Protein AF-A0A935GJP7-F1 (afdb_monomer_lite)

pLDDT: mean 91.7, std 6.88, range [48.22, 98.56]

Sequence (410 aa):
MSYNLTQQWEVETFLQMFQPTIHPRSGSPYAFINSPYQIRDDIGFDDYEDFVNGGIRFNGQFDQLGLQFFIVSRHNPDPVYRWGAGGQTALDPAFPVAPGQQKFSEQVFRASGLPGSPVPEGGGTYGSADWMGGAALGGLDGVEALNVLGRDFPFIGNFLTGIAGASAMLDPSGQGMLPNADIANGIWATNVQEAAPVFDMFFSILGDLDADIISSYPSENVFGAGGNYIFYAEPDTLLDQLVVRFEATYTPDRKWTNNMAREPLTHDEWITALAFEKYHRFSQNYPATFFSLQWMHKTASDFVGRPLDFIGGAVDKAGHGKPKGWLGDGWDAFSFAFQQPTPDLKWRYDFSVLYDIFGGYLIQPAVRYKPSAAWTVETYATWMYAKNTESVFSALEWTDEVGMRVGYQF

Radius of gyration: 26.13 Å; chains: 1; bounding box: 59×44×79 Å

Foldseek 3Di:
DKDAPDPFKIKDKDKAFQAADDADFEPDLRGLQHPPEGEPQVVACVVRRGDIKMKMKMWGDDPQKIKIKMKIKGFANYWAKAAAQQQDCPCQVVVPDDPPADGNSRAFKDQACDPSRPHRAPRFQAALLSQQASQQSNLAFSQVLLLLSLVQPVVSVVVLVVVQVVQCVVPVVLPGLQSPADSVVSHSHDWSSNVRVVRNVVCVVRPGIYGYMYTHTDIKMKIKIKMKGAACDPPQDPRHRKIKMKMKMKIAQDWHHHSNHPGTDTGIKMKIKIKIWDFHDPDPQFGTKIKMKMKMKMQAAEPSRRGQCFHFTHSRTTRRGDDADDVGHTWMKMKMKMWTAHSVSQKIKIWIKIGTPQAKIKIKIKMWGDPDPFKIKIKMWIAIDHPGSSDPCSSPRVPTDIDMDIGGDD

Structure (mmCIF, N/CA/C/O backbone):
data_AF-A0A935GJP7-F1
#
_entry.id   AF-A0A935GJP7-F1
#
loop_
_atom_site.group_PDB
_atom_site.id
_atom_site.type_symbol
_atom_site.label_atom_id
_atom_site.label_alt_id
_atom_site.label_comp_id
_atom_site.label_asym_id
_atom_site.label_entity_id
_atom_site.label_seq_id
_atom_site.pdbx_PDB_ins_code
_atom_site.Cartn_x
_atom_site.Cartn_y
_atom_site.Cartn_z
_atom_site.occupancy
_atom_site.B_iso_or_equiv
_atom_site.auth_seq_id
_atom_site.auth_comp_id
_atom_site.auth_asym_id
_atom_site.auth_atom_id
_atom_site.pdbx_PDB_model_num
ATOM 1 N N . MET A 1 1 ? 8.976 -15.135 25.642 1.00 82.81 1 MET A N 1
ATOM 2 C CA . MET A 1 1 ? 9.307 -15.208 27.083 1.00 82.81 1 MET A CA 1
ATOM 3 C C . MET A 1 1 ? 8.915 -13.885 27.717 1.00 82.81 1 MET A C 1
ATOM 5 O O . MET A 1 1 ? 9.073 -12.869 27.061 1.00 82.81 1 MET A O 1
ATOM 9 N N . SER A 1 2 ? 8.398 -13.889 28.944 1.00 88.25 2 SER A N 1
ATOM 10 C CA . SER A 1 2 ? 8.083 -12.674 29.711 1.00 88.25 2 SER A CA 1
ATOM 11 C C . SER A 1 2 ? 8.829 -12.719 31.048 1.00 88.25 2 SER A C 1
ATOM 13 O O . SER A 1 2 ? 9.008 -13.802 31.616 1.00 88.25 2 SER A O 1
ATOM 15 N N . TYR A 1 3 ? 9.311 -11.569 31.517 1.00 89.56 3 TYR A N 1
ATOM 16 C CA . TYR A 1 3 ? 9.985 -11.410 32.800 1.00 89.56 3 TYR A CA 1
ATOM 17 C C . TYR A 1 3 ? 9.669 -10.049 33.432 1.00 89.56 3 TYR A C 1
ATOM 19 O O . TYR A 1 3 ? 9.898 -9.001 32.831 1.00 89.56 3 TYR A O 1
ATOM 27 N N . ASN A 1 4 ? 9.224 -10.059 34.688 1.00 91.56 4 ASN A N 1
ATOM 28 C CA . ASN A 1 4 ? 8.988 -8.841 35.463 1.00 91.56 4 ASN A CA 1
ATOM 29 C C . ASN A 1 4 ? 10.305 -8.329 36.062 1.00 91.56 4 ASN A C 1
ATOM 31 O O . ASN A 1 4 ? 10.887 -8.978 36.933 1.00 91.56 4 ASN A O 1
ATOM 35 N N . LEU A 1 5 ? 10.771 -7.160 35.612 1.00 88.50 5 LEU A N 1
ATOM 36 C CA . LEU A 1 5 ? 11.958 -6.494 36.164 1.00 88.50 5 LEU A CA 1
ATOM 37 C C . LEU A 1 5 ? 11.664 -5.905 37.547 1.00 88.50 5 LEU A C 1
ATOM 39 O O . LEU A 1 5 ? 12.483 -6.001 38.461 1.00 88.50 5 LEU A O 1
ATOM 43 N N . THR A 1 6 ? 10.489 -5.290 37.687 1.00 88.12 6 THR A N 1
ATOM 44 C CA . THR A 1 6 ? 9.959 -4.739 38.940 1.00 88.12 6 THR A CA 1
ATOM 45 C C . THR A 1 6 ? 8.456 -5.021 39.028 1.00 88.12 6 THR A C 1
ATOM 47 O O . THR A 1 6 ? 7.903 -5.726 38.191 1.00 88.12 6 THR A O 1
ATOM 50 N N . GLN A 1 7 ? 7.766 -4.472 40.034 1.00 86.69 7 GLN A N 1
ATOM 51 C CA . GLN A 1 7 ? 6.298 -4.530 40.095 1.00 86.69 7 GLN A CA 1
ATOM 52 C C . GLN A 1 7 ? 5.617 -3.697 38.996 1.00 86.69 7 GLN A C 1
ATOM 54 O O . GLN A 1 7 ? 4.436 -3.894 38.738 1.00 86.69 7 GLN A O 1
ATOM 59 N N . GLN A 1 8 ? 6.342 -2.753 38.390 1.00 92.31 8 GLN A N 1
ATOM 60 C CA . GLN A 1 8 ? 5.823 -1.800 37.409 1.00 92.31 8 GLN A CA 1
ATOM 61 C C . GLN A 1 8 ? 6.309 -2.084 35.990 1.00 92.31 8 GLN A C 1
ATOM 63 O O . GLN A 1 8 ? 5.660 -1.632 35.055 1.00 92.31 8 GLN A O 1
ATOM 68 N N . TRP A 1 9 ? 7.440 -2.782 35.831 1.00 94.94 9 TRP A N 1
ATOM 69 C CA . TRP A 1 9 ? 8.076 -3.022 34.536 1.00 94.94 9 TRP A CA 1
ATOM 70 C C . TRP A 1 9 ? 8.144 -4.501 34.177 1.00 94.94 9 TRP A C 1
ATOM 72 O O . TRP A 1 9 ? 8.662 -5.318 34.944 1.00 94.94 9 TRP A O 1
ATOM 82 N N . GLU A 1 10 ? 7.738 -4.798 32.950 1.00 96.06 10 GLU A N 1
ATOM 83 C CA . GLU A 1 10 ? 7.818 -6.105 32.310 1.00 96.06 10 GLU A CA 1
ATOM 84 C C . GLU A 1 10 ? 8.673 -6.026 31.040 1.00 96.06 10 GLU A C 1
ATOM 86 O O . GLU A 1 10 ? 8.617 -5.052 30.284 1.00 96.06 10 GLU A O 1
ATOM 91 N N . VAL A 1 11 ? 9.473 -7.067 30.811 1.00 95.88 11 VAL A N 1
ATOM 92 C CA . VAL A 1 11 ? 10.184 -7.316 29.557 1.00 95.88 11 VAL A CA 1
ATOM 93 C C . VAL A 1 11 ? 9.608 -8.550 28.902 1.00 95.88 11 VAL A C 1
ATOM 95 O O . VAL A 1 11 ? 9.551 -9.621 29.504 1.00 95.88 11 VAL A O 1
ATOM 98 N N . GLU A 1 12 ? 9.278 -8.419 27.630 1.00 96.00 12 GLU A N 1
ATOM 99 C CA . GLU A 1 12 ? 8.837 -9.515 26.792 1.00 96.00 12 GLU A CA 1
ATOM 100 C C . GLU A 1 12 ? 9.766 -9.677 25.600 1.00 96.00 12 GLU A C 1
ATOM 102 O O . GLU A 1 12 ? 10.198 -8.708 24.981 1.00 96.00 12 GLU A O 1
ATOM 107 N N . THR A 1 13 ? 10.046 -10.924 25.254 1.00 96.56 13 THR A N 1
ATOM 108 C CA . THR A 1 13 ? 10.767 -11.289 24.041 1.00 96.56 13 THR A CA 1
ATOM 109 C C . THR A 1 13 ? 9.954 -12.289 23.247 1.00 96.56 13 THR A C 1
ATOM 111 O O . THR A 1 13 ? 9.284 -13.163 23.815 1.00 96.56 13 THR A O 1
ATOM 114 N N . PHE A 1 14 ? 10.028 -12.200 21.928 1.00 95.62 14 PHE A N 1
ATOM 115 C CA . PHE A 1 14 ? 9.384 -13.164 21.051 1.00 95.62 14 PHE A CA 1
ATOM 116 C C . PHE A 1 14 ? 10.317 -13.579 19.923 1.00 95.62 14 PHE A C 1
ATOM 118 O O . PHE A 1 14 ? 11.214 -12.839 19.523 1.00 95.62 14 PHE A O 1
ATOM 125 N N . LEU A 1 15 ? 10.061 -14.787 19.437 1.00 96.69 15 LEU A N 1
ATOM 126 C CA . LEU A 1 15 ? 10.539 -15.297 18.167 1.00 96.69 15 LEU A CA 1
ATOM 127 C C . LEU A 1 15 ? 9.311 -15.813 17.428 1.00 96.69 15 LEU A C 1
ATOM 129 O O . LEU A 1 15 ? 8.458 -16.465 18.035 1.00 96.69 15 LEU A O 1
ATOM 133 N N . GLN A 1 16 ? 9.211 -15.503 16.146 1.00 94.56 16 GLN A N 1
ATOM 134 C CA . GLN A 1 16 ? 8.085 -15.886 15.313 1.00 94.56 16 GLN A CA 1
ATOM 135 C C . GLN A 1 16 ? 8.603 -16.261 13.931 1.00 94.56 16 GLN A C 1
ATOM 137 O O . GLN A 1 16 ? 9.353 -15.498 13.332 1.00 94.56 16 GLN A O 1
ATOM 142 N N . MET A 1 17 ? 8.192 -17.420 13.422 1.00 95.62 17 MET A N 1
ATOM 143 C CA . MET A 1 17 ? 8.466 -17.791 12.034 1.00 95.62 17 MET A CA 1
ATOM 144 C C . MET A 1 17 ? 7.857 -16.751 11.092 1.00 95.62 17 MET A C 1
ATOM 146 O O . MET A 1 17 ? 6.744 -16.272 11.334 1.00 95.62 17 MET A O 1
ATOM 150 N N . PHE A 1 18 ? 8.597 -16.377 10.054 1.00 94.81 18 PHE A N 1
ATOM 151 C CA . PHE A 1 18 ? 8.126 -15.425 9.065 1.00 94.81 18 PHE A CA 1
ATOM 152 C C . PHE A 1 18 ? 6.837 -15.934 8.405 1.00 94.81 18 PHE A C 1
ATOM 154 O O . PHE A 1 18 ? 6.700 -17.112 8.081 1.00 94.81 18 PHE A O 1
ATOM 161 N N . GLN A 1 19 ? 5.865 -15.037 8.258 1.00 91.81 19 GLN A N 1
ATOM 162 C CA . GLN A 1 19 ? 4.601 -15.312 7.589 1.00 91.81 19 GLN A CA 1
ATOM 163 C C . GLN A 1 19 ? 4.300 -14.137 6.660 1.00 91.81 19 GLN A C 1
ATOM 165 O O . GLN A 1 19 ? 4.126 -13.022 7.159 1.00 91.81 19 GLN A O 1
ATOM 170 N N . PRO A 1 20 ? 4.270 -14.360 5.338 1.00 91.00 20 PRO A N 1
ATOM 171 C CA . PRO A 1 20 ? 4.011 -13.303 4.377 1.00 91.00 20 PRO A CA 1
ATOM 172 C C . PRO A 1 20 ? 2.521 -12.964 4.330 1.00 91.00 20 PRO A C 1
ATOM 174 O O . PRO A 1 20 ? 1.654 -13.822 4.534 1.00 91.00 20 PRO A O 1
ATOM 177 N N . THR A 1 21 ? 2.220 -11.716 3.987 1.00 88.00 21 THR A N 1
ATOM 178 C CA . THR A 1 21 ? 0.887 -11.321 3.542 1.00 88.00 21 THR A CA 1
ATOM 179 C C . THR A 1 21 ? 0.664 -11.888 2.140 1.00 88.00 21 THR A C 1
ATOM 181 O O . THR A 1 21 ? 1.335 -11.494 1.191 1.00 88.00 21 THR A O 1
ATOM 184 N N . ILE A 1 22 ? -0.294 -12.807 1.993 1.00 79.31 22 ILE A N 1
ATOM 185 C CA . ILE A 1 22 ? -0.688 -13.341 0.682 1.00 79.31 22 ILE A CA 1
ATOM 186 C C . ILE A 1 22 ? -1.878 -12.536 0.172 1.00 79.31 22 ILE A C 1
ATOM 188 O O . ILE A 1 22 ? -2.958 -12.556 0.770 1.00 79.31 22 ILE A O 1
ATOM 192 N N . HIS A 1 23 ? -1.692 -11.846 -0.948 1.00 81.00 23 HIS A N 1
ATOM 193 C CA . HIS A 1 23 ? -2.772 -11.090 -1.568 1.00 81.00 23 HIS A CA 1
ATOM 194 C C . HIS A 1 23 ? -3.730 -12.007 -2.341 1.00 81.00 23 HIS A C 1
ATOM 196 O O . HIS A 1 23 ? -3.328 -13.061 -2.847 1.00 81.00 23 HIS A O 1
ATOM 202 N N . PRO A 1 24 ? -5.014 -11.621 -2.466 1.00 81.38 24 PRO A N 1
ATOM 203 C CA . PRO A 1 24 ? -5.943 -12.325 -3.335 1.00 81.38 24 PRO A CA 1
ATOM 204 C C . PRO A 1 24 ? -5.391 -12.409 -4.761 1.00 81.38 24 PRO A C 1
ATOM 206 O O . PRO A 1 24 ? -4.876 -11.429 -5.299 1.00 81.38 24 PRO A O 1
ATOM 209 N N . ARG A 1 25 ? -5.504 -13.591 -5.376 1.00 77.50 25 ARG A N 1
ATOM 210 C CA . ARG A 1 25 ? -5.024 -13.814 -6.745 1.00 77.50 25 ARG A CA 1
ATOM 211 C C . ARG A 1 25 ? -5.766 -12.922 -7.740 1.00 77.50 25 ARG A C 1
ATOM 213 O O . ARG A 1 25 ? -6.931 -12.565 -7.519 1.00 77.50 25 ARG A O 1
ATOM 220 N N . SER A 1 26 ? -5.102 -12.628 -8.855 1.00 72.62 26 SER A N 1
ATOM 221 C CA . SER A 1 26 ? -5.704 -11.909 -9.974 1.00 72.62 26 SER A CA 1
ATOM 222 C C . SER A 1 26 ? -6.987 -12.608 -10.447 1.00 72.62 26 SER A C 1
ATOM 224 O O . SER A 1 26 ? -7.107 -13.835 -10.420 1.00 72.62 26 SER A O 1
ATOM 226 N N . GLY A 1 27 ? -7.992 -11.804 -10.802 1.00 70.69 27 GLY A N 1
ATOM 227 C CA . GLY A 1 27 ? -9.328 -12.286 -11.172 1.00 70.69 27 GLY A CA 1
ATOM 228 C C . GLY A 1 27 ? -10.274 -12.568 -9.997 1.00 70.69 27 GLY A C 1
ATOM 229 O O . GLY A 1 27 ? -11.417 -12.959 -10.229 1.00 70.69 27 GLY A O 1
ATOM 230 N N . SER A 1 28 ? -9.843 -12.368 -8.746 1.00 77.88 28 SER A N 1
ATOM 231 C CA . SER A 1 28 ? -10.749 -12.393 -7.589 1.00 77.88 28 SER A CA 1
ATOM 232 C C . SER A 1 28 ? -11.425 -11.032 -7.349 1.00 77.88 28 SER A C 1
ATOM 234 O O . SER A 1 28 ? -10.846 -10.002 -7.699 1.00 77.88 28 SER A O 1
ATOM 236 N N . PRO A 1 29 ? -12.606 -10.988 -6.693 1.00 71.31 29 PRO A N 1
ATOM 237 C CA . PRO A 1 29 ? -13.306 -9.737 -6.390 1.00 71.31 29 PRO A CA 1
ATOM 238 C C . PRO A 1 29 ? -12.584 -8.785 -5.415 1.00 71.31 29 PRO A C 1
ATOM 240 O O . PRO A 1 29 ? -13.122 -7.744 -5.074 1.00 71.31 29 PRO A O 1
ATOM 243 N N . TYR A 1 30 ? -11.403 -9.147 -4.918 1.00 73.81 30 TYR A N 1
ATOM 244 C CA . TYR A 1 30 ? -10.635 -8.338 -3.967 1.00 73.81 30 TYR A CA 1
ATOM 245 C C . TYR A 1 30 ? -9.151 -8.278 -4.364 1.00 73.81 30 TYR A C 1
ATOM 247 O O . TYR A 1 30 ? -8.277 -8.075 -3.523 1.00 73.81 30 TYR A O 1
ATOM 255 N N . ALA A 1 31 ? -8.844 -8.525 -5.643 1.00 74.62 31 ALA A N 1
ATOM 256 C CA . ALA A 1 31 ? -7.481 -8.481 -6.154 1.00 74.62 31 ALA A CA 1
ATOM 257 C C . ALA A 1 31 ? -6.961 -7.035 -6.176 1.00 74.62 31 ALA A C 1
ATOM 259 O O . ALA A 1 31 ? -7.485 -6.191 -6.895 1.00 74.62 31 ALA A O 1
ATOM 260 N N . PHE A 1 32 ? -5.904 -6.758 -5.407 1.00 72.50 32 PHE A N 1
ATOM 261 C CA . PHE A 1 32 ? -5.206 -5.465 -5.446 1.00 72.50 32 PHE A CA 1
ATOM 262 C C . PHE A 1 32 ? -4.353 -5.310 -6.708 1.00 72.50 32 PHE A C 1
ATOM 264 O O . PHE A 1 32 ? -4.252 -4.225 -7.271 1.00 72.50 32 PHE A O 1
ATOM 271 N N . ILE A 1 33 ? -3.747 -6.413 -7.153 1.00 78.81 33 ILE A N 1
ATOM 272 C CA . ILE A 1 33 ? -3.037 -6.504 -8.426 1.00 78.81 33 ILE A CA 1
ATOM 273 C C . ILE A 1 33 ? -3.986 -7.183 -9.407 1.00 78.81 33 ILE A C 1
ATOM 275 O O . ILE A 1 33 ? -4.268 -8.381 -9.306 1.00 78.81 33 ILE A O 1
ATOM 279 N N . ASN A 1 34 ? -4.520 -6.389 -10.329 1.00 73.00 34 ASN A N 1
ATOM 280 C CA . ASN A 1 34 ? -5.470 -6.868 -11.319 1.00 73.00 34 ASN A CA 1
ATOM 281 C C . ASN A 1 34 ? -4.788 -7.653 -12.447 1.00 73.00 34 ASN A C 1
ATOM 283 O O . ASN A 1 34 ? -3.593 -7.515 -12.716 1.00 73.00 34 ASN A O 1
ATOM 287 N N . SER A 1 35 ? -5.597 -8.477 -13.120 1.00 77.56 35 SER A N 1
ATOM 288 C CA . SER A 1 35 ? -5.248 -9.063 -14.419 1.00 77.56 35 SER A CA 1
ATOM 289 C C . SER A 1 35 ? -4.755 -7.956 -15.364 1.00 77.56 35 SER A C 1
ATOM 291 O O . SER A 1 35 ? -5.315 -6.858 -15.317 1.00 77.56 35 SER A O 1
ATOM 293 N N . PRO A 1 36 ? -3.738 -8.206 -16.204 1.00 87.94 36 PRO A N 1
ATOM 294 C CA . PRO A 1 36 ? -3.164 -9.511 -16.569 1.00 87.94 36 PRO A CA 1
ATOM 295 C C . PRO A 1 36 ? -1.931 -9.944 -15.769 1.00 87.94 36 PRO A C 1
ATOM 297 O O . PRO A 1 36 ? -1.303 -10.949 -16.100 1.00 87.94 36 PRO A O 1
ATOM 300 N N . TYR A 1 37 ? -1.554 -9.201 -14.732 1.00 89.75 37 TYR A N 1
ATOM 301 C CA . TYR A 1 37 ? -0.318 -9.474 -14.012 1.00 89.75 37 TYR A CA 1
ATOM 302 C C . TYR A 1 37 ? -0.482 -10.632 -13.028 1.00 89.75 37 TYR A C 1
ATOM 304 O O . TYR A 1 37 ? -1.490 -10.746 -12.323 1.00 89.75 37 TYR A O 1
ATOM 312 N N . GLN A 1 38 ? 0.518 -11.511 -12.983 1.00 88.00 38 GLN A N 1
ATOM 313 C CA . GLN A 1 38 ? 0.516 -12.672 -12.099 1.00 88.00 38 GLN A CA 1
ATOM 314 C C . GLN A 1 38 ? 1.569 -12.526 -11.012 1.00 88.00 38 GLN A C 1
ATOM 316 O O . GLN A 1 38 ? 2.754 -12.377 -11.296 1.00 88.00 38 GLN A O 1
ATOM 321 N N . ILE A 1 39 ? 1.132 -12.608 -9.757 1.00 89.31 39 ILE A N 1
ATOM 322 C CA . ILE A 1 39 ? 2.042 -12.641 -8.615 1.00 89.31 39 ILE A CA 1
ATOM 323 C C . ILE A 1 39 ? 2.629 -14.053 -8.507 1.00 89.31 39 ILE A C 1
ATOM 325 O O . ILE A 1 39 ? 1.899 -15.035 -8.348 1.00 89.31 39 ILE A O 1
ATOM 329 N N . ARG A 1 40 ? 3.954 -14.149 -8.599 1.00 88.38 40 ARG A N 1
ATOM 330 C CA . ARG A 1 40 ? 4.748 -15.378 -8.494 1.00 88.38 40 ARG A CA 1
ATOM 331 C C . ARG A 1 40 ? 5.312 -15.538 -7.090 1.00 88.38 40 ARG A C 1
ATOM 333 O O . ARG A 1 40 ? 6.524 -15.504 -6.880 1.00 88.38 40 ARG A O 1
ATOM 340 N N . ASP A 1 41 ? 4.410 -15.708 -6.126 1.00 83.50 41 ASP A N 1
ATOM 341 C CA . ASP A 1 41 ? 4.785 -15.961 -4.730 1.00 83.50 41 ASP A CA 1
ATOM 342 C C . ASP A 1 41 ? 5.533 -17.288 -4.562 1.00 83.50 41 ASP A C 1
ATOM 344 O O . ASP A 1 41 ? 6.330 -17.419 -3.644 1.00 83.50 41 ASP A O 1
ATOM 348 N N . ASP A 1 42 ? 5.340 -18.246 -5.473 1.00 85.00 42 ASP A N 1
ATOM 349 C CA . ASP A 1 42 ? 6.103 -19.498 -5.516 1.00 85.00 42 ASP A CA 1
ATOM 350 C C . ASP A 1 42 ? 7.607 -19.268 -5.700 1.00 85.00 42 ASP A C 1
ATOM 352 O O . ASP A 1 42 ? 8.407 -20.027 -5.171 1.00 85.00 42 ASP A O 1
ATOM 356 N N . ILE A 1 43 ? 7.985 -18.217 -6.431 1.00 86.38 43 ILE A N 1
ATOM 357 C CA . ILE A 1 43 ? 9.384 -17.816 -6.607 1.00 86.38 43 ILE A CA 1
ATOM 358 C C . ILE A 1 43 ? 9.796 -16.850 -5.493 1.00 86.38 43 ILE A C 1
ATOM 360 O O . ILE A 1 43 ? 10.897 -16.947 -4.965 1.00 86.38 43 ILE A O 1
ATOM 364 N N . GLY A 1 44 ? 8.929 -15.892 -5.158 1.00 84.69 44 GLY A N 1
ATOM 365 C CA . GLY A 1 44 ? 9.257 -14.806 -4.236 1.00 84.69 44 GLY A CA 1
ATOM 366 C C . GLY A 1 44 ? 9.345 -15.208 -2.763 1.00 84.69 44 GLY A C 1
ATOM 367 O O . GLY A 1 44 ? 10.073 -14.569 -2.010 1.00 84.69 44 GLY A O 1
ATOM 368 N N . PHE A 1 45 ? 8.610 -16.239 -2.333 1.00 86.94 45 PHE A N 1
ATOM 369 C CA . PHE A 1 45 ? 8.563 -16.678 -0.934 1.00 86.94 45 PHE A CA 1
ATOM 370 C C . PHE A 1 45 ? 9.601 -17.750 -0.580 1.00 86.94 45 PHE A C 1
ATOM 372 O O . PHE A 1 45 ? 10.015 -17.801 0.575 1.00 86.94 45 PHE A O 1
ATOM 379 N N . ASP A 1 46 ? 10.035 -18.566 -1.545 1.00 85.88 46 ASP A N 1
ATOM 380 C CA . ASP A 1 46 ? 10.963 -19.694 -1.332 1.00 85.88 46 ASP A CA 1
ATOM 381 C C . ASP A 1 46 ? 12.262 -19.244 -0.640 1.00 85.88 46 ASP A C 1
ATOM 383 O O . ASP A 1 46 ? 12.751 -19.878 0.290 1.00 85.88 46 ASP A O 1
ATOM 387 N N . ASP A 1 47 ? 12.751 -18.052 -0.992 1.00 85.00 47 ASP A N 1
ATOM 388 C CA . ASP A 1 47 ? 13.942 -17.451 -0.385 1.00 85.00 47 ASP A CA 1
ATOM 389 C C . ASP A 1 47 ? 13.758 -17.054 1.095 1.00 85.00 47 ASP A C 1
ATOM 391 O O . ASP A 1 47 ? 14.743 -16.718 1.757 1.00 85.00 47 ASP A O 1
ATOM 395 N N . TYR A 1 48 ? 12.523 -17.052 1.619 1.00 88.56 48 TYR A N 1
ATOM 396 C CA . TYR A 1 48 ? 12.186 -16.492 2.931 1.00 88.56 48 TYR A CA 1
ATOM 397 C C . TYR A 1 48 ? 11.483 -17.437 3.910 1.00 88.56 48 TYR A C 1
ATOM 399 O O . TYR A 1 48 ? 11.280 -17.056 5.069 1.00 88.56 48 TYR A O 1
ATOM 407 N N . GLU A 1 49 ? 11.107 -18.644 3.488 1.00 86.06 49 GLU A N 1
ATOM 408 C CA . GLU A 1 49 ? 10.241 -19.532 4.275 1.00 86.06 49 GLU A CA 1
ATOM 409 C C . GLU A 1 49 ? 10.825 -19.935 5.639 1.00 86.06 49 GLU A C 1
ATOM 411 O O . GLU A 1 49 ? 10.080 -20.118 6.601 1.00 86.06 49 GLU A O 1
ATOM 416 N N . ASP A 1 50 ? 12.152 -19.975 5.754 1.00 92.19 50 ASP A N 1
ATOM 417 C CA . ASP A 1 50 ? 12.866 -20.406 6.959 1.00 92.19 50 ASP A CA 1
ATOM 418 C C . ASP A 1 50 ? 13.266 -19.257 7.907 1.00 92.19 50 ASP A C 1
ATOM 420 O O . ASP A 1 50 ? 13.899 -19.491 8.945 1.00 92.19 50 ASP A O 1
ATOM 424 N N . PHE A 1 51 ? 12.922 -18.001 7.597 1.00 94.12 51 PHE A N 1
ATOM 425 C CA . PHE A 1 51 ? 13.305 -16.882 8.461 1.00 94.12 51 PHE A CA 1
ATOM 426 C C . PHE A 1 51 ? 12.494 -16.822 9.756 1.00 94.12 51 PHE A C 1
ATOM 428 O O . PHE A 1 51 ? 11.310 -17.153 9.833 1.00 94.12 51 PHE A O 1
ATOM 435 N N . VAL A 1 52 ? 13.150 -16.317 10.801 1.00 95.12 52 VAL A N 1
ATOM 436 C CA . VAL A 1 52 ? 12.549 -16.080 12.112 1.00 95.12 52 VAL A CA 1
ATOM 437 C C . VAL A 1 52 ? 12.685 -14.605 12.456 1.00 95.12 52 VAL A C 1
ATOM 439 O O . VAL A 1 52 ? 13.785 -14.069 12.556 1.00 95.12 52 VAL A O 1
ATOM 442 N N . ASN A 1 53 ? 11.546 -13.966 12.683 1.00 96.62 53 ASN A N 1
ATOM 443 C CA . ASN A 1 53 ? 11.443 -12.618 13.209 1.00 96.62 53 ASN A CA 1
ATOM 444 C C . ASN A 1 53 ? 11.615 -12.640 14.728 1.00 96.62 53 ASN A C 1
ATOM 446 O O . ASN A 1 53 ? 11.212 -13.595 15.399 1.00 96.62 53 ASN A O 1
ATOM 450 N N . GLY A 1 54 ? 12.157 -11.567 15.292 1.00 97.50 54 GLY A N 1
ATOM 451 C CA . GLY A 1 54 ? 12.359 -11.473 16.729 1.00 97.50 54 GLY A CA 1
ATOM 452 C C . GLY A 1 54 ? 12.301 -10.051 17.244 1.00 97.50 54 GLY A C 1
ATOM 453 O O . GLY A 1 54 ? 12.541 -9.085 16.523 1.00 97.50 54 GLY A O 1
ATOM 454 N N . GLY A 1 55 ? 11.992 -9.911 18.524 1.00 97.56 55 GLY A N 1
ATOM 455 C CA . GLY A 1 55 ? 11.925 -8.595 19.132 1.00 97.56 55 GLY A CA 1
ATOM 456 C C . GLY A 1 55 ? 11.857 -8.627 20.641 1.00 97.56 55 GLY A C 1
ATOM 457 O O . GLY A 1 55 ? 11.672 -9.676 21.269 1.00 97.56 55 GLY A O 1
ATOM 458 N N . ILE A 1 56 ? 12.020 -7.438 21.207 1.00 97.69 56 ILE A N 1
ATOM 459 C CA . ILE A 1 56 ? 11.955 -7.169 22.636 1.00 97.69 56 ILE A CA 1
ATOM 460 C C . ILE A 1 56 ? 10.989 -6.007 22.849 1.00 97.69 56 ILE A C 1
ATOM 462 O O . ILE A 1 56 ? 11.064 -4.996 22.150 1.00 97.69 56 ILE A O 1
ATOM 466 N N . ARG A 1 57 ? 10.103 -6.145 23.831 1.00 96.56 57 ARG A N 1
ATOM 467 C CA . ARG A 1 57 ? 9.168 -5.118 24.281 1.00 96.56 57 ARG A CA 1
ATOM 468 C C . ARG A 1 57 ? 9.350 -4.874 25.775 1.00 96.56 57 ARG A C 1
ATOM 470 O O . ARG A 1 57 ? 9.500 -5.816 26.546 1.00 96.56 57 ARG A O 1
ATOM 477 N N . PHE A 1 58 ? 9.303 -3.612 26.171 1.00 96.69 58 PHE A N 1
ATOM 478 C CA . PHE A 1 58 ? 9.306 -3.139 27.547 1.00 96.69 58 PHE A CA 1
ATOM 479 C C . PHE A 1 58 ? 7.961 -2.483 27.828 1.00 96.69 58 PHE A C 1
ATOM 481 O O . PHE A 1 58 ? 7.582 -1.561 27.108 1.00 96.69 58 PHE A O 1
ATOM 488 N N . ASN A 1 59 ? 7.274 -2.922 28.877 1.00 95.81 59 ASN A N 1
ATOM 489 C CA . ASN A 1 59 ? 5.983 -2.382 29.292 1.00 95.81 59 ASN A CA 1
ATOM 490 C C . ASN A 1 59 ? 6.082 -1.857 30.720 1.00 95.81 59 ASN A C 1
ATOM 492 O O . ASN A 1 59 ? 6.601 -2.548 31.595 1.00 95.81 59 ASN A O 1
ATOM 496 N N . GLY A 1 60 ? 5.594 -0.643 30.948 1.00 96.25 60 GLY A N 1
ATOM 497 C CA . GLY A 1 60 ? 5.578 0.020 32.246 1.00 96.25 60 GLY A CA 1
ATOM 498 C C . GLY A 1 60 ? 4.174 0.483 32.607 1.00 96.25 60 GLY A C 1
ATOM 499 O O . GLY A 1 60 ? 3.519 1.107 31.777 1.00 96.25 60 GLY A O 1
ATOM 500 N N . GLN A 1 61 ? 3.722 0.234 33.836 1.00 95.88 61 GLN A N 1
ATOM 501 C CA . GLN A 1 61 ? 2.442 0.744 34.341 1.00 95.88 61 GLN A CA 1
ATOM 502 C C . GLN A 1 61 ? 2.646 1.589 35.605 1.00 95.88 61 GLN A C 1
ATOM 504 O O . GLN A 1 61 ? 3.178 1.113 36.609 1.00 95.88 61 GLN A O 1
ATOM 509 N N . PHE A 1 62 ? 2.173 2.834 35.561 1.00 94.75 62 PHE A N 1
ATOM 510 C CA . PHE A 1 62 ? 2.239 3.817 36.642 1.00 94.75 62 PHE A CA 1
ATOM 511 C C . PHE A 1 62 ? 0.852 4.410 36.877 1.00 94.75 62 PHE A C 1
ATOM 513 O O . PHE A 1 62 ? 0.454 5.360 36.206 1.00 94.75 62 PHE A O 1
ATOM 520 N N . ASP A 1 63 ? 0.106 3.834 37.817 1.00 93.25 63 ASP A N 1
ATOM 521 C CA . ASP A 1 63 ? -1.286 4.200 38.092 1.00 93.25 63 ASP A CA 1
ATOM 522 C C . ASP A 1 63 ? -2.138 4.193 36.808 1.00 93.25 63 ASP A C 1
ATOM 524 O O . ASP A 1 63 ? -2.459 3.124 36.290 1.00 93.25 63 ASP A O 1
ATOM 528 N N . GLN A 1 64 ? -2.483 5.367 36.275 1.00 94.88 64 GLN A N 1
ATOM 529 C CA . GLN A 1 64 ? -3.274 5.538 35.053 1.00 94.88 64 GLN A CA 1
ATOM 530 C C . GLN A 1 64 ? -2.447 5.660 33.769 1.00 94.88 64 GLN A C 1
ATOM 532 O O . GLN A 1 64 ? -3.035 5.690 32.690 1.00 94.88 64 GLN A O 1
ATOM 537 N N . LEU A 1 65 ? -1.121 5.769 33.872 1.00 96.94 65 LEU A N 1
ATOM 538 C CA . LEU A 1 65 ? -0.204 5.903 32.744 1.00 96.94 65 LEU A CA 1
ATOM 539 C C . LEU A 1 65 ? 0.442 4.552 32.425 1.00 96.94 65 LEU A C 1
ATOM 541 O O . LEU A 1 65 ? 1.247 4.043 33.205 1.00 96.94 65 LEU A O 1
ATOM 545 N N . GLY A 1 66 ? 0.136 4.005 31.256 1.00 97.25 66 GLY A N 1
ATOM 546 C CA . GLY A 1 66 ? 0.884 2.900 30.667 1.00 97.25 66 GLY A CA 1
ATOM 547 C C . GLY A 1 66 ? 1.889 3.416 29.641 1.00 97.25 66 GLY A C 1
ATOM 548 O O . GLY A 1 66 ? 1.570 4.308 28.858 1.00 97.25 66 GLY A O 1
ATOM 549 N N . LEU A 1 67 ? 3.092 2.852 29.626 1.00 97.88 67 LEU A N 1
ATOM 550 C CA . LEU A 1 67 ? 4.151 3.135 28.657 1.00 97.88 67 LEU A CA 1
ATOM 551 C C . LEU A 1 67 ? 4.623 1.832 28.015 1.00 97.88 67 LEU A C 1
ATOM 553 O O . LEU A 1 67 ? 4.742 0.814 28.694 1.00 97.88 67 LEU A O 1
ATOM 557 N N . GLN A 1 68 ? 4.941 1.878 26.725 1.00 97.19 68 GLN A N 1
ATOM 558 C CA . GLN A 1 68 ? 5.528 0.757 26.000 1.00 97.19 68 GLN A CA 1
ATOM 559 C C . GLN A 1 68 ? 6.671 1.222 25.101 1.00 97.19 68 GLN A C 1
ATOM 561 O O . GLN A 1 68 ? 6.602 2.292 24.497 1.00 97.19 68 GLN A O 1
ATOM 566 N N . PHE A 1 69 ? 7.700 0.391 24.981 1.00 98.00 69 PHE A N 1
ATOM 567 C CA . PHE A 1 69 ? 8.807 0.566 24.043 1.00 98.00 69 PHE A CA 1
ATOM 568 C C . PHE A 1 69 ? 9.135 -0.778 23.418 1.00 98.00 69 PHE A C 1
ATOM 570 O O . PHE A 1 69 ? 9.123 -1.790 24.115 1.00 98.00 69 PHE A O 1
ATOM 577 N N . PHE A 1 70 ? 9.460 -0.822 22.134 1.00 97.88 70 PHE A N 1
ATOM 578 C CA . PHE A 1 70 ? 9.863 -2.071 21.505 1.00 97.88 70 PHE A CA 1
ATOM 579 C C . PHE A 1 70 ? 10.906 -1.873 20.420 1.00 97.88 70 PHE A C 1
ATOM 581 O O . PHE A 1 70 ? 11.034 -0.804 19.826 1.00 97.88 70 PHE A O 1
ATOM 588 N N . ILE A 1 71 ? 11.638 -2.951 20.166 1.00 98.12 71 ILE A N 1
ATOM 589 C CA . ILE A 1 71 ? 12.557 -3.082 19.046 1.00 98.12 71 ILE A CA 1
ATOM 590 C C . ILE A 1 71 ? 12.296 -4.447 18.424 1.00 98.12 71 ILE A C 1
ATOM 592 O O . ILE A 1 71 ? 12.316 -5.465 19.120 1.00 98.12 71 ILE A O 1
ATOM 596 N N . VAL A 1 72 ? 12.036 -4.465 17.125 1.00 98.00 72 VAL A N 1
ATOM 597 C CA . VAL A 1 72 ? 11.749 -5.677 16.359 1.00 98.00 72 VAL A CA 1
ATOM 598 C C . VAL A 1 72 ? 12.685 -5.722 15.166 1.00 98.00 72 VAL A C 1
ATOM 600 O O . VAL A 1 72 ? 12.800 -4.742 14.446 1.00 98.00 72 VAL A O 1
ATOM 603 N N . SER A 1 73 ? 13.324 -6.864 14.946 1.00 97.69 73 SER A N 1
ATOM 604 C CA . SER A 1 73 ? 13.990 -7.184 13.689 1.00 97.69 73 SER A CA 1
ATOM 605 C C . SER A 1 73 ? 13.147 -8.235 12.981 1.00 97.69 73 SER A C 1
ATOM 607 O O . SER A 1 73 ? 12.873 -9.304 13.539 1.00 97.69 73 SER A O 1
ATOM 609 N N . ARG A 1 74 ? 12.650 -7.904 11.791 1.00 96.25 74 ARG A N 1
ATOM 610 C CA . ARG A 1 74 ? 11.738 -8.773 11.045 1.00 96.25 74 ARG A CA 1
ATOM 611 C C . ARG A 1 74 ? 11.946 -8.653 9.547 1.00 96.25 74 ARG A C 1
ATOM 613 O O . ARG A 1 74 ? 12.425 -7.633 9.076 1.00 96.25 74 ARG A O 1
ATOM 620 N N . HIS A 1 75 ? 11.498 -9.644 8.796 1.00 96.19 75 HIS A N 1
ATOM 621 C CA . HIS A 1 75 ? 11.133 -9.442 7.399 1.00 96.19 75 HIS A CA 1
ATOM 622 C C . HIS A 1 75 ? 9.768 -8.754 7.331 1.00 96.19 75 HIS A C 1
ATOM 624 O O . HIS A 1 75 ? 8.848 -9.136 8.065 1.00 96.19 75 HIS A O 1
ATOM 630 N N . ASN A 1 76 ? 9.654 -7.716 6.497 1.00 94.06 76 ASN A N 1
ATOM 631 C CA . ASN A 1 76 ? 8.385 -7.039 6.253 1.00 94.06 76 ASN A CA 1
ATOM 632 C C . ASN A 1 76 ? 7.391 -8.068 5.683 1.00 94.06 76 ASN A C 1
ATOM 634 O O . ASN A 1 76 ? 7.696 -8.657 4.648 1.00 94.06 76 ASN A O 1
ATOM 638 N N . PRO A 1 77 ? 6.247 -8.333 6.342 1.00 92.19 77 PRO A N 1
ATOM 639 C CA . PRO A 1 77 ? 5.257 -9.273 5.819 1.00 92.19 77 PRO A CA 1
ATOM 640 C C . PRO A 1 77 ? 4.568 -8.750 4.556 1.00 92.19 77 PRO A C 1
ATOM 642 O O . PRO A 1 77 ? 4.083 -9.557 3.767 1.00 92.19 77 PRO A O 1
ATOM 645 N N . ASP A 1 78 ? 4.549 -7.432 4.346 1.00 91.00 78 ASP A N 1
ATOM 646 C CA . ASP A 1 78 ? 3.996 -6.832 3.138 1.00 91.00 78 ASP A CA 1
ATOM 647 C C . ASP A 1 78 ? 5.045 -6.886 2.014 1.00 91.00 78 ASP A C 1
ATOM 649 O O . ASP A 1 78 ? 6.150 -6.351 2.185 1.00 91.00 78 ASP A O 1
ATOM 653 N N . PRO A 1 79 ? 4.736 -7.535 0.879 1.00 90.88 79 PRO A N 1
ATOM 654 C CA . PRO A 1 79 ? 5.709 -7.765 -0.178 1.00 90.88 79 PRO A CA 1
ATOM 655 C C . PRO A 1 79 ? 6.112 -6.477 -0.898 1.00 90.88 79 PRO A C 1
ATOM 657 O O . PRO A 1 79 ? 5.299 -5.598 -1.184 1.00 90.88 79 PRO A O 1
ATOM 660 N N . VAL A 1 80 ? 7.384 -6.428 -1.282 1.00 93.62 80 VAL A N 1
ATOM 661 C CA . VAL A 1 80 ? 7.918 -5.496 -2.272 1.00 93.62 80 VAL A CA 1
ATOM 662 C C . VAL A 1 80 ? 7.984 -6.198 -3.618 1.00 93.62 80 VAL A C 1
ATOM 664 O O . VAL A 1 80 ? 8.558 -7.283 -3.734 1.00 93.62 80 VAL A O 1
ATOM 667 N N . TYR A 1 81 ? 7.408 -5.572 -4.636 1.00 93.19 81 TYR A N 1
ATOM 668 C CA . TYR A 1 81 ? 7.240 -6.178 -5.945 1.00 93.19 81 TYR A CA 1
ATOM 669 C C . TYR A 1 81 ? 8.259 -5.675 -6.959 1.00 93.19 81 TYR A C 1
ATOM 671 O O . TYR A 1 81 ? 8.631 -4.501 -6.979 1.00 93.19 81 TYR A O 1
ATOM 679 N N . ARG A 1 82 ? 8.651 -6.579 -7.855 1.00 94.12 82 ARG A N 1
ATOM 680 C CA . ARG A 1 82 ? 9.463 -6.284 -9.037 1.00 94.12 82 ARG A CA 1
ATOM 681 C C . ARG A 1 82 ? 8.998 -7.097 -10.234 1.00 94.12 82 ARG A C 1
ATOM 683 O O . ARG A 1 82 ? 8.368 -8.143 -10.071 1.00 94.12 82 ARG A O 1
ATOM 690 N N . TRP A 1 83 ? 9.364 -6.666 -11.433 1.00 94.31 83 TRP A N 1
ATOM 691 C CA . TRP A 1 83 ? 9.150 -7.463 -12.636 1.00 94.31 83 TRP A CA 1
ATOM 692 C C . TRP A 1 83 ? 9.929 -8.788 -12.594 1.00 94.31 83 TRP A C 1
ATOM 694 O O . TRP A 1 83 ? 11.108 -8.843 -12.218 1.00 94.31 83 TRP A O 1
ATOM 704 N N . GLY A 1 84 ? 9.256 -9.865 -12.997 1.00 91.69 84 GLY A N 1
ATOM 705 C CA . GLY A 1 84 ? 9.850 -11.165 -13.292 1.00 91.69 84 GLY A CA 1
ATOM 706 C C . GLY A 1 84 ? 10.080 -11.355 -14.788 1.00 91.69 84 GLY A C 1
ATOM 707 O O . GLY A 1 84 ? 9.489 -10.657 -15.604 1.00 91.69 84 GLY A O 1
ATOM 708 N N . ALA A 1 85 ? 10.941 -12.304 -15.159 1.00 90.12 85 ALA A N 1
ATOM 709 C CA . ALA A 1 85 ? 11.056 -12.722 -16.554 1.00 90.12 85 ALA A CA 1
ATOM 710 C C . ALA A 1 85 ? 9.807 -13.521 -16.962 1.00 90.12 85 ALA A C 1
ATOM 712 O O . ALA A 1 85 ? 9.376 -14.417 -16.238 1.00 90.12 85 ALA A O 1
ATOM 713 N N . GLY A 1 86 ? 9.252 -13.211 -18.130 1.00 88.31 86 GLY A N 1
ATOM 714 C CA . GLY A 1 86 ? 8.022 -13.782 -18.653 1.00 88.31 86 GLY A CA 1
ATOM 715 C C . GLY A 1 86 ? 8.157 -15.250 -19.054 1.00 88.31 86 GLY A C 1
ATOM 716 O O . GLY A 1 86 ? 7.205 -16.007 -18.902 1.00 88.31 86 GLY A O 1
ATOM 717 N N . GLY A 1 87 ? 9.323 -15.687 -19.544 1.00 91.25 87 GLY A N 1
ATOM 718 C CA . GLY A 1 87 ? 9.593 -17.094 -19.870 1.00 91.25 87 GLY A CA 1
ATOM 719 C C . GLY A 1 87 ? 8.976 -17.600 -21.182 1.00 91.25 87 GLY A C 1
ATOM 720 O O . GLY A 1 87 ? 9.077 -18.790 -21.488 1.00 91.25 87 GLY A O 1
ATOM 721 N N . GLN A 1 88 ? 8.350 -16.735 -21.988 1.00 91.75 88 GLN A N 1
ATOM 722 C CA . GLN A 1 88 ? 7.689 -17.139 -23.233 1.00 91.75 88 GLN A CA 1
ATOM 723 C C . GLN A 1 88 ? 8.698 -17.363 -24.366 1.00 91.75 88 GLN A C 1
ATOM 725 O O . GLN A 1 88 ? 9.163 -16.434 -25.017 1.00 91.75 88 GLN A O 1
ATOM 730 N N . THR A 1 89 ? 9.004 -18.627 -24.648 1.00 92.56 89 THR A N 1
ATOM 731 C CA . THR A 1 89 ? 9.987 -19.020 -25.677 1.00 92.56 89 THR A CA 1
ATOM 732 C C . THR A 1 89 ? 9.444 -19.000 -27.105 1.00 92.56 89 THR A C 1
ATOM 734 O O . THR A 1 89 ? 10.224 -19.005 -28.056 1.00 92.56 89 THR A O 1
ATOM 737 N N . ALA A 1 90 ? 8.119 -18.948 -27.288 1.00 90.75 90 ALA A N 1
ATOM 738 C CA . ALA A 1 90 ? 7.483 -18.985 -28.608 1.00 90.75 90 ALA A CA 1
ATOM 739 C C . ALA A 1 90 ? 7.890 -17.809 -29.515 1.00 90.75 90 ALA A C 1
ATOM 741 O O . ALA A 1 90 ? 7.890 -17.951 -30.737 1.00 90.75 90 ALA A O 1
ATOM 742 N N . LEU A 1 91 ? 8.265 -16.672 -28.921 1.00 89.50 91 LEU A N 1
ATOM 743 C CA . LEU A 1 91 ? 8.671 -15.463 -29.634 1.00 89.50 91 LEU A CA 1
ATOM 744 C C . LEU A 1 91 ? 10.194 -15.321 -29.801 1.00 89.50 91 LEU A C 1
ATOM 746 O O . LEU A 1 91 ? 10.633 -14.481 -30.585 1.00 89.50 91 LEU A O 1
ATOM 750 N N . ASP A 1 92 ? 11.007 -16.178 -29.174 1.00 90.75 92 ASP A N 1
ATOM 751 C CA . ASP A 1 92 ? 12.471 -16.147 -29.332 1.00 90.75 92 ASP A CA 1
ATOM 752 C C . ASP A 1 92 ? 12.924 -16.248 -30.806 1.00 90.75 92 ASP A C 1
ATOM 754 O O . ASP A 1 92 ? 13.854 -15.534 -31.186 1.00 90.75 92 ASP A O 1
ATOM 758 N N . PRO A 1 93 ? 12.300 -17.075 -31.679 1.00 89.69 93 PRO A N 1
ATOM 759 C CA . PRO A 1 93 ? 12.675 -17.124 -33.094 1.00 89.69 93 PRO A CA 1
ATOM 760 C C . PRO A 1 93 ? 12.270 -15.875 -33.888 1.00 89.69 93 PRO A C 1
ATOM 762 O O . PRO A 1 93 ? 12.902 -15.580 -34.900 1.00 89.69 93 PRO A O 1
ATOM 765 N N . ALA A 1 94 ? 11.209 -15.176 -33.465 1.00 86.19 94 ALA A N 1
ATOM 766 C CA . ALA A 1 94 ? 10.714 -13.960 -34.114 1.00 86.19 94 ALA A CA 1
ATOM 767 C C . ALA A 1 94 ? 11.546 -12.726 -33.730 1.00 86.19 94 ALA A C 1
ATOM 769 O O . ALA A 1 94 ? 11.696 -11.810 -34.536 1.00 86.19 94 ALA A O 1
ATOM 770 N N . PHE A 1 95 ? 12.151 -12.753 -32.540 1.00 84.69 95 PHE A N 1
ATOM 771 C CA . PHE A 1 95 ? 13.084 -11.742 -32.046 1.00 84.69 95 PHE A CA 1
ATOM 772 C C . PHE A 1 95 ? 14.483 -12.338 -31.834 1.00 84.69 95 PHE A C 1
ATOM 774 O O . PHE A 1 95 ? 14.971 -12.400 -30.702 1.00 84.69 95 PHE A O 1
ATOM 781 N N . PRO A 1 96 ? 15.153 -12.802 -32.908 1.00 80.81 96 PRO A N 1
ATOM 782 C CA . PRO A 1 96 ? 16.464 -13.409 -32.788 1.00 80.81 96 PRO A CA 1
ATOM 783 C C . PRO A 1 96 ? 17.483 -12.353 -32.360 1.00 80.81 96 PRO A C 1
ATOM 785 O O . PRO A 1 96 ? 17.629 -11.304 -32.988 1.00 80.81 96 PRO A O 1
ATOM 788 N N . VAL A 1 97 ? 18.227 -12.660 -31.305 1.00 82.94 97 VAL A N 1
ATOM 789 C CA . VAL A 1 97 ? 19.300 -11.808 -30.790 1.00 82.94 97 VAL A CA 1
ATOM 790 C C . VAL A 1 97 ? 20.666 -12.445 -31.041 1.00 82.94 97 VAL A C 1
ATOM 792 O O . VAL A 1 97 ? 20.790 -13.663 -31.195 1.00 82.94 97 VAL A O 1
ATOM 795 N N . ALA A 1 98 ? 21.712 -11.620 -31.107 1.00 80.81 98 ALA A N 1
ATOM 796 C CA . ALA A 1 98 ? 23.080 -12.107 -31.269 1.00 80.81 98 ALA A CA 1
ATOM 797 C C . ALA A 1 98 ? 23.510 -12.991 -30.075 1.00 80.81 98 ALA A C 1
ATOM 799 O O . ALA A 1 98 ? 23.008 -12.810 -28.963 1.00 80.81 98 ALA A O 1
ATOM 800 N N . PRO A 1 99 ? 24.464 -13.926 -30.255 1.00 78.44 99 PRO A N 1
ATOM 801 C CA . PRO A 1 99 ? 24.989 -14.722 -29.148 1.00 78.44 99 PRO A CA 1
ATOM 802 C C . PRO A 1 99 ? 25.467 -13.845 -27.980 1.00 78.44 99 PRO A C 1
ATOM 804 O O . PRO A 1 99 ? 26.229 -12.901 -28.182 1.00 78.44 99 PRO A O 1
ATOM 807 N N . GLY A 1 100 ? 25.024 -14.165 -26.761 1.00 76.12 100 GLY A N 1
ATOM 808 C CA . GLY A 1 100 ? 25.344 -13.402 -25.546 1.00 76.12 100 GLY A CA 1
ATOM 809 C C . GLY A 1 100 ? 24.413 -12.217 -25.258 1.00 76.12 100 GLY A C 1
ATOM 810 O O . GLY A 1 100 ? 24.616 -11.529 -24.263 1.00 76.12 100 GLY A O 1
ATOM 811 N N . GLN A 1 101 ? 23.403 -11.975 -26.096 1.00 81.06 101 GLN A N 1
ATOM 812 C CA . GLN A 1 101 ? 22.299 -11.059 -25.801 1.00 81.06 101 GLN A CA 1
ATOM 813 C C . GLN A 1 101 ? 21.124 -11.826 -25.186 1.00 81.06 101 GLN A C 1
ATOM 815 O O . GLN A 1 101 ? 20.933 -13.009 -25.480 1.00 81.06 101 GLN A O 1
ATOM 820 N N . GLN A 1 102 ? 20.341 -11.145 -24.348 1.00 83.44 102 GLN A N 1
ATOM 821 C CA . GLN A 1 102 ? 19.173 -11.751 -23.716 1.00 83.44 102 GLN A CA 1
ATOM 822 C C . GLN A 1 102 ? 18.042 -11.972 -24.721 1.00 83.44 102 GLN A C 1
ATOM 824 O O . GLN A 1 102 ? 17.775 -11.113 -25.564 1.00 83.44 102 GLN A O 1
ATOM 829 N N . LYS A 1 103 ? 17.377 -13.121 -24.617 1.00 87.75 103 LYS A N 1
ATOM 830 C CA . LYS A 1 103 ? 16.250 -13.504 -25.480 1.00 87.75 103 LYS A CA 1
ATOM 831 C C . LYS A 1 103 ? 14.947 -12.849 -25.032 1.00 87.75 103 LYS A C 1
ATOM 833 O O . LYS A 1 103 ? 14.870 -12.323 -23.921 1.00 87.75 103 LYS A O 1
ATOM 838 N N . PHE A 1 104 ? 13.911 -12.941 -25.870 1.00 87.94 104 PHE A N 1
ATOM 839 C CA . PHE A 1 104 ? 12.563 -12.483 -25.527 1.00 87.94 104 PHE A CA 1
ATOM 840 C C . PHE A 1 104 ? 12.033 -13.189 -24.270 1.00 87.94 104 PHE A C 1
ATOM 842 O O . PHE A 1 104 ? 11.532 -12.535 -23.364 1.00 87.94 104 PHE A O 1
ATOM 849 N N . SER A 1 105 ? 12.239 -14.503 -24.158 1.00 90.19 105 SER A N 1
ATOM 850 C CA . SER A 1 105 ? 11.858 -15.299 -22.984 1.00 90.19 105 SER A CA 1
ATOM 851 C C . SER A 1 105 ? 12.506 -14.852 -21.665 1.00 90.19 105 SER A C 1
ATOM 853 O O . SER A 1 105 ? 11.992 -15.171 -20.596 1.00 90.19 105 SER A O 1
ATOM 855 N N . GLU A 1 106 ? 13.600 -14.093 -21.715 1.00 90.00 106 GLU A N 1
ATOM 856 C CA . GLU A 1 106 ? 14.292 -13.542 -20.542 1.00 90.00 106 GLU A CA 1
ATOM 857 C C . GLU A 1 106 ? 13.835 -12.106 -20.207 1.00 90.00 106 GLU A C 1
ATOM 859 O O . GLU A 1 106 ? 14.308 -11.518 -19.234 1.00 90.00 106 GLU A O 1
ATOM 864 N N . GLN A 1 107 ? 12.917 -11.536 -20.998 1.00 89.19 107 GLN A N 1
ATOM 865 C CA . GLN A 1 107 ? 12.313 -10.218 -20.770 1.00 89.19 107 GLN A CA 1
ATOM 866 C C . GLN A 1 107 ? 11.032 -10.326 -19.946 1.00 89.19 107 GLN A C 1
ATOM 868 O O . GLN A 1 107 ? 10.538 -11.420 -19.711 1.00 89.19 107 GLN A O 1
ATOM 873 N N . VAL A 1 108 ? 10.486 -9.192 -19.506 1.00 91.62 108 VAL A N 1
ATOM 874 C CA . VAL A 1 108 ? 9.309 -9.145 -18.621 1.00 91.62 108 VAL A CA 1
ATOM 875 C C . VAL A 1 108 ? 8.003 -9.620 -19.262 1.00 91.62 108 VAL A C 1
ATOM 877 O O . VAL A 1 108 ? 7.218 -10.317 -18.621 1.00 91.62 108 VAL A O 1
ATOM 880 N N . PHE A 1 109 ? 7.758 -9.242 -20.516 1.00 91.31 109 PHE A N 1
ATOM 881 C CA . PHE A 1 109 ? 6.446 -9.378 -21.132 1.00 91.31 109 PHE A CA 1
ATOM 882 C C . PHE A 1 109 ? 6.272 -10.709 -21.846 1.00 91.31 109 PHE A C 1
ATOM 884 O O . PHE A 1 109 ? 7.204 -11.268 -22.425 1.00 91.31 109 PHE A O 1
ATOM 891 N N . ARG A 1 110 ? 5.025 -11.162 -21.862 1.00 92.50 110 ARG A N 1
ATOM 892 C CA . ARG A 1 110 ? 4.526 -12.223 -22.723 1.00 92.50 110 ARG A CA 1
ATOM 893 C C . ARG A 1 110 ? 3.402 -11.663 -23.577 1.00 92.50 110 ARG A C 1
ATOM 895 O O . ARG A 1 110 ? 2.598 -10.878 -23.091 1.00 92.50 110 ARG A O 1
ATOM 902 N N . ALA A 1 111 ? 3.345 -12.085 -24.831 1.00 92.31 111 ALA A N 1
ATOM 903 C CA . ALA A 1 111 ? 2.186 -11.859 -25.676 1.00 92.31 111 ALA A CA 1
ATOM 904 C C . ALA A 1 111 ? 1.073 -12.826 -25.263 1.00 92.31 111 ALA A C 1
ATOM 906 O O . ALA A 1 111 ? 1.260 -14.053 -25.307 1.00 92.31 111 ALA A O 1
ATOM 907 N N . SER A 1 112 ? -0.063 -12.274 -24.850 1.00 91.62 112 SER A N 1
ATOM 908 C CA . SER A 1 112 ? -1.234 -13.037 -24.433 1.00 91.62 112 SER A CA 1
ATOM 909 C C . SER A 1 112 ? -1.815 -13.839 -25.603 1.00 91.62 112 SER A C 1
ATOM 911 O O . SER A 1 112 ? -1.618 -13.527 -26.776 1.00 91.62 112 SER A O 1
ATOM 913 N N . GLY A 1 113 ? -2.449 -14.974 -25.306 1.00 89.31 113 GLY A N 1
ATOM 914 C CA . GLY A 1 113 ? -2.993 -15.887 -26.321 1.00 89.31 113 GLY A CA 1
ATOM 915 C C . GLY A 1 113 ? -1.965 -16.726 -27.096 1.00 89.31 113 GLY A C 1
ATOM 916 O O . GLY A 1 113 ? -2.343 -17.721 -27.720 1.00 89.31 113 GLY A O 1
ATOM 917 N N . LEU A 1 114 ? -0.667 -16.404 -27.031 1.00 90.50 114 LEU A N 1
ATOM 918 C CA . LEU A 1 114 ? 0.394 -17.211 -27.640 1.00 90.50 114 LEU A CA 1
ATOM 919 C C . LEU A 1 114 ? 0.923 -18.301 -26.687 1.00 90.50 114 LEU A C 1
ATOM 921 O O . LEU A 1 114 ? 0.913 -18.123 -25.465 1.00 90.50 114 LEU A O 1
ATOM 925 N N . PRO A 1 115 ? 1.450 -19.432 -27.213 1.00 92.38 115 PRO A N 1
ATOM 926 C CA . PRO A 1 115 ? 2.003 -20.500 -26.383 1.00 92.38 115 PRO A CA 1
ATOM 927 C C . PRO A 1 115 ? 3.028 -19.979 -25.368 1.00 92.38 115 PRO A C 1
ATOM 929 O O . PRO A 1 115 ? 3.982 -19.295 -25.734 1.00 92.38 115 PRO A O 1
ATOM 932 N N . GLY A 1 116 ? 2.834 -20.319 -24.093 1.00 87.81 116 GLY A N 1
ATOM 933 C CA . GLY A 1 116 ? 3.674 -19.851 -22.987 1.00 87.81 116 GLY A CA 1
ATOM 934 C C . GLY A 1 116 ? 3.124 -18.642 -22.223 1.00 87.81 116 GLY A C 1
ATOM 935 O O . GLY A 1 116 ? 3.701 -18.308 -21.194 1.00 87.81 116 GLY A O 1
ATOM 936 N N . SER A 1 117 ? 2.019 -18.026 -22.663 1.00 90.88 117 SER A N 1
ATOM 937 C CA . SER A 1 117 ? 1.236 -17.107 -21.828 1.00 90.88 117 SER A CA 1
ATOM 938 C C . SER A 1 117 ? 0.118 -17.858 -21.082 1.00 90.88 117 SER A C 1
ATOM 940 O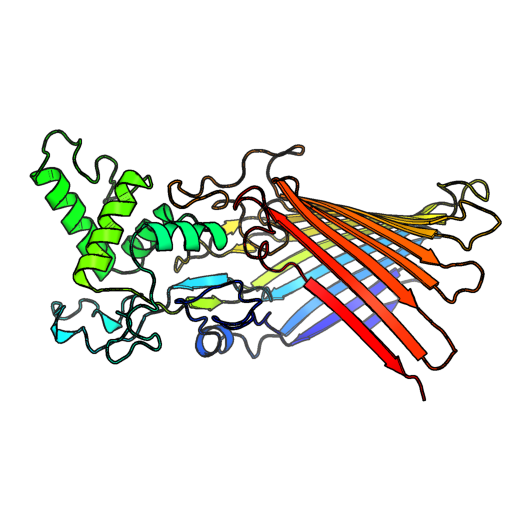 O . SER A 1 117 ? -0.551 -18.709 -21.679 1.00 90.88 117 SER A O 1
ATOM 942 N N . PRO A 1 118 ? -0.100 -17.578 -19.783 1.00 88.31 118 PRO A N 1
ATOM 943 C CA . PRO A 1 118 ? -1.245 -18.081 -19.027 1.00 88.31 118 PRO A CA 1
ATOM 944 C C . PRO A 1 118 ? -2.531 -17.265 -19.261 1.00 88.31 118 PRO A C 1
ATOM 946 O O . PRO A 1 118 ? -3.582 -17.627 -18.731 1.00 88.31 118 PRO A O 1
ATOM 949 N N . VAL A 1 119 ? -2.454 -16.166 -20.016 1.00 89.88 119 VAL A N 1
ATOM 950 C CA . VAL A 1 119 ? -3.559 -15.240 -20.284 1.00 89.88 119 VAL A CA 1
ATOM 951 C C . VAL A 1 119 ? -4.109 -15.501 -21.696 1.00 89.88 119 VAL A C 1
ATOM 953 O O . VAL A 1 119 ? -3.325 -15.648 -22.638 1.00 89.88 119 VAL A O 1
ATOM 956 N N . PRO A 1 120 ? -5.441 -15.617 -21.877 1.00 89.25 120 PRO A N 1
ATOM 957 C CA . PRO A 1 120 ? -6.034 -15.810 -23.200 1.00 89.25 120 PRO A CA 1
ATOM 958 C C . PRO A 1 120 ? -5.851 -14.574 -24.093 1.00 89.25 120 PRO A C 1
ATOM 960 O O . PRO A 1 120 ? -5.600 -13.479 -23.601 1.00 89.25 120 PRO A O 1
ATOM 963 N N . GLU A 1 121 ? -6.019 -14.749 -25.406 1.00 88.00 121 GLU A N 1
ATOM 964 C CA . GLU A 1 121 ? -6.023 -13.638 -26.369 1.00 88.00 121 GLU A CA 1
ATOM 965 C C . GLU A 1 121 ? -7.084 -12.590 -25.985 1.00 88.00 121 GLU A C 1
ATOM 967 O O . GLU A 1 121 ? -8.238 -12.941 -25.719 1.00 88.00 121 GLU A O 1
ATOM 972 N N . GLY A 1 122 ? -6.692 -11.314 -25.945 1.00 85.38 122 GLY A N 1
ATOM 973 C CA . GLY A 1 122 ? -7.544 -10.199 -25.522 1.00 85.38 122 GLY A CA 1
ATOM 974 C C . GLY A 1 122 ? -7.706 -10.058 -24.004 1.00 85.38 122 GLY A C 1
ATOM 975 O O . GLY A 1 122 ? -8.563 -9.296 -23.559 1.00 85.38 122 GLY A O 1
ATOM 976 N N . GLY A 1 123 ? -6.943 -10.815 -23.209 1.00 87.00 123 GLY A N 1
ATOM 977 C CA . GLY A 1 123 ? -6.940 -10.748 -21.746 1.00 87.00 123 GLY A CA 1
ATOM 978 C C . GLY A 1 123 ? -5.779 -9.949 -21.146 1.00 87.00 123 GLY A C 1
ATOM 979 O O . GLY A 1 123 ? -5.762 -9.762 -19.928 1.00 87.00 123 GLY A O 1
ATOM 980 N N . GLY A 1 124 ? -4.812 -9.536 -21.971 1.00 89.69 124 GLY A N 1
ATOM 981 C CA . GLY A 1 124 ? -3.640 -8.745 -21.600 1.00 89.69 124 GLY A CA 1
ATOM 982 C C . GLY A 1 124 ? -3.918 -7.243 -21.490 1.00 89.69 124 GLY A C 1
ATOM 983 O O . GLY A 1 124 ? -5.017 -6.762 -21.760 1.00 89.69 124 GLY A O 1
ATOM 984 N N . THR A 1 125 ? -2.891 -6.481 -21.120 1.00 91.94 125 THR A N 1
ATOM 985 C CA . THR A 1 125 ? -2.914 -5.017 -21.139 1.00 91.94 125 THR A CA 1
ATOM 986 C C . THR A 1 125 ? -2.962 -4.575 -22.595 1.00 91.94 125 THR A C 1
ATOM 988 O O . THR A 1 125 ? -2.115 -5.004 -23.386 1.00 91.94 125 THR A O 1
ATOM 991 N N . TYR A 1 126 ? -3.929 -3.725 -22.946 1.00 88.88 126 TYR A N 1
ATOM 992 C CA . TYR A 1 126 ? -4.133 -3.276 -24.316 1.00 88.88 126 TYR A CA 1
ATOM 993 C C . TYR A 1 126 ? -3.914 -1.765 -24.448 1.00 88.88 126 TYR A C 1
ATOM 995 O O . TYR A 1 126 ? -4.747 -0.939 -24.077 1.00 88.88 126 TYR A O 1
ATOM 1003 N N . GLY A 1 127 ? -2.781 -1.387 -25.034 1.00 92.81 127 GLY A N 1
ATOM 1004 C CA . GLY A 1 127 ? -2.490 0.018 -25.309 1.00 92.81 127 GLY A CA 1
ATOM 1005 C C . GLY A 1 127 ? -2.021 0.801 -24.083 1.00 92.81 127 GLY A C 1
ATOM 1006 O O . GLY A 1 127 ? -1.966 0.317 -22.948 1.00 92.81 127 GLY A O 1
ATOM 1007 N N . SER A 1 128 ? -1.670 2.059 -24.318 1.00 94.38 128 SER A N 1
ATOM 1008 C CA . SER A 1 128 ? -1.167 2.943 -23.272 1.00 94.38 128 SER A CA 1
ATOM 1009 C C . SER A 1 128 ? -2.212 3.281 -22.214 1.00 94.38 128 SER A C 1
ATOM 1011 O O . SER A 1 128 ? -1.859 3.490 -21.059 1.00 94.38 128 SER A O 1
ATOM 1013 N N . ALA A 1 129 ? -3.490 3.369 -22.590 1.00 93.88 129 ALA A N 1
ATOM 1014 C CA . ALA A 1 129 ? -4.549 3.773 -21.671 1.00 93.88 129 ALA A CA 1
ATOM 1015 C C . ALA A 1 129 ? -4.738 2.752 -20.539 1.00 93.88 129 ALA A C 1
ATOM 1017 O O . ALA A 1 129 ? -4.786 3.141 -19.370 1.00 93.88 129 ALA A O 1
ATOM 1018 N N . ASP A 1 130 ? -4.760 1.461 -20.880 1.00 92.81 130 ASP A N 1
ATOM 1019 C CA . ASP A 1 130 ? -4.848 0.368 -19.911 1.00 92.81 130 ASP A CA 1
ATOM 1020 C C . ASP A 1 130 ? -3.597 0.308 -19.032 1.00 92.81 130 ASP A C 1
ATOM 1022 O O . ASP A 1 130 ? -3.699 0.152 -17.814 1.00 92.81 130 ASP A O 1
ATOM 1026 N N . TRP A 1 131 ? -2.414 0.506 -19.626 1.00 93.81 131 TRP A N 1
ATOM 1027 C CA . TRP A 1 131 ? -1.154 0.578 -18.886 1.00 93.81 131 TRP A CA 1
ATOM 1028 C C . TRP A 1 131 ? -1.162 1.705 -17.845 1.00 93.81 131 TRP A C 1
ATOM 1030 O O . TRP A 1 131 ? -0.917 1.463 -16.663 1.00 93.81 131 TRP A O 1
ATOM 1040 N N . MET A 1 132 ? -1.471 2.933 -18.273 1.00 95.38 132 MET A N 1
ATOM 1041 C CA . MET A 1 132 ? -1.465 4.112 -17.404 1.00 95.38 132 MET A CA 1
ATOM 1042 C C . MET A 1 132 ? -2.548 4.016 -16.326 1.00 95.38 132 MET A C 1
ATOM 1044 O O . MET A 1 132 ? -2.280 4.302 -15.161 1.00 95.38 132 MET A O 1
ATOM 1048 N N . GLY A 1 133 ? -3.754 3.563 -16.686 1.00 92.62 133 GLY A N 1
ATOM 1049 C CA . GLY A 1 133 ? -4.843 3.349 -15.733 1.00 92.62 133 GLY A CA 1
ATOM 1050 C C . GLY A 1 133 ? -4.512 2.277 -14.690 1.00 92.62 133 GLY A C 1
ATOM 1051 O O . GLY A 1 133 ? -4.707 2.501 -13.494 1.00 92.62 133 GLY A O 1
ATOM 1052 N N . GLY A 1 134 ? -3.960 1.140 -15.123 1.00 91.19 134 GLY A N 1
ATOM 1053 C CA . GLY A 1 134 ? -3.542 0.054 -14.236 1.00 91.19 134 GLY A CA 1
ATOM 1054 C C . GLY A 1 134 ? -2.413 0.466 -13.289 1.00 91.19 134 GLY A C 1
ATOM 1055 O O . GLY A 1 134 ? -2.505 0.222 -12.085 1.00 91.19 134 GLY A O 1
ATOM 1056 N N . ALA A 1 135 ? -1.387 1.149 -13.807 1.00 92.81 135 ALA A N 1
ATOM 1057 C CA . ALA A 1 135 ? -0.301 1.698 -12.997 1.00 92.81 135 ALA A CA 1
ATOM 1058 C C . ALA A 1 135 ? -0.834 2.684 -11.945 1.00 92.81 135 ALA A C 1
ATOM 1060 O O . ALA A 1 135 ? -0.519 2.554 -10.761 1.00 92.81 135 ALA A O 1
ATOM 1061 N N . ALA A 1 136 ? -1.715 3.602 -12.350 1.00 92.31 136 ALA A N 1
ATOM 1062 C CA . ALA A 1 136 ? -2.293 4.598 -11.459 1.00 92.31 136 ALA A CA 1
ATOM 1063 C C . ALA A 1 136 ? -3.102 3.975 -10.305 1.00 92.31 136 ALA A C 1
ATOM 1065 O O . ALA A 1 136 ? -2.954 4.399 -9.159 1.00 92.31 136 ALA A O 1
ATOM 1066 N N . LEU A 1 137 ? -3.916 2.945 -10.570 1.00 89.75 137 LEU A N 1
ATOM 1067 C CA . LEU A 1 137 ? -4.649 2.217 -9.522 1.00 89.75 137 LEU A CA 1
ATOM 1068 C C . LEU A 1 137 ? -3.707 1.478 -8.558 1.00 89.75 137 LEU A C 1
ATOM 1070 O O . LEU A 1 137 ? -3.946 1.462 -7.349 1.00 89.75 137 LEU A O 1
ATOM 1074 N N . GLY A 1 138 ? -2.604 0.930 -9.077 1.00 88.19 138 GLY A N 1
ATOM 1075 C CA . GLY A 1 138 ? -1.546 0.299 -8.285 1.00 88.19 138 GLY A CA 1
ATOM 1076 C C . GLY A 1 138 ? -0.694 1.273 -7.459 1.00 88.19 138 GLY A C 1
ATOM 1077 O O . GLY A 1 138 ? 0.152 0.825 -6.689 1.00 88.19 138 GLY A O 1
ATOM 1078 N N . GLY A 1 139 ? -0.906 2.589 -7.591 1.00 90.19 139 GLY A N 1
ATOM 1079 C CA . GLY A 1 139 ? -0.063 3.611 -6.964 1.00 90.19 139 GLY A CA 1
ATOM 1080 C C . GLY A 1 139 ? 1.341 3.675 -7.563 1.00 90.19 139 GLY A C 1
ATOM 1081 O O . GLY A 1 139 ? 2.299 3.919 -6.836 1.00 90.19 139 GLY A O 1
ATOM 1082 N N . LEU A 1 140 ? 1.457 3.409 -8.864 1.00 93.25 140 LEU A N 1
ATOM 1083 C CA . LEU A 1 140 ? 2.688 3.483 -9.642 1.00 93.25 140 LEU A CA 1
ATOM 1084 C C . LEU A 1 140 ? 2.613 4.643 -10.641 1.00 93.25 140 LEU A C 1
ATOM 1086 O O . LEU A 1 140 ? 1.534 5.034 -11.094 1.00 93.25 140 LEU A O 1
ATOM 1090 N N . ASP A 1 141 ? 3.776 5.131 -11.056 1.00 95.44 141 ASP A N 1
ATOM 1091 C CA . ASP A 1 141 ? 3.903 6.049 -12.178 1.00 95.44 141 ASP A CA 1
ATOM 1092 C C . ASP A 1 141 ? 4.101 5.243 -13.466 1.00 95.44 141 ASP A C 1
ATOM 1094 O O . ASP A 1 141 ? 5.161 4.664 -13.708 1.00 95.44 141 ASP A O 1
ATOM 1098 N N . GLY A 1 142 ? 3.066 5.204 -14.308 1.00 95.06 142 GLY A N 1
ATOM 1099 C CA . GLY A 1 142 ? 3.089 4.465 -15.570 1.00 95.06 142 GLY A CA 1
ATOM 1100 C C . GLY A 1 142 ? 4.141 4.961 -16.569 1.00 95.06 142 GLY A C 1
ATOM 1101 O O . GLY A 1 142 ? 4.597 4.169 -17.396 1.00 95.06 142 GLY A O 1
ATOM 1102 N N . VAL A 1 143 ? 4.563 6.230 -16.487 1.00 96.94 143 VAL A N 1
ATOM 1103 C CA . VAL A 1 143 ? 5.650 6.767 -17.320 1.00 96.94 143 VAL A CA 1
ATOM 1104 C C . VAL A 1 143 ? 6.992 6.275 -16.800 1.00 96.94 143 VAL A C 1
ATOM 1106 O O . VAL A 1 143 ? 7.778 5.718 -17.563 1.00 96.94 143 VAL A O 1
ATOM 1109 N N . GLU A 1 144 ? 7.247 6.408 -15.501 1.00 96.44 144 GLU A N 1
ATOM 1110 C CA . GLU A 1 144 ? 8.508 5.936 -14.933 1.00 96.44 144 GLU A CA 1
ATOM 1111 C C . GLU A 1 144 ? 8.641 4.411 -14.998 1.00 96.44 144 GLU A C 1
ATOM 1113 O O . GLU A 1 144 ? 9.734 3.901 -15.238 1.00 96.44 144 GLU A O 1
ATOM 1118 N N . ALA A 1 145 ? 7.536 3.669 -14.908 1.00 95.25 145 ALA A N 1
ATOM 1119 C CA . ALA A 1 145 ? 7.528 2.228 -15.137 1.00 95.25 145 ALA A CA 1
ATOM 1120 C C . ALA A 1 145 ? 8.038 1.852 -16.548 1.00 95.25 145 ALA A C 1
ATOM 1122 O O . ALA A 1 145 ? 8.708 0.830 -16.693 1.00 95.25 145 ALA A O 1
ATOM 1123 N N . LEU A 1 146 ? 7.812 2.679 -17.581 1.00 95.56 146 LEU A N 1
ATOM 1124 C CA . LEU A 1 146 ? 8.420 2.485 -18.909 1.00 95.56 146 LEU A CA 1
ATOM 1125 C C . LEU A 1 146 ? 9.945 2.638 -18.860 1.00 95.56 146 LEU A C 1
ATOM 1127 O O . LEU A 1 146 ? 10.675 1.829 -19.437 1.00 95.56 146 LEU A O 1
ATOM 1131 N N . ASN A 1 147 ? 10.434 3.666 -18.165 1.00 96.81 147 ASN A N 1
ATOM 1132 C CA . ASN A 1 147 ? 11.869 3.904 -18.032 1.00 96.81 147 ASN A CA 1
ATOM 1133 C C . ASN A 1 147 ? 12.542 2.782 -17.228 1.00 96.81 147 ASN A C 1
ATOM 1135 O O . ASN A 1 147 ? 13.597 2.292 -17.626 1.00 96.81 147 ASN A O 1
ATOM 1139 N N . VAL A 1 148 ? 11.901 2.311 -16.152 1.00 96.31 148 VAL A N 1
ATOM 1140 C CA . VAL A 1 148 ? 12.317 1.123 -15.390 1.00 96.31 148 VAL A CA 1
ATOM 1141 C C . VAL A 1 148 ? 12.487 -0.078 -16.311 1.00 96.31 148 VAL A C 1
ATOM 1143 O O . VAL A 1 148 ? 13.539 -0.716 -16.293 1.00 96.31 148 VAL A O 1
ATOM 1146 N N . LEU A 1 149 ? 11.492 -0.364 -17.155 1.00 94.81 149 LEU A N 1
ATOM 1147 C CA . LEU A 1 149 ? 11.574 -1.469 -18.106 1.00 94.81 149 LEU A CA 1
ATOM 1148 C C . LEU A 1 149 ? 12.776 -1.320 -19.045 1.00 94.81 149 LEU A C 1
ATOM 1150 O O . LEU A 1 149 ? 13.497 -2.288 -19.275 1.00 94.81 149 LEU A O 1
ATOM 1154 N N . GLY A 1 150 ? 13.029 -0.110 -19.545 1.00 94.00 150 GLY A N 1
ATOM 1155 C CA . GLY A 1 150 ? 14.190 0.178 -20.384 1.00 94.00 150 GLY A CA 1
ATOM 1156 C C . GLY A 1 150 ? 15.535 -0.053 -19.686 1.00 94.00 150 GLY A C 1
ATOM 1157 O O . GLY A 1 150 ? 16.469 -0.552 -20.315 1.00 94.00 150 GLY A O 1
ATOM 1158 N N . ARG A 1 151 ? 15.639 0.275 -18.393 1.00 94.75 151 ARG A N 1
ATOM 1159 C CA . ARG A 1 151 ? 16.870 0.091 -17.601 1.00 94.75 151 ARG A CA 1
ATOM 1160 C C . ARG A 1 151 ? 17.105 -1.366 -17.214 1.00 94.75 151 ARG A C 1
ATOM 1162 O O . ARG A 1 151 ? 18.228 -1.855 -17.321 1.00 94.75 151 ARG A O 1
ATOM 1169 N N . ASP A 1 152 ? 16.053 -2.061 -16.796 1.00 93.44 152 ASP A N 1
ATOM 1170 C CA . ASP A 1 152 ? 16.169 -3.392 -16.194 1.00 93.44 152 ASP A CA 1
ATOM 1171 C C . ASP A 1 152 ? 16.165 -4.527 -17.226 1.00 93.44 152 ASP A C 1
ATOM 1173 O O . ASP A 1 152 ? 16.652 -5.628 -16.941 1.00 93.44 152 ASP A O 1
ATOM 1177 N N . PHE A 1 153 ? 15.630 -4.272 -18.423 1.00 91.56 153 PHE A N 1
ATOM 1178 C CA . PHE A 1 153 ? 15.441 -5.269 -19.475 1.00 91.56 153 PHE A CA 1
ATOM 1179 C C . PHE A 1 153 ? 16.118 -4.812 -20.778 1.00 91.56 153 PHE A C 1
ATOM 1181 O O . PHE A 1 153 ? 15.526 -4.064 -21.560 1.00 91.56 153 PHE A O 1
ATOM 1188 N N . PRO A 1 154 ? 17.361 -5.267 -21.049 1.00 88.88 154 PRO A N 1
ATOM 1189 C CA . PRO A 1 154 ? 18.174 -4.826 -22.184 1.00 88.88 154 PRO A CA 1
ATOM 1190 C C . PRO A 1 154 ? 17.481 -4.874 -23.547 1.00 88.88 154 PRO A C 1
ATOM 1192 O O . PRO A 1 154 ? 17.718 -4.003 -24.381 1.00 88.88 154 PRO A O 1
ATOM 1195 N N . PHE A 1 155 ? 16.621 -5.866 -23.797 1.00 86.56 155 PHE A N 1
ATOM 1196 C CA . PHE A 1 155 ? 15.861 -5.928 -25.048 1.00 86.56 155 PHE A CA 1
ATOM 1197 C C . PHE A 1 155 ? 14.917 -4.728 -25.188 1.00 86.56 155 PHE A C 1
ATOM 1199 O O . PHE A 1 155 ? 14.892 -4.081 -26.235 1.00 86.56 155 PHE A O 1
ATOM 1206 N N . ILE A 1 156 ? 14.182 -4.406 -24.118 1.00 89.25 156 ILE A N 1
ATOM 1207 C CA . ILE A 1 156 ? 13.267 -3.264 -24.077 1.00 89.25 156 ILE A CA 1
ATOM 1208 C C . ILE A 1 156 ? 14.069 -1.967 -24.181 1.00 89.25 156 ILE A C 1
ATOM 1210 O O . ILE A 1 156 ? 13.764 -1.140 -25.035 1.00 89.25 156 ILE A O 1
ATOM 1214 N N . GLY A 1 157 ? 15.148 -1.814 -23.409 1.00 91.50 157 GLY A N 1
ATOM 1215 C CA . GLY A 1 157 ? 16.020 -0.636 -23.478 1.00 91.50 157 GLY A CA 1
ATOM 1216 C C . GLY A 1 157 ? 16.594 -0.380 -24.876 1.00 91.50 157 GLY A C 1
ATOM 1217 O O . GLY A 1 157 ? 16.591 0.756 -25.358 1.00 91.50 157 GLY A O 1
ATOM 1218 N N . ASN A 1 158 ? 17.023 -1.434 -25.578 1.00 89.75 158 ASN A N 1
ATOM 1219 C CA . ASN A 1 158 ? 17.501 -1.339 -26.960 1.00 89.75 158 ASN A CA 1
ATOM 1220 C C . ASN A 1 158 ? 16.388 -0.924 -27.929 1.00 89.75 158 ASN A C 1
ATOM 1222 O O . ASN A 1 158 ? 16.614 -0.073 -28.792 1.00 89.75 158 ASN A O 1
ATOM 1226 N N . PHE A 1 159 ? 15.188 -1.488 -27.780 1.00 87.62 159 PHE A N 1
ATOM 1227 C CA . PHE A 1 159 ? 14.029 -1.101 -28.581 1.00 87.62 159 PHE A CA 1
ATOM 1228 C C . PHE A 1 159 ? 13.669 0.375 -28.370 1.00 87.62 159 PHE A C 1
ATOM 1230 O O . PHE A 1 159 ? 13.589 1.131 -29.338 1.00 87.62 159 PHE A O 1
ATOM 1237 N N . LEU A 1 160 ? 13.555 0.813 -27.113 1.00 92.19 160 LEU A N 1
ATOM 1238 C CA . LEU A 1 160 ? 13.265 2.202 -26.752 1.00 92.19 160 LEU A CA 1
ATOM 1239 C C . LEU A 1 160 ? 14.327 3.177 -27.279 1.00 92.19 160 LEU A C 1
ATOM 1241 O O . LEU A 1 160 ? 14.005 4.243 -27.802 1.00 92.19 160 LEU A O 1
ATOM 1245 N N . THR A 1 161 ? 15.600 2.788 -27.215 1.00 93.38 161 THR A N 1
ATOM 1246 C CA . THR A 1 161 ? 16.710 3.573 -27.775 1.00 93.38 161 THR A CA 1
ATOM 1247 C C . THR A 1 161 ? 16.610 3.687 -29.297 1.00 93.38 161 THR A C 1
ATOM 1249 O O . THR A 1 161 ? 16.844 4.761 -29.855 1.00 93.38 161 THR A O 1
ATOM 1252 N N . GLY A 1 162 ? 16.211 2.609 -29.979 1.00 91.12 162 GLY A N 1
ATOM 1253 C CA . GLY A 1 162 ? 15.938 2.621 -31.415 1.00 91.12 162 GLY A CA 1
ATOM 1254 C C . GLY A 1 162 ? 14.819 3.594 -31.793 1.00 91.12 162 GLY A C 1
ATOM 1255 O O . GLY A 1 162 ? 14.966 4.352 -32.752 1.00 91.12 162 GLY A O 1
ATOM 1256 N N . ILE A 1 163 ? 13.741 3.633 -31.005 1.00 90.31 163 ILE A N 1
ATOM 1257 C CA . ILE A 1 163 ? 12.642 4.591 -31.189 1.00 90.31 163 ILE A CA 1
ATOM 1258 C C . ILE A 1 163 ? 13.125 6.024 -31.015 1.00 90.31 163 ILE A C 1
ATOM 1260 O O . ILE A 1 163 ? 12.839 6.866 -31.863 1.00 90.31 163 ILE A O 1
ATOM 1264 N N . ALA A 1 164 ? 13.853 6.310 -29.934 1.00 90.94 164 ALA A N 1
ATOM 1265 C CA . ALA A 1 164 ? 14.375 7.648 -29.677 1.00 90.94 164 ALA A CA 1
ATOM 1266 C C . ALA A 1 164 ? 15.281 8.119 -30.828 1.00 90.94 164 ALA A C 1
ATOM 1268 O O . ALA A 1 164 ? 15.143 9.245 -31.309 1.00 90.94 164 ALA A O 1
ATOM 1269 N N . GLY A 1 165 ? 16.133 7.226 -31.347 1.00 90.62 165 GLY A N 1
ATOM 1270 C CA . GLY A 1 165 ? 16.949 7.485 -32.532 1.00 90.62 165 GLY A CA 1
ATOM 1271 C C . GLY A 1 165 ? 16.114 7.775 -33.783 1.00 90.62 165 GLY A C 1
ATOM 1272 O O . GLY A 1 165 ? 16.348 8.776 -34.460 1.00 90.62 165 GLY A O 1
ATOM 1273 N N . ALA A 1 166 ? 15.106 6.948 -34.074 1.00 89.50 166 ALA A N 1
ATOM 1274 C CA . ALA A 1 166 ? 14.213 7.156 -35.215 1.00 89.50 166 ALA A CA 1
ATOM 1275 C C . ALA A 1 166 ? 13.410 8.463 -35.095 1.00 89.50 166 ALA A C 1
ATOM 1277 O O . ALA A 1 166 ? 13.306 9.209 -36.067 1.00 89.50 166 ALA A O 1
ATOM 1278 N N . SER A 1 167 ? 12.904 8.777 -33.901 1.00 88.50 167 SER A N 1
ATOM 1279 C CA . SER A 1 167 ? 12.211 10.030 -33.586 1.00 88.50 167 SER A CA 1
ATOM 1280 C C . SER A 1 167 ? 13.093 11.244 -33.888 1.00 88.50 167 SER A C 1
ATOM 1282 O O . SER A 1 167 ? 12.660 12.157 -34.588 1.00 88.50 167 SER A O 1
ATOM 1284 N N . ALA A 1 168 ? 14.350 11.232 -33.433 1.00 87.88 168 ALA A N 1
ATOM 1285 C CA . ALA A 1 168 ? 15.303 12.312 -33.691 1.00 87.88 168 ALA A CA 1
ATOM 1286 C C . ALA A 1 168 ? 15.688 12.439 -35.178 1.00 87.88 168 ALA A C 1
ATOM 1288 O O . ALA A 1 168 ? 15.949 13.538 -35.662 1.00 87.88 168 ALA A O 1
ATOM 1289 N N . MET A 1 169 ? 15.719 11.327 -35.922 1.00 89.00 169 MET A N 1
ATOM 1290 C CA . MET A 1 169 ? 15.982 11.345 -37.366 1.00 89.00 169 MET A CA 1
ATOM 1291 C C . MET A 1 169 ? 14.804 11.894 -38.177 1.00 89.00 169 MET A C 1
ATOM 1293 O O . MET A 1 169 ? 15.021 12.598 -39.164 1.00 89.00 169 MET A O 1
ATOM 1297 N N . LEU A 1 170 ? 13.574 11.541 -37.796 1.00 88.88 170 LEU A N 1
ATOM 1298 C CA . LEU A 1 170 ? 12.355 11.973 -38.484 1.00 88.88 170 LEU A CA 1
ATOM 1299 C C . LEU A 1 170 ? 12.011 13.434 -38.187 1.00 88.88 170 LEU A C 1
ATOM 1301 O O . LEU A 1 170 ? 11.490 14.115 -39.069 1.00 88.88 170 LEU A O 1
ATOM 1305 N N . ASP A 1 171 ? 12.347 13.921 -36.991 1.00 86.94 171 ASP A N 1
ATOM 1306 C CA . ASP A 1 171 ? 12.249 15.335 -36.640 1.00 86.94 171 ASP A CA 1
ATOM 1307 C C . ASP A 1 171 ? 13.568 15.881 -36.057 1.00 86.94 171 ASP A C 1
ATOM 1309 O O . ASP A 1 171 ? 13.751 15.956 -34.835 1.00 86.94 171 ASP A O 1
ATOM 1313 N N . PRO A 1 172 ? 14.482 16.345 -36.931 1.00 82.88 172 PRO A N 1
ATOM 1314 C CA . PRO A 1 172 ? 15.747 16.944 -36.517 1.00 82.88 172 PRO A CA 1
ATOM 1315 C C . PRO A 1 172 ? 15.607 18.253 -35.724 1.00 82.88 172 PRO A C 1
ATOM 1317 O O . PRO A 1 172 ? 16.613 18.761 -35.232 1.00 82.88 172 PRO A O 1
ATOM 1320 N N . SER A 1 173 ? 14.403 18.835 -35.613 1.00 85.19 173 SER A N 1
ATOM 1321 C CA . SER A 1 173 ? 14.172 20.039 -34.801 1.00 85.19 173 SER A CA 1
ATOM 1322 C C . SER A 1 173 ? 14.190 19.759 -33.294 1.00 85.19 173 SER A C 1
ATOM 1324 O O . SER A 1 173 ? 14.199 20.697 -32.495 1.00 85.19 173 SER A O 1
ATOM 1326 N N . GLY A 1 174 ? 14.203 18.479 -32.903 1.00 79.75 174 GLY A N 1
ATOM 1327 C CA . GLY A 1 174 ? 14.131 18.054 -31.507 1.00 79.75 174 GLY A CA 1
ATOM 1328 C C . GLY A 1 174 ? 12.718 18.118 -30.925 1.00 79.75 174 GLY A C 1
ATOM 1329 O O . GLY A 1 174 ? 12.568 17.993 -29.718 1.00 79.75 174 GLY A O 1
ATOM 1330 N N . GLN A 1 175 ? 11.693 18.316 -31.760 1.00 83.69 175 GLN A N 1
ATOM 1331 C CA . GLN A 1 175 ? 10.271 18.301 -31.381 1.00 83.69 175 GLN A CA 1
ATOM 1332 C C . GLN A 1 175 ? 9.567 16.998 -31.800 1.00 83.69 175 GLN A C 1
ATOM 1334 O O . GLN A 1 175 ? 8.340 16.950 -31.886 1.00 83.69 175 GLN A O 1
ATOM 1339 N N . GLY A 1 176 ? 10.351 15.945 -32.062 1.00 82.62 176 GLY A N 1
ATOM 1340 C CA . GLY A 1 176 ? 9.845 14.624 -32.423 1.00 82.62 176 GLY A CA 1
ATOM 1341 C C . GLY A 1 176 ? 9.045 13.963 -31.298 1.00 82.62 176 GLY A C 1
ATOM 1342 O O . GLY A 1 176 ? 8.746 14.565 -30.277 1.00 82.62 176 GLY A O 1
ATOM 1343 N N . MET A 1 177 ? 8.718 12.684 -31.470 1.00 87.00 177 MET A N 1
ATOM 1344 C CA . MET A 1 177 ? 7.875 11.921 -30.541 1.00 87.00 177 MET A CA 1
ATOM 1345 C C . MET A 1 177 ? 8.426 11.838 -29.108 1.00 87.00 177 MET A C 1
ATOM 1347 O O . MET A 1 177 ? 7.644 11.799 -28.166 1.00 87.00 177 MET A O 1
ATOM 1351 N N . LEU A 1 178 ? 9.753 11.809 -28.949 1.00 91.38 178 LEU A N 1
ATOM 1352 C CA . LEU A 1 178 ? 10.442 11.726 -27.654 1.00 91.38 178 LEU A CA 1
ATOM 1353 C C . LEU A 1 178 ? 11.423 12.903 -27.485 1.00 91.38 178 LEU A C 1
ATOM 1355 O O . LEU A 1 178 ? 12.638 12.702 -27.538 1.00 91.38 178 LEU A O 1
ATOM 1359 N N . PRO A 1 179 ? 10.928 14.146 -27.347 1.00 91.12 179 PRO A N 1
ATOM 1360 C CA . PRO A 1 179 ? 11.767 15.341 -27.372 1.00 91.12 179 PRO A CA 1
ATOM 1361 C C . PRO A 1 179 ? 12.581 15.528 -26.082 1.00 91.12 179 PRO A C 1
ATOM 1363 O O . PRO A 1 179 ? 13.628 16.169 -26.111 1.00 91.12 179 PRO A O 1
ATOM 1366 N N . ASN A 1 180 ? 12.130 14.947 -24.964 1.00 92.94 180 ASN A N 1
ATOM 1367 C CA . ASN A 1 180 ? 12.778 15.060 -23.655 1.00 92.94 180 ASN A CA 1
ATOM 1368 C C . ASN A 1 180 ? 13.553 13.795 -23.239 1.00 92.94 180 ASN A C 1
ATOM 1370 O O . ASN A 1 180 ? 13.924 13.662 -22.073 1.00 92.94 180 ASN A O 1
ATOM 1374 N N . ALA A 1 181 ? 13.787 12.854 -24.160 1.00 92.94 181 ALA A N 1
ATOM 1375 C CA . ALA A 1 181 ? 14.529 11.637 -23.850 1.00 92.94 181 ALA A CA 1
ATOM 1376 C C . ALA A 1 181 ? 15.991 11.943 -23.475 1.00 92.94 181 ALA A C 1
ATOM 1378 O O . ALA A 1 181 ? 16.694 12.674 -24.174 1.00 92.94 181 ALA A O 1
ATOM 1379 N N . ASP A 1 182 ? 16.467 11.304 -22.410 1.00 93.88 182 ASP A N 1
ATOM 1380 C CA . ASP A 1 182 ? 17.850 11.335 -21.946 1.00 93.88 182 ASP A CA 1
ATOM 1381 C C . ASP A 1 182 ? 18.353 9.900 -21.752 1.00 93.88 182 ASP A C 1
ATOM 1383 O O . ASP A 1 182 ? 18.417 9.340 -20.654 1.00 93.88 182 ASP A O 1
ATOM 1387 N N . ILE A 1 183 ? 18.695 9.284 -22.883 1.00 93.12 183 ILE A N 1
ATOM 1388 C CA . ILE A 1 183 ? 19.099 7.876 -22.970 1.00 93.12 183 ILE A CA 1
ATOM 1389 C C . ILE A 1 183 ? 20.345 7.596 -22.126 1.00 93.12 183 ILE A C 1
ATOM 1391 O O . ILE A 1 183 ? 20.481 6.509 -21.568 1.00 93.12 183 ILE A O 1
ATOM 1395 N N . ALA A 1 184 ? 21.247 8.575 -22.003 1.00 92.38 184 ALA A N 1
ATOM 1396 C CA . ALA A 1 184 ? 22.468 8.430 -21.216 1.00 92.38 184 ALA A CA 1
ATOM 1397 C C . ALA A 1 184 ? 22.171 8.216 -19.725 1.00 92.38 184 ALA A C 1
ATOM 1399 O O . ALA A 1 184 ? 22.936 7.534 -19.046 1.00 92.38 184 ALA A O 1
ATOM 1400 N N . ASN A 1 185 ? 21.047 8.754 -19.246 1.00 94.00 185 ASN A N 1
ATOM 1401 C CA . ASN A 1 185 ? 20.570 8.608 -17.876 1.00 94.00 185 ASN A CA 1
ATOM 1402 C C . ASN A 1 185 ? 19.413 7.598 -17.745 1.00 94.00 185 ASN A C 1
ATOM 1404 O O . ASN A 1 185 ? 18.793 7.508 -16.688 1.00 94.00 185 ASN A O 1
ATOM 1408 N N . GLY A 1 186 ? 19.130 6.810 -18.790 1.00 94.50 186 GLY A N 1
ATOM 1409 C CA . GLY A 1 186 ? 18.079 5.789 -18.762 1.00 94.50 186 GLY A CA 1
ATOM 1410 C C . GLY A 1 186 ? 16.663 6.367 -18.687 1.00 94.50 186 GLY A C 1
ATOM 1411 O O . GLY A 1 186 ? 15.812 5.811 -17.988 1.00 94.50 186 GLY A O 1
ATOM 1412 N N . ILE A 1 187 ? 16.432 7.491 -19.373 1.00 96.19 187 ILE A N 1
ATOM 1413 C CA . ILE A 1 187 ? 15.134 8.163 -19.489 1.00 96.19 187 ILE A CA 1
ATOM 1414 C C . ILE A 1 187 ? 14.729 8.175 -20.966 1.00 96.19 187 ILE A C 1
ATOM 1416 O O . ILE A 1 187 ? 15.408 8.773 -21.800 1.00 96.19 187 ILE A O 1
ATOM 1420 N N . TRP A 1 188 ? 13.610 7.537 -21.301 1.00 95.50 188 TRP A N 1
ATOM 1421 C CA . TRP A 1 188 ? 13.061 7.510 -22.664 1.00 95.50 188 TRP A CA 1
ATOM 1422 C C . TRP A 1 188 ? 11.789 8.340 -22.800 1.00 95.50 188 TRP A C 1
ATOM 1424 O O . TRP A 1 188 ? 11.542 8.876 -23.877 1.00 95.50 188 TRP A O 1
ATOM 1434 N N . ALA A 1 189 ? 11.012 8.466 -21.724 1.00 95.31 189 ALA A N 1
ATOM 1435 C CA . ALA A 1 189 ? 9.829 9.312 -21.665 1.00 95.31 189 ALA A CA 1
ATOM 1436 C C . ALA A 1 189 ? 9.759 10.050 -20.323 1.00 95.31 189 ALA A C 1
ATOM 1438 O O . ALA A 1 189 ? 10.122 9.512 -19.278 1.00 95.31 189 ALA A O 1
ATOM 1439 N N . THR A 1 190 ? 9.262 11.282 -20.360 1.00 94.56 190 THR A N 1
ATOM 1440 C CA . THR A 1 190 ? 9.123 12.165 -19.188 1.00 94.56 190 THR A CA 1
ATOM 1441 C C . THR A 1 190 ? 7.669 12.502 -18.863 1.00 94.56 190 THR A C 1
ATOM 1443 O O . T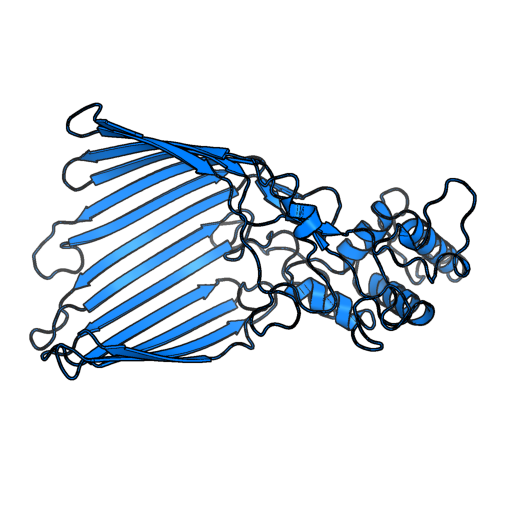HR A 1 190 ? 7.373 13.088 -17.825 1.00 94.56 190 THR A O 1
ATOM 1446 N N . ASN A 1 191 ? 6.747 12.159 -19.762 1.00 94.38 191 ASN A N 1
ATOM 1447 C CA . ASN A 1 191 ? 5.323 12.439 -19.644 1.00 94.38 191 ASN A CA 1
ATOM 1448 C C . ASN A 1 191 ? 4.499 11.417 -20.445 1.00 94.38 191 ASN A C 1
ATOM 1450 O O . ASN A 1 191 ? 5.032 10.612 -21.212 1.00 94.38 191 ASN A O 1
ATOM 1454 N N . VAL A 1 192 ? 3.176 11.455 -20.268 1.00 95.25 192 VAL A N 1
ATOM 1455 C CA . VAL A 1 192 ? 2.258 10.507 -20.917 1.00 95.25 192 VAL A CA 1
ATOM 1456 C C . VAL A 1 192 ? 2.229 10.692 -22.433 1.00 95.25 192 VAL A C 1
ATOM 1458 O O . VAL A 1 192 ? 2.100 9.708 -23.152 1.00 95.25 192 VAL A O 1
ATOM 1461 N N . GLN A 1 193 ? 2.398 11.916 -22.938 1.00 93.81 193 GLN A N 1
ATOM 1462 C CA . GLN A 1 193 ? 2.392 12.195 -24.377 1.00 93.81 193 GLN A CA 1
ATOM 1463 C C . GLN A 1 193 ? 3.580 11.536 -25.096 1.00 93.81 193 GLN A C 1
ATOM 1465 O O . GLN A 1 193 ? 3.449 11.154 -26.255 1.00 93.81 193 GLN A O 1
ATOM 1470 N N . GLU A 1 194 ? 4.703 11.358 -24.399 1.00 94.12 194 GLU A N 1
ATOM 1471 C CA . GLU A 1 194 ? 5.878 10.620 -24.875 1.00 94.1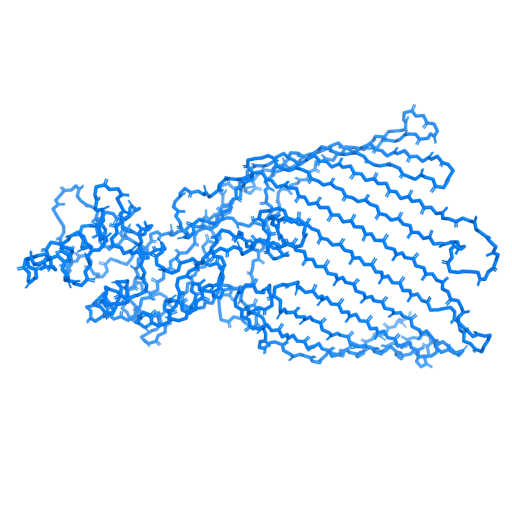2 194 GLU A CA 1
ATOM 1472 C C . GLU A 1 194 ? 5.730 9.105 -24.689 1.00 94.12 194 GLU A C 1
ATOM 1474 O O . GLU A 1 194 ? 6.022 8.331 -25.600 1.00 94.12 194 GLU A O 1
ATOM 1479 N N . ALA A 1 195 ? 5.257 8.665 -23.521 1.00 94.94 195 ALA A N 1
ATOM 1480 C CA . ALA A 1 195 ? 5.170 7.243 -23.190 1.00 94.94 195 ALA A CA 1
ATOM 1481 C C . ALA A 1 195 ? 4.050 6.514 -23.952 1.00 94.94 195 ALA A C 1
ATOM 1483 O O . ALA A 1 195 ? 4.230 5.373 -24.376 1.00 94.94 195 ALA A O 1
ATOM 1484 N N . ALA A 1 196 ? 2.896 7.157 -24.145 1.00 94.38 196 ALA A N 1
ATOM 1485 C CA . ALA A 1 196 ? 1.730 6.546 -24.777 1.00 94.38 196 ALA A CA 1
ATOM 1486 C C . ALA A 1 196 ? 1.995 5.988 -26.187 1.00 94.38 196 ALA A C 1
ATOM 1488 O O . ALA A 1 196 ? 1.769 4.795 -26.391 1.00 94.38 196 ALA A O 1
ATOM 1489 N N . PRO A 1 197 ? 2.543 6.759 -27.148 1.00 91.94 197 PRO A N 1
ATOM 1490 C CA . PRO A 1 197 ? 2.796 6.229 -28.486 1.00 91.94 197 PRO A CA 1
ATOM 1491 C C . PRO A 1 197 ? 3.848 5.108 -28.503 1.00 91.94 197 PRO A C 1
ATOM 1493 O O . PRO A 1 197 ? 3.804 4.237 -29.372 1.00 91.94 197 PRO A O 1
ATOM 1496 N N . VAL A 1 198 ? 4.780 5.090 -27.543 1.00 91.12 198 VAL A N 1
ATOM 1497 C CA . VAL A 1 198 ? 5.755 3.999 -27.387 1.00 91.12 198 VAL A CA 1
ATOM 1498 C C . VAL A 1 198 ? 5.060 2.708 -26.965 1.00 91.12 198 VAL A C 1
ATOM 1500 O O . VAL A 1 198 ? 5.305 1.657 -27.560 1.00 91.12 198 VAL A O 1
ATOM 1503 N N . PHE A 1 199 ? 4.176 2.792 -25.970 1.00 91.75 199 PHE A N 1
ATOM 1504 C CA . PHE A 1 199 ? 3.353 1.667 -25.542 1.00 91.75 199 PHE A CA 1
ATOM 1505 C C . PHE A 1 199 ? 2.459 1.171 -26.673 1.00 91.75 199 PHE A C 1
ATOM 1507 O O . PHE A 1 199 ? 2.510 -0.008 -27.011 1.00 91.75 199 PHE A O 1
ATOM 1514 N N . ASP A 1 200 ? 1.704 2.060 -27.314 1.00 92.06 200 ASP A N 1
ATOM 1515 C CA . ASP A 1 200 ? 0.809 1.690 -28.414 1.00 92.06 200 ASP A CA 1
ATOM 1516 C C . ASP A 1 200 ? 1.566 1.006 -29.558 1.00 92.06 200 ASP A C 1
ATOM 1518 O O . ASP A 1 200 ? 1.070 0.042 -30.145 1.00 92.06 200 ASP A O 1
ATOM 1522 N N . MET A 1 201 ? 2.804 1.427 -29.838 1.00 88.38 201 MET A N 1
ATOM 1523 C CA . MET A 1 201 ? 3.645 0.734 -30.807 1.00 88.38 201 MET A CA 1
ATOM 1524 C C . MET A 1 201 ? 4.053 -0.668 -30.330 1.00 88.38 201 MET A C 1
ATOM 1526 O O . MET A 1 201 ? 3.955 -1.609 -31.119 1.00 88.38 201 MET A O 1
ATOM 1530 N N . PHE A 1 202 ? 4.464 -0.839 -29.068 1.00 86.56 202 PHE A N 1
ATOM 1531 C CA . PHE A 1 202 ? 4.730 -2.165 -28.490 1.00 86.56 202 PHE A CA 1
ATOM 1532 C C . PHE A 1 202 ? 3.526 -3.100 -28.652 1.00 86.56 202 PHE A C 1
ATOM 1534 O O . PHE A 1 202 ? 3.672 -4.202 -29.185 1.00 86.56 202 PHE A O 1
ATOM 1541 N N . PHE A 1 203 ? 2.338 -2.633 -28.265 1.00 89.44 203 PHE A N 1
ATOM 1542 C CA . PHE A 1 203 ? 1.101 -3.407 -28.352 1.00 89.44 203 PHE A CA 1
ATOM 1543 C C . PHE A 1 203 ? 0.685 -3.684 -29.806 1.00 89.44 203 PHE A C 1
ATOM 1545 O O . PHE A 1 203 ? 0.167 -4.755 -30.107 1.00 89.44 203 PHE A O 1
ATOM 1552 N N . SER A 1 204 ? 0.978 -2.779 -30.748 1.00 89.12 204 SER A N 1
ATOM 1553 C CA . SER A 1 204 ? 0.721 -3.018 -32.178 1.00 89.12 204 SER A CA 1
ATOM 1554 C C . SER A 1 204 ? 1.587 -4.129 -32.787 1.00 89.12 204 SER A C 1
ATOM 1556 O O . SER A 1 204 ? 1.181 -4.755 -33.765 1.00 89.12 204 SER A O 1
ATOM 1558 N N . ILE A 1 205 ? 2.780 -4.366 -32.226 1.00 86.12 205 ILE A N 1
ATOM 1559 C CA . ILE A 1 205 ? 3.737 -5.369 -32.712 1.00 86.12 205 ILE A CA 1
ATOM 1560 C C . ILE A 1 205 ? 3.507 -6.719 -32.029 1.00 86.12 205 ILE A C 1
ATOM 1562 O O . ILE A 1 205 ? 3.552 -7.754 -32.693 1.00 86.12 205 ILE A O 1
ATOM 1566 N N . LEU A 1 206 ? 3.313 -6.711 -30.709 1.00 86.19 206 LEU A N 1
ATOM 1567 C CA . LEU A 1 206 ? 3.280 -7.924 -29.889 1.00 86.19 206 LEU A CA 1
ATOM 1568 C C . LEU A 1 206 ? 1.864 -8.418 -29.571 1.00 86.19 206 LEU A C 1
ATOM 1570 O O . LEU A 1 206 ? 1.722 -9.560 -29.143 1.00 86.19 206 LEU A O 1
ATOM 1574 N N . GLY A 1 207 ? 0.841 -7.592 -29.796 1.00 88.88 207 GLY A N 1
ATOM 1575 C CA . GLY A 1 207 ? -0.499 -7.823 -29.264 1.00 88.88 207 GLY A CA 1
ATOM 1576 C C . GLY A 1 207 ? -0.618 -7.357 -27.813 1.00 88.88 207 GLY A C 1
ATOM 1577 O O . GLY A 1 207 ? 0.206 -6.581 -27.326 1.00 88.88 207 GLY A O 1
ATOM 1578 N N . ASP A 1 208 ? -1.663 -7.812 -27.130 1.00 91.75 208 ASP A N 1
ATOM 1579 C CA . ASP A 1 208 ? -1.863 -7.572 -25.705 1.00 91.75 208 ASP A CA 1
ATOM 1580 C C . ASP A 1 208 ? -0.813 -8.314 -24.864 1.00 91.75 208 ASP A C 1
ATOM 1582 O O . ASP A 1 208 ? -0.377 -9.417 -25.206 1.00 91.75 208 ASP A O 1
ATOM 1586 N N . LEU A 1 209 ? -0.363 -7.676 -23.779 1.00 91.88 209 LEU A N 1
ATOM 1587 C CA . LEU A 1 209 ? 0.764 -8.170 -22.984 1.00 91.88 209 LEU A CA 1
ATOM 1588 C C . LEU A 1 209 ? 0.355 -8.539 -21.563 1.00 91.88 209 LEU A C 1
ATOM 1590 O O . LEU A 1 209 ? -0.397 -7.820 -20.908 1.00 91.88 209 LEU A O 1
ATOM 1594 N N . ASP A 1 210 ? 0.950 -9.610 -21.055 1.00 93.38 210 ASP A N 1
ATOM 1595 C CA . ASP A 1 210 ? 0.905 -9.999 -19.652 1.00 93.38 210 ASP A CA 1
ATOM 1596 C C . ASP A 1 210 ? 2.320 -10.168 -19.081 1.00 93.38 210 ASP A C 1
ATOM 1598 O O . ASP A 1 210 ? 3.303 -10.234 -19.823 1.00 93.38 210 ASP A O 1
ATOM 1602 N N . ALA A 1 211 ? 2.448 -10.187 -17.753 1.00 92.69 211 ALA A N 1
ATOM 1603 C CA . ALA A 1 211 ? 3.748 -10.296 -17.095 1.00 92.69 211 ALA A CA 1
ATOM 1604 C C . ALA A 1 211 ? 3.659 -10.936 -15.708 1.00 92.69 211 ALA A C 1
ATOM 1606 O O . ALA A 1 211 ? 2.615 -10.915 -15.048 1.00 92.69 211 ALA A O 1
ATOM 1607 N N . ASP A 1 212 ? 4.796 -11.469 -15.266 1.00 92.44 212 ASP A N 1
ATOM 1608 C CA . ASP A 1 212 ? 4.981 -11.946 -13.900 1.00 92.44 212 ASP A CA 1
ATOM 1609 C C . ASP A 1 212 ? 5.537 -10.838 -13.011 1.00 92.44 212 ASP A C 1
ATOM 1611 O O . ASP A 1 212 ? 6.425 -10.068 -13.389 1.00 92.44 212 ASP A O 1
ATOM 1615 N N . ILE A 1 213 ? 5.039 -10.818 -11.786 1.00 92.19 213 ILE A N 1
ATOM 1616 C CA . ILE A 1 213 ? 5.494 -9.969 -10.702 1.00 92.19 213 ILE A CA 1
ATOM 1617 C C . ILE A 1 213 ? 6.037 -10.880 -9.611 1.00 92.19 213 ILE A C 1
ATOM 1619 O O . ILE A 1 213 ? 5.368 -11.821 -9.194 1.00 92.19 213 ILE A O 1
ATOM 1623 N N . ILE A 1 214 ? 7.243 -10.598 -9.135 1.00 92.50 214 ILE A N 1
ATOM 1624 C CA . ILE A 1 214 ? 7.900 -11.389 -8.097 1.00 92.50 214 ILE A CA 1
ATOM 1625 C C . ILE A 1 214 ? 7.871 -10.595 -6.794 1.00 92.50 214 ILE A C 1
ATOM 1627 O O . ILE A 1 214 ? 8.285 -9.433 -6.766 1.00 92.50 214 ILE A O 1
ATOM 1631 N N . SER A 1 215 ? 7.368 -11.225 -5.734 1.00 92.31 215 SER A N 1
ATOM 1632 C CA . SER A 1 215 ? 7.401 -10.691 -4.376 1.00 92.31 215 SER A CA 1
ATOM 1633 C C . SER A 1 215 ? 8.791 -10.853 -3.757 1.00 92.31 215 SER A C 1
ATOM 1635 O O . SER A 1 215 ? 9.556 -11.756 -4.084 1.00 92.31 215 SER A O 1
ATOM 1637 N N . SER A 1 216 ? 9.141 -9.932 -2.872 1.00 93.00 216 SER A N 1
ATOM 1638 C CA . SER A 1 216 ? 10.325 -9.994 -2.022 1.00 93.00 216 SER A CA 1
ATOM 1639 C C . SER A 1 216 ? 9.963 -9.433 -0.655 1.00 93.00 216 SER A C 1
ATOM 1641 O O . SER A 1 216 ? 9.103 -8.555 -0.557 1.00 93.00 216 SER A O 1
ATOM 1643 N N . TYR A 1 217 ? 10.617 -9.918 0.396 1.00 94.69 217 TYR A N 1
ATOM 1644 C CA . TYR A 1 217 ? 10.290 -9.552 1.775 1.00 94.69 217 TYR A CA 1
ATOM 1645 C C . TYR A 1 217 ? 11.532 -8.995 2.472 1.00 94.69 217 TYR A C 1
ATOM 1647 O O . TYR A 1 217 ? 12.248 -9.730 3.150 1.00 94.69 217 TYR A O 1
ATOM 1655 N N . PRO A 1 218 ? 11.875 -7.710 2.277 1.00 94.94 218 PRO A N 1
ATOM 1656 C CA . PRO A 1 218 ? 13.093 -7.140 2.839 1.00 94.94 218 PRO A CA 1
ATOM 1657 C C . PRO A 1 218 ? 13.098 -7.165 4.371 1.00 94.94 218 PRO A C 1
ATOM 1659 O O . PRO A 1 218 ? 12.064 -6.997 5.018 1.00 94.94 218 PRO A O 1
ATOM 1662 N N . SER A 1 219 ? 14.278 -7.363 4.955 1.00 95.25 219 SER A N 1
ATOM 1663 C CA . SER A 1 219 ? 14.479 -7.244 6.399 1.00 95.25 219 SER A CA 1
ATOM 1664 C C . SER A 1 219 ? 14.425 -5.781 6.838 1.00 95.25 219 SER A C 1
ATOM 1666 O O . SER A 1 219 ? 15.025 -4.923 6.192 1.00 95.25 219 SER A O 1
ATOM 1668 N N . GLU A 1 220 ? 13.801 -5.514 7.976 1.00 97.25 220 GLU A N 1
ATOM 1669 C CA . GLU A 1 220 ? 13.659 -4.193 8.576 1.00 97.25 220 GLU A CA 1
ATOM 1670 C C . GLU A 1 220 ? 13.820 -4.253 10.102 1.00 97.25 220 GLU A C 1
ATOM 1672 O O . GLU A 1 220 ? 13.538 -5.264 10.753 1.00 97.25 220 GLU A O 1
ATOM 1677 N N . ASN A 1 221 ? 14.277 -3.141 10.680 1.00 98.12 221 ASN A N 1
ATOM 1678 C CA . ASN A 1 221 ? 14.324 -2.954 12.125 1.00 98.12 221 ASN A CA 1
ATOM 1679 C C . ASN A 1 221 ? 13.299 -1.893 12.514 1.00 98.12 221 ASN A C 1
ATOM 1681 O O . ASN A 1 221 ? 13.406 -0.751 12.088 1.00 98.12 221 ASN A O 1
ATOM 1685 N N . VAL A 1 222 ? 12.321 -2.255 13.334 1.00 98.19 222 VAL A N 1
ATOM 1686 C CA . VAL A 1 222 ? 11.244 -1.361 13.758 1.00 98.19 222 VAL A CA 1
ATOM 1687 C C . VAL A 1 222 ? 11.463 -0.974 15.210 1.00 98.19 222 VAL A C 1
ATOM 1689 O O . VAL A 1 222 ? 11.544 -1.833 16.092 1.00 98.19 222 VAL A O 1
ATOM 1692 N N . PHE A 1 223 ? 11.522 0.326 15.462 1.00 98.56 223 PHE A N 1
ATOM 1693 C CA . PHE A 1 223 ? 11.623 0.909 16.794 1.00 98.56 223 PHE A CA 1
ATOM 1694 C C . PHE A 1 223 ? 10.288 1.544 17.137 1.00 98.56 223 PHE A C 1
ATOM 1696 O O . PHE A 1 223 ? 9.776 2.345 16.362 1.00 98.56 223 PHE A O 1
ATOM 1703 N N . GLY A 1 224 ? 9.716 1.207 18.284 1.00 98.31 224 GLY A N 1
ATOM 1704 C CA . GLY A 1 224 ? 8.408 1.704 18.678 1.00 98.31 224 GLY A CA 1
ATOM 1705 C C . GLY A 1 224 ? 8.379 2.248 20.089 1.00 98.31 224 GLY A C 1
ATOM 1706 O O . GLY A 1 224 ? 9.083 1.767 20.979 1.00 98.31 224 GLY A O 1
ATOM 1707 N N . ALA A 1 225 ? 7.525 3.240 20.292 1.00 98.31 225 ALA A N 1
ATOM 1708 C CA . ALA A 1 225 ? 7.179 3.772 21.594 1.00 98.31 225 ALA A CA 1
ATOM 1709 C C . ALA A 1 225 ? 5.690 4.115 21.626 1.00 98.31 225 ALA A C 1
ATOM 1711 O O . ALA A 1 225 ? 5.107 4.533 20.629 1.00 98.31 225 ALA A O 1
ATOM 1712 N N . GLY A 1 226 ? 5.067 3.967 22.785 1.00 97.75 226 GLY A N 1
ATOM 1713 C CA . GLY A 1 226 ? 3.682 4.357 22.969 1.00 97.75 226 GLY A CA 1
ATOM 1714 C C . GLY A 1 226 ? 3.350 4.619 24.422 1.00 97.75 226 GLY A C 1
ATOM 1715 O O . GLY A 1 226 ? 4.062 4.202 25.336 1.00 97.75 226 GLY A O 1
ATOM 1716 N N . GLY A 1 227 ? 2.250 5.322 24.628 1.00 97.75 227 GLY A N 1
ATOM 1717 C CA . GLY A 1 227 ? 1.714 5.607 25.942 1.00 97.75 227 GLY A CA 1
ATOM 1718 C C . GLY A 1 227 ? 0.198 5.621 25.911 1.00 97.75 227 GLY A C 1
ATOM 1719 O O . GLY A 1 227 ? -0.410 6.047 24.932 1.00 97.75 227 GLY A O 1
ATOM 1720 N N . ASN A 1 228 ? -0.414 5.164 26.994 1.00 97.12 228 ASN A N 1
ATOM 1721 C CA . ASN A 1 228 ? -1.842 5.306 27.222 1.00 97.12 228 ASN A CA 1
ATOM 1722 C C . ASN A 1 228 ? -2.089 5.968 28.574 1.00 97.12 228 ASN A C 1
ATOM 1724 O O . ASN A 1 228 ? -1.372 5.702 29.535 1.00 97.12 228 ASN A O 1
ATOM 1728 N N . TYR A 1 229 ? -3.093 6.835 28.640 1.00 97.44 229 TYR A N 1
ATOM 1729 C CA . TYR A 1 229 ? -3.494 7.500 29.870 1.00 97.44 229 TYR A CA 1
ATOM 1730 C C . TYR A 1 229 ? -5.006 7.447 30.044 1.00 97.44 229 TYR A C 1
ATOM 1732 O O . TYR A 1 229 ? -5.757 7.731 29.107 1.00 97.44 229 TYR A O 1
ATOM 1740 N N . ILE A 1 230 ? -5.441 7.103 31.256 1.00 96.81 230 ILE A N 1
ATOM 1741 C CA . ILE A 1 230 ? -6.851 7.095 31.647 1.00 96.81 230 ILE A CA 1
ATOM 1742 C C . ILE A 1 230 ? -7.129 8.328 32.503 1.00 96.81 230 ILE A C 1
ATOM 1744 O O . ILE A 1 230 ? -6.615 8.463 33.613 1.00 96.81 230 ILE A O 1
ATOM 1748 N N . PHE A 1 231 ? -7.973 9.222 32.001 1.00 96.25 231 PHE A N 1
ATOM 1749 C CA . PHE A 1 231 ? -8.413 10.393 32.748 1.00 96.25 231 PHE A CA 1
ATOM 1750 C C . PHE A 1 231 ? -9.448 9.994 33.806 1.00 96.25 231 PHE A C 1
ATOM 1752 O O . PHE A 1 231 ? -10.359 9.222 33.527 1.00 96.25 231 PHE A O 1
ATOM 1759 N N . TYR A 1 232 ? -9.338 10.552 35.011 1.00 94.44 232 TYR A N 1
ATOM 1760 C CA . TYR A 1 232 ? -10.376 10.486 36.043 1.00 94.44 232 TYR A CA 1
ATOM 1761 C C . TYR A 1 232 ? -10.767 11.916 36.391 1.00 94.44 232 TYR A C 1
ATOM 1763 O O . TYR A 1 232 ? -9.947 12.679 36.905 1.00 94.44 232 TYR A O 1
ATOM 1771 N N . ALA A 1 233 ? -11.994 12.292 36.046 1.00 93.44 233 ALA A N 1
ATOM 1772 C CA . ALA A 1 233 ? -12.499 13.655 36.186 1.00 93.44 233 ALA A CA 1
ATOM 1773 C C . ALA A 1 233 ? -13.830 13.643 36.947 1.00 93.44 233 ALA A C 1
ATOM 1775 O O . ALA A 1 233 ? -14.173 12.661 37.605 1.00 93.44 233 ALA A O 1
ATOM 1776 N N . GLU A 1 234 ? -14.580 14.742 36.898 1.00 93.56 234 GLU A N 1
ATOM 1777 C CA . GLU A 1 234 ? -15.921 14.762 37.478 1.00 93.56 234 GLU A CA 1
ATOM 1778 C C . GLU A 1 234 ? -16.803 13.683 36.820 1.00 93.56 234 GLU A C 1
ATOM 1780 O O . GLU A 1 234 ? -16.796 13.573 35.585 1.00 93.56 234 GLU A O 1
ATOM 1785 N N . PRO A 1 235 ? -17.562 12.898 37.610 1.00 90.19 235 PRO A N 1
ATOM 1786 C CA . PRO A 1 235 ? -18.443 11.865 37.081 1.00 90.19 235 PRO A CA 1
ATOM 1787 C C . PRO A 1 235 ? -19.391 12.400 36.007 1.00 90.19 235 PRO A C 1
ATOM 1789 O O . PRO A 1 235 ? -19.819 13.552 36.053 1.00 90.19 235 PRO A O 1
ATOM 1792 N N . ASP A 1 236 ? -19.730 11.541 35.047 1.00 85.00 236 ASP A N 1
ATOM 1793 C CA . ASP A 1 236 ? -20.625 11.846 33.923 1.00 85.00 236 ASP A CA 1
ATOM 1794 C C . ASP A 1 236 ? -20.126 12.947 32.963 1.00 85.00 236 ASP A C 1
ATOM 1796 O O . ASP A 1 236 ? -20.862 13.382 32.075 1.00 85.00 236 ASP A O 1
ATOM 1800 N N . THR A 1 237 ? -18.859 13.362 33.055 1.00 92.38 237 THR A N 1
ATOM 1801 C CA . THR A 1 237 ? -18.230 14.227 32.044 1.00 92.38 237 THR A CA 1
ATOM 1802 C C . THR A 1 237 ? -17.640 13.421 30.879 1.00 92.38 237 THR A C 1
ATOM 1804 O O . THR A 1 237 ? -17.479 12.199 30.940 1.00 92.38 237 THR A O 1
ATOM 1807 N N . LEU A 1 238 ? -17.312 14.101 29.773 1.00 91.12 238 LEU A N 1
ATOM 1808 C CA . LEU A 1 238 ? -16.619 13.472 28.638 1.00 91.12 238 LEU A CA 1
ATOM 1809 C C . LEU A 1 238 ? -15.165 13.098 28.961 1.00 91.12 238 LEU A C 1
ATOM 1811 O O . LEU A 1 238 ? -14.629 12.196 28.325 1.00 91.12 238 LEU A O 1
ATOM 1815 N N . LEU A 1 239 ? -14.543 13.782 29.927 1.00 94.19 239 LEU A N 1
ATOM 1816 C CA . LEU A 1 239 ? -13.155 13.542 30.323 1.00 94.19 239 LEU A CA 1
ATOM 1817 C C . LEU A 1 239 ? -13.021 12.390 31.315 1.00 94.19 239 LEU A C 1
ATOM 1819 O O . LEU A 1 239 ? -12.006 11.705 31.298 1.00 94.19 239 LEU A O 1
ATOM 1823 N N . ASP A 1 240 ? -14.014 12.159 32.173 1.00 94.69 240 ASP A N 1
ATOM 1824 C CA . ASP A 1 240 ? -13.947 11.049 33.119 1.00 94.69 240 ASP A CA 1
ATOM 1825 C C . ASP A 1 240 ? -13.875 9.710 32.380 1.00 94.69 240 ASP A C 1
ATOM 1827 O O . ASP A 1 240 ? -14.654 9.467 31.466 1.00 94.69 240 ASP A O 1
ATOM 1831 N N . GLN A 1 241 ? -12.938 8.839 32.738 1.00 94.75 241 GLN A N 1
ATOM 1832 C CA . GLN A 1 241 ? -12.658 7.556 32.082 1.00 94.75 241 GLN A CA 1
ATOM 1833 C C . GLN A 1 241 ? -12.386 7.649 30.570 1.00 94.75 241 GLN A C 1
ATOM 1835 O O . GLN A 1 241 ? -12.589 6.673 29.844 1.00 94.75 241 GLN A O 1
ATOM 1840 N N . LEU A 1 242 ? -11.968 8.812 30.065 1.00 97.62 242 LEU A N 1
ATOM 1841 C CA . LEU A 1 242 ? -11.447 8.919 28.707 1.00 97.62 242 LEU A CA 1
ATOM 1842 C C . LEU A 1 242 ? -10.095 8.208 28.649 1.00 97.62 242 LEU A C 1
ATOM 1844 O O . LEU A 1 242 ? -9.206 8.500 29.450 1.00 97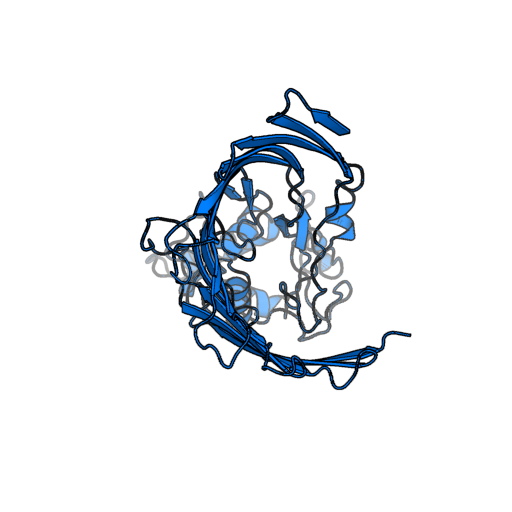.62 242 LEU A O 1
ATOM 1848 N N . VAL A 1 243 ? -9.932 7.299 27.693 1.00 97.81 243 VAL A N 1
ATOM 1849 C CA . VAL A 1 243 ? -8.641 6.674 27.403 1.00 97.81 243 VAL A CA 1
ATOM 1850 C C . VAL A 1 243 ? -8.032 7.390 26.210 1.00 97.81 243 VAL A C 1
ATOM 1852 O O . VAL A 1 243 ? -8.651 7.467 25.149 1.00 97.81 243 VAL A O 1
ATOM 1855 N N . VAL A 1 244 ? -6.820 7.910 26.380 1.00 98.31 244 VAL A N 1
ATOM 1856 C CA . VAL A 1 244 ? -6.029 8.492 25.293 1.00 98.31 244 VAL A CA 1
ATOM 1857 C C . VAL A 1 244 ? -4.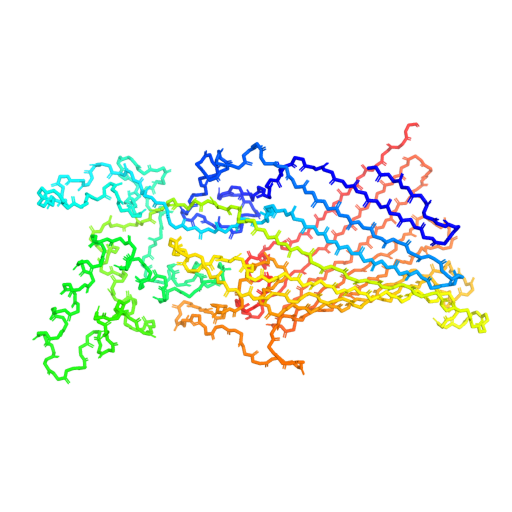812 7.623 25.063 1.00 98.31 244 VAL A C 1
ATOM 1859 O O . VAL A 1 244 ? -4.120 7.274 26.019 1.00 98.31 244 VAL A O 1
ATOM 1862 N N . ARG A 1 245 ? -4.545 7.275 23.806 1.00 98.38 245 ARG A N 1
ATOM 1863 C CA . ARG A 1 245 ? -3.384 6.476 23.411 1.00 98.38 245 ARG A CA 1
ATOM 1864 C C . ARG A 1 245 ? -2.606 7.190 22.331 1.00 98.38 245 ARG A C 1
ATOM 1866 O O . ARG A 1 245 ? -3.192 7.648 21.358 1.00 98.38 245 ARG A O 1
ATOM 1873 N N . PHE A 1 246 ? -1.298 7.241 22.497 1.00 98.44 246 PHE A N 1
ATOM 1874 C CA . PHE A 1 246 ? -0.370 7.699 21.482 1.00 98.44 246 PHE A CA 1
ATOM 1875 C C . PHE A 1 246 ? 0.616 6.579 21.176 1.00 98.44 246 PHE A C 1
ATOM 1877 O O . PHE A 1 246 ? 1.168 5.976 22.097 1.00 98.44 246 PHE A O 1
ATOM 1884 N N . GLU A 1 247 ? 0.857 6.321 19.899 1.00 98.00 247 GLU A N 1
ATOM 1885 C CA . GLU A 1 247 ? 1.832 5.339 19.435 1.00 98.00 247 GLU A CA 1
ATOM 1886 C C . GLU A 1 247 ? 2.664 5.938 18.305 1.00 98.00 247 GLU A C 1
ATOM 1888 O O . GLU A 1 247 ? 2.153 6.681 17.468 1.00 98.00 247 GLU A O 1
ATOM 1893 N N . ALA A 1 248 ? 3.954 5.619 18.289 1.00 98.25 248 ALA A N 1
ATOM 1894 C CA . ALA A 1 248 ? 4.878 6.019 17.247 1.00 98.25 248 ALA A CA 1
ATOM 1895 C C . ALA A 1 248 ? 5.848 4.881 16.934 1.00 98.25 248 ALA A C 1
ATOM 1897 O O . ALA A 1 248 ? 6.398 4.256 17.844 1.00 98.25 248 ALA A O 1
ATOM 1898 N N . THR A 1 249 ? 6.101 4.646 15.651 1.00 98.19 249 THR A N 1
ATOM 1899 C CA . THR A 1 249 ? 7.127 3.715 15.186 1.00 98.19 249 THR A CA 1
ATOM 1900 C C . THR A 1 249 ? 8.025 4.366 14.155 1.00 98.19 249 THR A C 1
ATOM 1902 O O . THR A 1 249 ? 7.555 5.151 13.334 1.00 98.19 249 THR A O 1
ATOM 1905 N N . TYR A 1 250 ? 9.293 3.984 14.173 1.00 98.38 250 TYR A N 1
ATOM 1906 C CA . TYR A 1 250 ? 10.310 4.380 13.219 1.00 98.38 250 TYR A CA 1
ATOM 1907 C C . TYR A 1 250 ? 10.947 3.145 12.595 1.00 98.38 250 TYR A C 1
ATOM 1909 O O . TYR A 1 250 ? 11.384 2.243 13.315 1.00 98.38 250 TYR A O 1
ATOM 1917 N N . THR A 1 251 ? 11.029 3.132 11.271 1.00 98.44 251 THR A N 1
ATOM 1918 C CA . THR A 1 251 ? 11.704 2.086 10.503 1.00 98.44 251 THR A CA 1
ATOM 1919 C C . THR A 1 251 ? 12.705 2.755 9.563 1.00 98.44 251 THR A C 1
ATOM 1921 O O . THR A 1 251 ? 12.270 3.391 8.602 1.00 98.44 251 THR A O 1
ATOM 1924 N N . PRO A 1 252 ? 14.020 2.675 9.834 1.00 98.12 252 PRO A N 1
ATOM 1925 C CA . PRO A 1 252 ? 15.026 3.206 8.931 1.00 98.12 252 PRO A CA 1
ATOM 1926 C C . PRO A 1 252 ? 15.166 2.324 7.689 1.00 98.12 252 PRO A C 1
ATOM 1928 O O . PRO A 1 252 ? 14.989 1.105 7.778 1.00 98.12 252 PRO A O 1
ATOM 1931 N N . ASP A 1 253 ? 15.529 2.937 6.563 1.00 97.12 253 ASP A N 1
ATOM 1932 C CA . ASP A 1 253 ? 15.840 2.261 5.296 1.00 97.12 253 ASP A CA 1
ATOM 1933 C C . ASP A 1 253 ? 14.792 1.215 4.863 1.00 97.12 253 ASP A C 1
ATOM 1935 O O . ASP A 1 253 ? 15.125 0.188 4.252 1.00 97.12 253 ASP A O 1
ATOM 1939 N N . ARG A 1 254 ? 13.514 1.458 5.178 1.00 96.69 254 ARG A N 1
ATOM 1940 C CA . ARG A 1 254 ? 12.422 0.578 4.763 1.00 96.69 254 ARG A CA 1
ATOM 1941 C C . ARG A 1 254 ? 12.375 0.537 3.234 1.00 96.69 254 ARG A C 1
ATOM 1943 O O . ARG A 1 254 ? 12.790 1.473 2.549 1.00 96.69 254 ARG A O 1
ATOM 1950 N N . LYS A 1 255 ? 11.954 -0.604 2.694 1.00 96.75 255 LYS A N 1
ATOM 1951 C CA . LYS A 1 255 ? 11.958 -0.881 1.256 1.00 96.75 255 LYS A CA 1
ATOM 1952 C C . LYS A 1 255 ? 10.536 -0.917 0.712 1.00 96.75 255 LYS A C 1
ATOM 1954 O O . LYS A 1 255 ? 9.675 -1.545 1.325 1.00 96.75 255 LYS A O 1
ATOM 1959 N N . TRP A 1 256 ? 10.323 -0.309 -0.453 1.00 95.31 256 TRP A N 1
ATOM 1960 C CA . TRP A 1 256 ? 9.042 -0.308 -1.168 1.00 95.31 256 TRP A CA 1
ATOM 1961 C C . TRP A 1 256 ? 9.206 -0.664 -2.642 1.00 95.31 256 TRP A C 1
ATOM 1963 O O . TRP A 1 256 ? 10.293 -0.570 -3.218 1.00 95.31 256 TRP A O 1
ATOM 1973 N N . THR A 1 257 ? 8.090 -1.045 -3.258 1.00 94.38 257 THR A N 1
ATOM 1974 C CA . THR A 1 257 ? 7.970 -1.236 -4.707 1.00 94.38 257 THR A CA 1
ATOM 1975 C C . THR A 1 257 ? 8.325 0.059 -5.437 1.00 94.38 257 THR A C 1
ATOM 1977 O O . THR A 1 257 ? 7.748 1.103 -5.157 1.00 94.38 257 THR A O 1
ATOM 1980 N N . ASN A 1 258 ? 9.257 -0.005 -6.389 1.00 95.31 258 ASN A N 1
ATOM 1981 C CA . ASN A 1 258 ? 9.765 1.162 -7.117 1.00 95.31 258 ASN A CA 1
ATOM 1982 C C . ASN A 1 258 ? 9.359 1.122 -8.589 1.00 95.31 258 ASN A C 1
ATOM 1984 O O . ASN A 1 258 ? 10.170 0.741 -9.429 1.00 95.31 258 ASN A O 1
ATOM 1988 N N . ASN A 1 259 ? 8.087 1.398 -8.901 1.00 94.69 259 ASN A N 1
ATOM 1989 C CA . ASN A 1 259 ? 7.559 1.225 -10.265 1.00 94.69 259 ASN A CA 1
ATOM 1990 C C . ASN A 1 259 ? 7.953 -0.135 -10.877 1.00 94.69 259 ASN A C 1
ATOM 1992 O O . ASN A 1 259 ? 8.245 -0.244 -12.066 1.00 94.69 259 ASN A O 1
ATOM 1996 N N . MET A 1 260 ? 7.973 -1.171 -10.023 1.00 93.81 260 MET A N 1
ATOM 1997 C CA . MET A 1 260 ? 8.331 -2.560 -10.339 1.00 93.81 260 MET A CA 1
ATOM 1998 C C . MET A 1 260 ? 9.796 -2.801 -10.747 1.00 93.81 260 MET A C 1
ATOM 2000 O O . MET A 1 260 ? 10.114 -3.858 -11.300 1.00 93.81 260 MET A O 1
ATOM 2004 N N . ALA A 1 261 ? 10.694 -1.860 -10.459 1.00 95.19 261 ALA A N 1
ATOM 2005 C CA . ALA A 1 261 ? 12.123 -2.013 -10.700 1.00 95.19 261 ALA A CA 1
ATOM 2006 C C . ALA A 1 261 ? 12.726 -3.175 -9.909 1.00 95.19 261 ALA A C 1
ATOM 2008 O O . ALA A 1 261 ? 12.228 -3.575 -8.854 1.00 95.19 261 ALA A O 1
ATOM 2009 N N . ARG A 1 262 ? 13.846 -3.701 -10.405 1.00 92.38 262 ARG A N 1
ATOM 2010 C CA . ARG A 1 262 ? 14.645 -4.714 -9.703 1.00 92.38 262 ARG A CA 1
ATOM 2011 C C . ARG A 1 262 ? 15.174 -4.197 -8.371 1.00 92.38 262 ARG A C 1
ATOM 2013 O O . ARG A 1 262 ? 15.251 -4.967 -7.416 1.00 92.38 262 ARG A O 1
ATOM 2020 N N . GLU A 1 263 ? 15.538 -2.918 -8.321 1.00 94.38 263 GLU A N 1
ATOM 2021 C CA . GLU A 1 263 ? 15.998 -2.257 -7.105 1.00 94.38 263 GLU A CA 1
ATOM 2022 C C . GLU A 1 263 ? 14.838 -1.536 -6.398 1.00 94.38 263 GLU A C 1
ATOM 2024 O O . GLU A 1 263 ? 14.184 -0.675 -6.999 1.00 94.38 263 GLU A O 1
ATOM 2029 N N . PRO A 1 264 ? 14.575 -1.858 -5.118 1.00 95.75 264 PRO A N 1
ATOM 2030 C CA . PRO A 1 264 ? 13.481 -1.259 -4.369 1.00 95.75 264 PRO A CA 1
ATOM 2031 C C . PRO A 1 264 ? 13.778 0.185 -3.955 1.00 95.75 264 PRO A C 1
ATOM 2033 O O . PRO A 1 264 ? 14.925 0.579 -3.728 1.00 95.75 264 PRO A O 1
ATOM 2036 N N . LEU A 1 265 ? 12.709 0.955 -3.765 1.00 95.06 265 LEU A N 1
ATOM 2037 C CA . LEU A 1 265 ? 12.767 2.308 -3.226 1.00 95.06 265 LEU A CA 1
ATOM 2038 C C . LEU A 1 265 ? 13.126 2.230 -1.743 1.00 95.06 265 LEU A C 1
ATOM 2040 O O . LEU A 1 265 ? 12.713 1.292 -1.063 1.00 95.06 265 LEU A O 1
ATOM 2044 N N . THR A 1 266 ? 13.902 3.191 -1.241 1.00 96.25 266 THR A N 1
ATOM 2045 C CA . THR A 1 266 ? 14.371 3.200 0.150 1.00 96.25 266 THR A CA 1
ATOM 2046 C C . THR A 1 266 ? 14.158 4.557 0.798 1.00 96.25 266 THR A C 1
ATOM 2048 O O . THR A 1 266 ? 14.666 5.560 0.309 1.00 96.25 266 THR A O 1
ATOM 2051 N N . HIS A 1 267 ? 13.468 4.554 1.931 1.00 94.56 267 HIS A N 1
ATOM 2052 C CA . HIS A 1 267 ? 13.166 5.715 2.766 1.00 94.56 267 HIS A CA 1
ATOM 2053 C C . HIS A 1 267 ? 13.044 5.302 4.231 1.00 94.56 267 HIS A C 1
ATOM 2055 O O . HIS A 1 267 ? 12.732 4.159 4.567 1.00 94.56 267 HIS A O 1
ATOM 2061 N N . ASP A 1 268 ? 13.223 6.272 5.110 1.00 96.50 268 ASP A N 1
ATOM 2062 C CA . ASP A 1 268 ? 12.845 6.114 6.502 1.00 96.50 268 ASP A CA 1
ATOM 2063 C C . ASP A 1 268 ? 11.334 6.335 6.657 1.00 96.50 268 ASP A C 1
ATOM 2065 O O . ASP A 1 268 ? 10.760 7.253 6.061 1.00 96.50 268 ASP A O 1
ATOM 2069 N N . GLU A 1 269 ? 10.681 5.528 7.492 1.00 95.88 269 GLU A N 1
ATOM 2070 C CA . GLU A 1 269 ? 9.258 5.688 7.781 1.00 95.88 269 GLU A CA 1
ATOM 2071 C C . GLU A 1 269 ? 8.988 5.943 9.259 1.00 95.88 269 GLU A C 1
ATOM 2073 O O . GLU A 1 269 ? 9.318 5.129 10.124 1.00 95.88 269 GLU A O 1
ATOM 2078 N N . TRP A 1 270 ? 8.296 7.049 9.524 1.00 96.06 270 TRP A N 1
ATOM 2079 C CA . TRP A 1 270 ? 7.587 7.284 10.770 1.00 96.06 270 TRP A CA 1
ATOM 2080 C C . TRP A 1 270 ? 6.110 6.970 10.590 1.00 96.06 270 TRP A C 1
ATOM 2082 O O . TRP A 1 270 ? 5.482 7.437 9.641 1.00 96.06 270 TRP A O 1
ATOM 2092 N N . ILE A 1 271 ? 5.548 6.237 11.546 1.00 96.25 271 ILE A N 1
ATOM 2093 C CA . ILE A 1 271 ? 4.106 6.040 11.691 1.00 96.25 271 ILE A CA 1
ATOM 2094 C C . ILE A 1 271 ? 3.730 6.564 13.067 1.00 96.25 271 ILE A C 1
ATOM 2096 O O . ILE A 1 271 ? 4.337 6.162 14.056 1.00 96.25 271 ILE A O 1
ATOM 2100 N N . THR A 1 272 ? 2.750 7.456 13.146 1.00 97.00 272 THR A N 1
ATOM 2101 C CA . THR A 1 272 ? 2.226 7.963 14.418 1.00 97.00 272 THR A CA 1
ATOM 2102 C C . THR A 1 272 ? 0.715 7.826 14.458 1.00 97.00 272 THR A C 1
ATOM 2104 O O . THR A 1 272 ? 0.042 7.976 13.441 1.00 97.00 272 THR A O 1
ATOM 2107 N N . ALA A 1 273 ? 0.175 7.511 15.628 1.00 97.06 273 ALA A N 1
ATOM 2108 C CA . ALA A 1 273 ? -1.254 7.380 15.843 1.00 97.06 273 ALA A CA 1
ATOM 2109 C C . ALA A 1 273 ? -1.657 7.995 17.183 1.00 97.06 273 ALA A C 1
ATOM 2111 O O . ALA A 1 273 ? -0.956 7.856 18.186 1.00 97.06 273 ALA A O 1
ATOM 2112 N N . LEU A 1 274 ? -2.812 8.655 17.195 1.00 98.06 274 LEU A N 1
ATOM 2113 C CA . LEU A 1 274 ? -3.448 9.193 18.392 1.00 98.06 274 LEU A CA 1
ATOM 2114 C C . LEU A 1 274 ? -4.891 8.706 18.429 1.00 98.06 274 LEU A C 1
ATOM 2116 O O . LEU A 1 274 ? -5.651 8.992 17.508 1.00 98.06 274 LEU A O 1
ATOM 2120 N N . ALA A 1 275 ? -5.268 7.998 19.487 1.00 98.25 275 ALA A N 1
ATOM 2121 C CA . ALA A 1 275 ? -6.601 7.446 19.663 1.00 98.25 275 ALA A CA 1
ATOM 2122 C C . ALA A 1 275 ? -7.247 7.940 20.960 1.00 98.25 275 ALA A C 1
ATOM 2124 O O . ALA A 1 275 ? -6.596 8.075 21.997 1.00 98.25 275 ALA A O 1
ATOM 2125 N N . PHE A 1 276 ? -8.553 8.159 20.889 1.00 98.50 276 PHE A N 1
ATOM 2126 C CA . PHE A 1 276 ? -9.434 8.506 21.993 1.00 98.50 276 PHE A CA 1
ATOM 2127 C C . PHE A 1 276 ? -10.518 7.439 22.071 1.00 98.50 276 PHE A C 1
ATOM 2129 O O . PHE A 1 276 ? -11.176 7.173 21.069 1.00 98.50 276 PHE A O 1
ATOM 2136 N N . GLU A 1 277 ? -10.728 6.841 23.238 1.00 98.06 277 GLU A N 1
ATOM 2137 C CA . GLU A 1 277 ? -11.757 5.820 23.456 1.00 98.06 277 GLU A CA 1
ATOM 2138 C C . GLU A 1 277 ? -12.579 6.162 24.697 1.00 98.06 277 GLU A C 1
ATOM 2140 O O . GLU A 1 277 ? -12.030 6.515 25.746 1.00 98.06 277 GLU A O 1
ATOM 2145 N N . LYS A 1 278 ? -13.907 6.047 24.598 1.00 97.50 278 LYS A N 1
ATOM 2146 C CA . LYS A 1 278 ? -14.800 6.402 25.702 1.00 97.50 278 LYS A CA 1
ATOM 2147 C C . LYS A 1 278 ? -16.104 5.614 25.669 1.00 97.50 278 LYS A C 1
ATOM 2149 O O . LYS A 1 278 ? -16.736 5.466 24.629 1.00 97.50 278 LYS A O 1
ATOM 2154 N N . TYR A 1 279 ? -16.548 5.192 26.852 1.00 96.44 279 TYR A N 1
ATOM 2155 C CA . TYR A 1 279 ? -17.951 4.875 27.120 1.00 96.44 279 TYR A CA 1
ATOM 2156 C C . TYR A 1 279 ? -18.614 6.083 27.777 1.00 96.44 279 TYR A C 1
ATOM 2158 O O . TYR A 1 279 ? -18.215 6.478 28.873 1.00 96.44 279 TYR A O 1
ATOM 2166 N N . HIS A 1 280 ? -19.619 6.677 27.139 1.00 96.00 280 HIS A N 1
ATOM 2167 C CA . HIS A 1 280 ? -20.340 7.823 27.691 1.00 96.00 280 HIS A CA 1
ATOM 2168 C C . HIS A 1 280 ? -21.849 7.628 27.596 1.00 96.00 280 HIS A C 1
ATOM 2170 O O . HIS A 1 280 ? -22.377 7.150 26.594 1.00 96.00 280 HIS A O 1
ATOM 2176 N N . ARG A 1 281 ? -22.565 8.014 28.650 1.00 93.38 281 ARG A N 1
ATOM 2177 C CA . ARG A 1 281 ? -24.019 7.896 28.710 1.00 93.38 281 ARG A CA 1
ATOM 2178 C C . ARG A 1 281 ? -24.669 9.245 28.421 1.00 93.38 281 ARG A C 1
ATOM 2180 O O . ARG A 1 281 ? -24.850 10.051 29.322 1.00 93.38 281 ARG A O 1
ATOM 2187 N N . PHE A 1 282 ? -25.091 9.454 27.175 1.00 91.94 282 PHE A N 1
ATOM 2188 C CA . PHE A 1 282 ? -25.777 10.690 26.763 1.00 91.94 282 PHE A CA 1
ATOM 2189 C C . PHE A 1 282 ? -27.215 10.810 27.295 1.00 91.94 282 PHE A C 1
ATOM 2191 O O . PHE A 1 282 ? -27.781 11.899 27.334 1.00 91.94 282 PHE A O 1
ATOM 2198 N N . SER A 1 283 ? -27.842 9.692 27.677 1.00 91.88 283 SER A N 1
ATOM 2199 C CA . SER A 1 283 ? -29.217 9.659 28.179 1.00 91.88 283 SER A CA 1
ATOM 2200 C C . SER A 1 283 ? -29.393 8.597 29.254 1.00 91.88 283 SER A C 1
ATOM 2202 O O . SER A 1 283 ? -28.904 7.478 29.124 1.00 91.88 283 SER A O 1
ATOM 2204 N N . GLN A 1 284 ? -30.188 8.904 30.278 1.00 91.19 284 GLN A N 1
ATOM 2205 C CA . GLN A 1 284 ? -30.564 7.933 31.309 1.00 91.19 284 GLN A CA 1
ATOM 2206 C C . GLN A 1 284 ? -31.433 6.794 30.758 1.00 91.19 284 GLN A C 1
ATOM 2208 O O . GLN A 1 284 ? -31.467 5.709 31.330 1.00 91.19 284 GLN A O 1
ATOM 2213 N N . ASN A 1 285 ? -32.097 6.995 29.622 1.00 94.25 285 ASN A N 1
ATOM 2214 C CA . ASN A 1 285 ? -32.946 5.960 29.042 1.00 94.25 285 ASN A CA 1
ATOM 2215 C C . ASN A 1 285 ? -32.147 4.894 28.292 1.00 94.25 285 ASN A C 1
ATOM 2217 O O . ASN A 1 285 ? -32.670 3.806 28.087 1.00 94.25 285 ASN A O 1
ATOM 2221 N N . TYR A 1 286 ? -30.904 5.187 27.903 1.00 95.12 286 TYR A N 1
ATOM 2222 C CA . TYR A 1 286 ? -30.074 4.297 27.098 1.00 95.12 286 TYR A CA 1
ATOM 2223 C C . TYR A 1 286 ? -28.806 3.867 27.855 1.00 95.12 286 TYR A C 1
ATOM 2225 O O . TYR A 1 286 ? -28.311 4.606 28.715 1.00 95.12 286 TYR A O 1
ATOM 2233 N N . PRO A 1 287 ? -28.261 2.675 27.548 1.00 95.94 287 PRO A N 1
ATOM 2234 C CA . PRO A 1 287 ? -26.908 2.297 27.941 1.00 95.94 287 PRO A CA 1
ATOM 2235 C C . PRO A 1 287 ? -25.868 3.267 27.373 1.00 95.94 287 PRO A C 1
ATOM 2237 O O . PRO A 1 287 ? -26.135 3.984 26.405 1.00 95.94 287 PRO A O 1
ATOM 2240 N N . ALA A 1 288 ? -24.672 3.260 27.964 1.00 95.81 288 ALA A N 1
ATOM 2241 C CA . ALA A 1 288 ? -23.560 4.067 27.481 1.00 95.81 288 ALA A CA 1
ATOM 2242 C C . ALA A 1 288 ? -23.206 3.720 26.027 1.00 95.81 288 ALA A C 1
ATOM 2244 O O . ALA A 1 288 ? -23.143 2.548 25.651 1.00 95.81 288 ALA A O 1
ATOM 2245 N N . THR A 1 289 ? -22.956 4.754 25.232 1.00 97.19 289 THR A N 1
ATOM 2246 C CA . THR A 1 289 ? -22.391 4.643 23.892 1.00 97.19 289 THR A CA 1
ATOM 2247 C C . THR A 1 289 ? -20.891 4.449 24.023 1.00 97.19 289 THR A C 1
ATOM 2249 O O . THR A 1 289 ? -20.231 5.235 24.706 1.00 97.19 289 THR A O 1
ATOM 2252 N N . PHE A 1 290 ? -20.345 3.441 23.355 1.00 97.31 290 PHE A N 1
ATOM 2253 C CA . PHE A 1 290 ? -18.911 3.401 23.092 1.00 97.31 290 PHE A CA 1
ATOM 2254 C C . PHE A 1 290 ? -18.617 4.254 21.866 1.00 97.31 290 PHE A C 1
ATOM 2256 O O . PHE A 1 290 ? -19.328 4.127 20.871 1.00 97.31 290 PHE A O 1
ATOM 2263 N N . PHE A 1 291 ? -17.572 5.069 21.899 1.00 97.69 291 PHE A N 1
ATOM 2264 C CA . PHE A 1 291 ? -17.031 5.684 20.697 1.00 97.69 291 PHE A CA 1
ATOM 2265 C C . PHE A 1 291 ? -15.511 5.762 20.737 1.00 97.69 291 PHE A C 1
ATOM 2267 O O . PHE A 1 291 ? -14.896 5.829 21.806 1.00 97.69 291 PHE A O 1
ATOM 2274 N N . SER A 1 292 ? -14.926 5.754 19.544 1.00 98.00 292 SER A N 1
ATOM 2275 C CA . SER A 1 292 ? -13.499 5.901 19.322 1.00 98.00 292 SER A CA 1
ATOM 2276 C C . SER A 1 292 ? -13.241 6.876 18.181 1.00 98.00 292 SER A C 1
ATOM 2278 O O . SER A 1 292 ? -13.952 6.858 17.177 1.00 98.00 292 SER A O 1
ATOM 2280 N N . LEU A 1 293 ? -12.244 7.736 18.359 1.00 98.38 293 LEU A N 1
ATOM 2281 C CA . LEU A 1 293 ? -11.699 8.617 17.333 1.00 98.38 293 LEU A CA 1
ATOM 2282 C C . LEU A 1 293 ? -10.201 8.353 17.257 1.00 98.38 293 LEU A C 1
ATOM 2284 O O . LEU A 1 293 ? -9.527 8.420 18.284 1.00 98.38 293 LEU A O 1
ATOM 2288 N N . GLN A 1 294 ? -9.676 8.108 16.065 1.00 98.06 294 GLN A N 1
ATOM 2289 C CA . GLN A 1 294 ? -8.249 7.926 15.852 1.00 98.06 294 GLN A CA 1
ATOM 2290 C C . GLN A 1 294 ? -7.768 8.773 14.680 1.00 98.06 294 GLN A C 1
ATOM 2292 O O . GLN A 1 294 ? -8.433 8.880 13.655 1.00 98.06 294 GLN A O 1
ATOM 2297 N N . TRP A 1 295 ? -6.592 9.363 14.841 1.00 97.06 295 TRP A N 1
ATOM 2298 C CA . TRP A 1 295 ? -5.795 9.934 13.764 1.00 97.06 295 TRP A CA 1
ATOM 2299 C C . TRP A 1 295 ? -4.552 9.070 13.561 1.00 97.06 295 TRP A C 1
ATOM 2301 O O . TRP A 1 295 ? -3.991 8.557 14.533 1.00 97.06 295 TRP A O 1
ATOM 2311 N N . MET A 1 296 ? -4.132 8.907 12.311 1.00 96.25 296 MET A N 1
ATOM 2312 C CA . MET A 1 296 ? -2.887 8.244 11.939 1.00 96.25 296 MET A CA 1
ATOM 2313 C C . MET A 1 296 ? -2.148 9.078 10.900 1.00 96.25 296 MET A C 1
ATOM 2315 O O . MET A 1 296 ? -2.777 9.619 9.994 1.00 96.25 296 MET A O 1
ATOM 2319 N N . HIS A 1 297 ? -0.823 9.111 11.019 1.00 94.50 297 HIS A N 1
ATOM 2320 C CA . HIS A 1 297 ? 0.091 9.715 10.063 1.00 94.50 297 HIS A CA 1
ATOM 2321 C C . HIS A 1 297 ? 1.227 8.758 9.700 1.00 94.50 297 HIS A C 1
ATOM 2323 O O . HIS A 1 297 ? 1.772 8.095 10.585 1.00 94.50 297 HIS A O 1
ATOM 2329 N N . LYS A 1 298 ? 1.617 8.718 8.425 1.00 94.12 298 LYS A N 1
ATOM 2330 C CA . LYS A 1 298 ? 2.735 7.919 7.898 1.00 94.12 298 LYS A CA 1
ATOM 2331 C C . LYS A 1 298 ? 3.596 8.762 6.962 1.00 94.12 298 LYS A C 1
ATOM 2333 O O . LYS A 1 298 ? 3.051 9.396 6.076 1.00 94.12 298 LYS A O 1
ATOM 2338 N N . THR A 1 299 ? 4.920 8.771 7.082 1.00 93.19 299 THR A N 1
ATOM 2339 C CA . THR A 1 299 ? 5.742 9.706 6.278 1.00 93.19 299 THR A CA 1
ATOM 2340 C C . THR A 1 299 ? 5.995 9.263 4.838 1.00 93.19 299 THR A C 1
ATOM 2342 O O . THR A 1 299 ? 6.146 10.126 3.978 1.00 93.19 299 THR A O 1
ATOM 2345 N N . ALA A 1 300 ? 6.044 7.954 4.569 1.00 92.12 300 ALA A N 1
ATOM 2346 C CA . ALA A 1 300 ? 6.520 7.414 3.288 1.00 92.12 300 ALA A CA 1
ATOM 2347 C C . ALA A 1 300 ? 5.493 6.554 2.532 1.00 92.12 300 ALA A C 1
ATOM 2349 O O . ALA A 1 300 ? 5.583 6.436 1.312 1.00 92.12 300 ALA A O 1
ATOM 2350 N N . SER A 1 301 ? 4.503 5.972 3.218 1.00 91.62 301 SER A N 1
ATOM 2351 C CA . SER A 1 301 ? 3.474 5.140 2.583 1.00 91.62 301 SER A CA 1
ATOM 2352 C C . SER A 1 301 ? 2.061 5.458 3.060 1.00 91.62 301 SER A C 1
ATOM 2354 O O . SER A 1 301 ? 1.870 6.093 4.096 1.00 91.62 301 SER A O 1
ATOM 2356 N N . ASP A 1 302 ? 1.059 5.015 2.306 1.00 89.94 302 ASP A N 1
ATOM 2357 C CA . ASP A 1 302 ? -0.352 5.144 2.674 1.00 89.94 302 ASP A CA 1
ATOM 2358 C C . ASP A 1 302 ? -0.852 3.984 3.567 1.00 89.94 302 ASP A C 1
ATOM 2360 O O . ASP A 1 302 ? -0.069 3.145 4.029 1.00 89.94 302 ASP A O 1
ATOM 2364 N N . PHE A 1 303 ? -2.159 3.934 3.859 1.00 88.19 303 PHE A N 1
ATOM 2365 C CA . PHE A 1 303 ? -2.755 2.889 4.711 1.00 88.19 303 PHE A CA 1
ATOM 2366 C C . PHE A 1 303 ? -2.511 1.466 4.206 1.00 88.19 303 PHE A C 1
ATOM 2368 O O . PHE A 1 303 ? -2.318 0.556 5.009 1.00 88.19 303 PHE A O 1
ATOM 2375 N N . VAL A 1 304 ? -2.533 1.283 2.884 1.00 86.12 304 VAL A N 1
ATOM 2376 C CA . VAL A 1 304 ? -2.413 -0.023 2.225 1.00 86.12 304 VAL A CA 1
ATOM 2377 C C . VAL A 1 304 ? -0.965 -0.342 1.835 1.00 86.12 304 VAL A C 1
ATOM 2379 O O . VAL A 1 304 ? -0.708 -1.375 1.227 1.00 86.12 304 VAL A O 1
ATOM 2382 N N . GLY A 1 305 ? -0.014 0.520 2.210 1.00 87.50 305 GLY A N 1
ATOM 2383 C CA . GLY A 1 305 ? 1.419 0.303 2.022 1.00 87.50 305 GLY A CA 1
ATOM 2384 C C . GLY A 1 305 ? 1.965 0.764 0.671 1.00 87.50 305 GLY A C 1
ATOM 2385 O O . GLY A 1 305 ? 3.116 0.452 0.362 1.00 87.50 305 GLY A O 1
ATOM 2386 N N . ARG A 1 306 ? 1.199 1.524 -0.127 1.00 89.19 306 ARG A N 1
ATOM 2387 C CA . ARG A 1 306 ? 1.714 2.108 -1.378 1.00 89.19 306 ARG A CA 1
ATOM 2388 C C . ARG A 1 306 ? 2.685 3.250 -1.053 1.00 89.19 306 ARG A C 1
ATOM 2390 O O . ARG A 1 306 ? 2.366 4.062 -0.178 1.00 89.19 306 ARG A O 1
ATOM 2397 N N . PRO A 1 307 ? 3.849 3.334 -1.722 1.00 91.69 307 PRO A N 1
ATOM 2398 C CA . PRO A 1 307 ? 4.769 4.453 -1.547 1.00 91.69 307 PRO A CA 1
ATOM 2399 C C . PRO A 1 307 ? 4.133 5.751 -2.049 1.00 91.69 307 PRO A C 1
ATOM 2401 O O . PRO A 1 307 ? 3.447 5.770 -3.071 1.00 91.69 307 PRO A O 1
ATOM 2404 N N . LEU A 1 308 ? 4.366 6.850 -1.337 1.00 91.69 308 LEU A N 1
ATOM 2405 C CA . LEU A 1 308 ? 3.769 8.147 -1.664 1.00 91.69 308 LEU A CA 1
ATOM 2406 C C . LEU A 1 308 ? 4.452 8.852 -2.841 1.00 91.69 308 LEU A C 1
ATOM 2408 O O . LEU A 1 308 ? 3.925 9.848 -3.326 1.00 91.69 308 LEU A O 1
ATOM 2412 N N . ASP A 1 309 ? 5.588 8.352 -3.317 1.00 91.12 309 ASP A N 1
ATOM 2413 C CA . ASP A 1 309 ? 6.391 8.947 -4.388 1.00 91.12 309 ASP A CA 1
ATOM 2414 C C . ASP A 1 309 ? 5.723 8.900 -5.766 1.00 91.12 309 ASP A C 1
ATOM 2416 O O . ASP A 1 309 ? 6.014 9.741 -6.613 1.00 91.12 309 ASP A O 1
ATOM 2420 N N . PHE A 1 310 ? 4.809 7.952 -5.996 1.00 91.12 310 PHE A N 1
ATOM 2421 C CA . PHE A 1 310 ? 4.296 7.661 -7.344 1.00 91.12 310 PHE A CA 1
ATOM 2422 C C . PHE A 1 310 ? 2.778 7.793 -7.494 1.00 91.12 310 PHE A C 1
ATOM 2424 O O . PHE A 1 310 ? 2.249 7.656 -8.595 1.00 91.12 310 PHE A O 1
ATOM 2431 N N . ILE A 1 311 ? 2.052 8.061 -6.409 1.00 91.06 311 ILE A N 1
ATOM 2432 C CA . ILE A 1 311 ? 0.588 8.144 -6.446 1.00 91.06 311 ILE A CA 1
ATOM 2433 C C . ILE A 1 311 ? 0.082 9.323 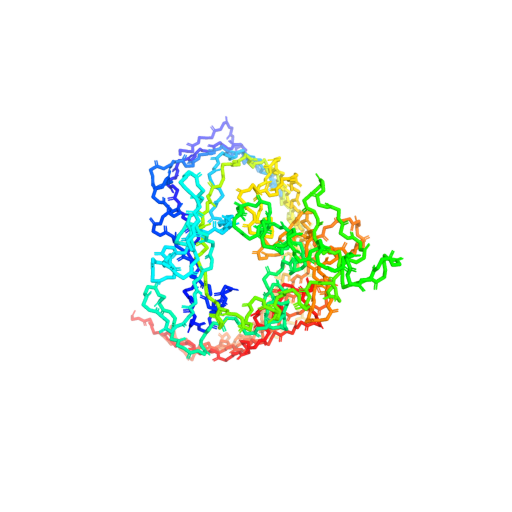-7.297 1.00 91.06 311 ILE A C 1
ATOM 2435 O O . ILE A 1 311 ? 0.815 10.256 -7.632 1.00 91.06 311 ILE A O 1
ATOM 2439 N N . GLY A 1 312 ? -1.213 9.290 -7.624 1.00 90.88 312 GLY A N 1
ATOM 2440 C CA . GLY A 1 312 ? -1.912 10.407 -8.265 1.00 90.88 312 GLY A CA 1
ATOM 2441 C C . GLY A 1 312 ? -1.851 10.459 -9.794 1.00 90.88 312 GLY A C 1
ATOM 2442 O O . GLY A 1 312 ? -2.239 11.475 -10.386 1.00 90.88 312 GLY A O 1
ATOM 2443 N N . GLY A 1 313 ? -1.414 9.366 -10.425 1.00 93.19 313 GLY A N 1
ATOM 2444 C CA . GLY A 1 313 ? -1.511 9.166 -11.871 1.00 93.19 313 GLY A CA 1
ATOM 2445 C C . GLY A 1 313 ? -2.950 8.966 -12.363 1.00 93.19 313 GLY A C 1
ATOM 2446 O O . GLY A 1 313 ? -3.884 8.763 -11.588 1.00 93.19 313 GLY A O 1
ATOM 2447 N N . ALA A 1 314 ? -3.141 9.009 -13.673 1.00 94.12 314 ALA A N 1
ATOM 2448 C CA . ALA A 1 314 ? -4.392 8.704 -14.358 1.00 94.12 314 ALA A CA 1
ATOM 2449 C C . ALA A 1 314 ? -4.087 8.213 -15.780 1.00 94.12 314 ALA A C 1
ATOM 2451 O O . ALA A 1 314 ? -2.935 8.198 -16.207 1.00 94.12 314 ALA A O 1
ATOM 2452 N N . VAL A 1 315 ? -5.120 7.862 -16.547 1.00 94.56 315 VAL A N 1
ATOM 2453 C CA . VAL A 1 315 ? -4.974 7.423 -17.948 1.00 94.56 315 VAL A CA 1
ATOM 2454 C C . VAL A 1 315 ? -4.199 8.440 -18.804 1.00 94.56 315 VAL A C 1
ATOM 2456 O O . VAL A 1 315 ? -3.459 8.058 -19.706 1.00 94.56 315 VAL A O 1
ATOM 2459 N N . ASP A 1 316 ? -4.337 9.732 -18.509 1.00 94.50 316 ASP A N 1
ATOM 2460 C CA . ASP A 1 316 ? -3.726 10.851 -19.230 1.00 94.50 316 ASP A CA 1
ATOM 2461 C C . ASP A 1 316 ? -2.658 11.605 -18.415 1.00 94.50 316 ASP A C 1
ATOM 2463 O O . ASP A 1 316 ? -2.176 12.658 -18.845 1.00 94.50 316 ASP A O 1
ATOM 2467 N N . LYS A 1 317 ? -2.269 11.081 -17.244 1.00 93.94 317 LYS A N 1
ATOM 2468 C CA . LYS A 1 317 ? -1.387 11.776 -16.302 1.00 93.94 317 LYS A CA 1
ATOM 2469 C C . LYS A 1 317 ? -0.405 10.830 -15.603 1.00 93.94 317 LYS A C 1
ATOM 2471 O O . LYS A 1 317 ? -0.809 9.829 -15.025 1.00 93.94 317 LYS A O 1
ATOM 2476 N N . ALA A 1 318 ? 0.876 11.194 -15.597 1.00 93.62 318 ALA A N 1
ATOM 2477 C CA . ALA A 1 318 ? 1.912 10.483 -14.848 1.00 93.62 318 ALA A CA 1
ATOM 2478 C C . ALA A 1 318 ? 1.680 10.579 -13.331 1.00 93.62 318 ALA A C 1
ATOM 2480 O O . ALA A 1 318 ? 1.054 11.532 -12.851 1.00 93.62 318 ALA A O 1
ATOM 2481 N N . GLY A 1 319 ? 2.210 9.610 -12.587 1.00 91.94 319 GLY A N 1
ATOM 2482 C CA . GLY A 1 319 ? 2.275 9.704 -11.131 1.00 91.94 319 GLY A CA 1
ATOM 2483 C C . GLY A 1 319 ? 3.131 10.903 -10.732 1.00 91.94 319 GLY A C 1
ATOM 2484 O O . GLY A 1 319 ? 4.249 11.056 -11.208 1.00 91.94 319 GLY A O 1
ATOM 2485 N N . HIS A 1 320 ? 2.604 11.797 -9.897 1.00 88.12 320 HIS A N 1
ATOM 2486 C CA . HIS A 1 320 ? 3.337 12.992 -9.446 1.00 88.12 320 HIS A CA 1
ATOM 2487 C C . HIS A 1 320 ? 3.772 12.897 -7.984 1.00 88.12 320 HIS A C 1
ATOM 2489 O O . HIS A 1 320 ? 4.369 13.840 -7.460 1.00 88.12 320 HIS A O 1
ATOM 2495 N N . GLY A 1 321 ? 3.444 11.781 -7.335 1.00 85.62 321 GLY A N 1
ATOM 2496 C CA . GLY A 1 321 ? 3.652 11.580 -5.917 1.00 85.62 321 GLY A CA 1
ATOM 2497 C C . GLY A 1 321 ? 2.755 12.468 -5.070 1.00 85.62 321 GLY A C 1
ATOM 2498 O O . GLY A 1 321 ? 1.874 13.189 -5.542 1.00 85.62 321 GLY A O 1
ATOM 2499 N N . LYS A 1 322 ? 2.949 12.408 -3.761 1.00 74.69 322 LYS A N 1
ATOM 2500 C CA . LYS A 1 322 ? 2.115 13.154 -2.832 1.00 74.69 322 LYS A CA 1
ATOM 2501 C C . LYS A 1 322 ? 2.332 14.681 -2.986 1.00 74.69 322 LYS A C 1
ATOM 2503 O O . LYS A 1 322 ? 3.464 15.159 -2.893 1.00 74.69 322 LYS A O 1
ATOM 2508 N N . PRO A 1 323 ? 1.256 15.494 -3.031 1.00 61.62 323 PRO A N 1
ATOM 2509 C CA . PRO A 1 323 ? 1.327 16.927 -2.737 1.00 61.62 323 PRO A CA 1
ATOM 2510 C C . PRO A 1 323 ? 1.445 17.189 -1.221 1.00 61.62 323 PRO A C 1
ATOM 2512 O O . PRO A 1 323 ? 0.779 16.525 -0.430 1.00 61.62 323 PRO A O 1
ATOM 2515 N N . LYS A 1 324 ? 2.240 18.181 -0.785 1.00 57.56 324 LYS A N 1
ATOM 2516 C CA . LYS A 1 324 ? 2.411 18.535 0.647 1.00 57.56 324 LYS A CA 1
ATOM 2517 C C . LYS A 1 324 ? 1.063 18.617 1.390 1.00 57.56 324 LYS A C 1
ATOM 2519 O O . LYS A 1 324 ? 0.158 19.325 0.956 1.00 57.56 324 LYS A O 1
ATOM 2524 N N . GLY A 1 325 ? 0.943 17.893 2.504 1.00 51.12 325 GLY A N 1
ATOM 2525 C CA . GLY A 1 325 ? -0.258 17.805 3.347 1.00 51.12 325 GLY A CA 1
ATOM 2526 C C . GLY A 1 325 ? -0.242 18.787 4.523 1.00 51.12 325 GLY A C 1
ATOM 2527 O O . GLY A 1 325 ? 0.625 19.655 4.615 1.00 51.12 325 GLY A O 1
ATOM 2528 N N . TRP A 1 326 ? -1.206 18.650 5.443 1.00 48.22 326 TRP A N 1
ATOM 2529 C CA . TRP A 1 326 ? -1.456 19.645 6.501 1.00 48.22 326 TRP A CA 1
ATOM 2530 C C . TRP A 1 326 ? -0.361 19.699 7.582 1.00 48.22 326 TRP A C 1
ATOM 2532 O O . TRP A 1 326 ? -0.085 20.772 8.116 1.00 48.22 326 TRP A O 1
ATOM 2542 N N . LEU A 1 327 ? 0.301 18.569 7.855 1.00 55.00 327 LEU A N 1
ATOM 2543 C CA . LEU A 1 327 ? 1.448 18.449 8.768 1.00 55.00 327 LEU A CA 1
ATOM 2544 C C . LEU A 1 327 ? 2.795 18.300 8.032 1.00 55.00 327 LEU A C 1
ATOM 2546 O O . LEU A 1 327 ? 3.805 17.987 8.654 1.00 55.00 327 LEU A O 1
ATOM 2550 N N . GLY A 1 328 ? 2.825 18.556 6.719 1.00 67.12 328 GLY A N 1
ATOM 2551 C CA . GLY A 1 328 ? 4.004 18.367 5.869 1.00 67.12 328 GLY A CA 1
ATOM 2552 C C . GLY A 1 328 ? 3.859 17.185 4.909 1.00 67.12 328 GLY A C 1
ATOM 2553 O O . GLY A 1 328 ? 2.781 16.936 4.360 1.00 67.12 328 GLY A O 1
ATOM 2554 N N . ASP A 1 329 ? 4.950 16.470 4.665 1.00 75.44 329 ASP A N 1
ATOM 2555 C CA . ASP A 1 329 ? 4.996 15.310 3.764 1.00 75.44 329 ASP A CA 1
ATOM 2556 C C . ASP A 1 329 ? 4.485 14.043 4.513 1.00 75.44 329 ASP A C 1
ATOM 2558 O O . ASP A 1 329 ? 4.644 13.965 5.726 1.00 75.44 329 ASP A O 1
ATOM 2562 N N . GLY A 1 330 ? 3.770 13.110 3.851 1.00 87.75 330 GLY A N 1
ATOM 2563 C CA . GLY A 1 330 ? 3.154 11.907 4.487 1.00 87.75 330 GLY A CA 1
ATOM 2564 C C . GLY A 1 330 ? 1.633 11.645 4.303 1.00 87.75 330 GLY A C 1
ATOM 2565 O O . GLY A 1 330 ? 0.868 12.496 3.891 1.00 87.75 330 GLY A O 1
ATOM 2566 N N . TRP A 1 331 ? 1.120 10.462 4.581 1.00 91.25 331 TRP A N 1
ATOM 2567 C CA . TRP A 1 331 ? -0.310 10.160 4.531 1.00 91.25 331 TRP A CA 1
ATOM 2568 C C . TRP A 1 331 ? -0.974 10.415 5.886 1.00 91.25 331 TRP A C 1
ATOM 2570 O O . TRP A 1 331 ? -0.404 10.046 6.907 1.00 91.25 331 TRP A O 1
ATOM 2580 N N . ASP A 1 332 ? -2.172 11.010 5.899 1.00 92.44 332 ASP A N 1
ATOM 2581 C CA . ASP A 1 332 ? -2.975 11.206 7.110 1.00 92.44 332 ASP A CA 1
ATOM 2582 C C . ASP A 1 332 ? -4.380 10.623 6.931 1.00 92.44 332 ASP A C 1
ATOM 2584 O O . ASP A 1 332 ? -5.014 10.779 5.885 1.00 92.44 332 ASP A O 1
ATOM 2588 N N . ALA A 1 333 ? -4.921 10.031 7.991 1.00 94.00 333 ALA A N 1
ATOM 2589 C CA . ALA A 1 333 ? -6.325 9.653 8.025 1.00 94.00 333 ALA A CA 1
ATOM 2590 C C . ALA A 1 333 ? -6.938 9.776 9.407 1.00 94.00 333 ALA A C 1
ATOM 2592 O O . ALA A 1 333 ? -6.258 9.757 10.436 1.00 94.00 333 ALA A O 1
ATOM 2593 N N . PHE A 1 334 ? -8.263 9.862 9.400 1.00 96.62 334 PHE A N 1
ATOM 2594 C CA . PHE A 1 334 ? -9.090 9.874 10.590 1.00 96.62 334 PHE A CA 1
ATOM 2595 C C . PHE A 1 334 ? -10.053 8.702 10.545 1.00 96.62 334 PHE A C 1
ATOM 2597 O O . PHE A 1 334 ? -10.729 8.496 9.541 1.00 96.62 334 PHE A O 1
ATOM 2604 N N . SER A 1 335 ? -10.169 7.964 11.640 1.00 97.50 335 SER A N 1
ATOM 2605 C CA . SER A 1 335 ? -11.241 6.999 11.823 1.00 97.50 335 SER A CA 1
ATOM 2606 C C . SER A 1 335 ? -12.118 7.397 12.998 1.00 97.50 335 SER A C 1
ATOM 2608 O O . SER A 1 335 ? -11.651 7.926 14.006 1.00 97.50 335 SER A O 1
ATOM 2610 N N . PHE A 1 336 ? -13.415 7.160 12.860 1.00 98.44 336 PHE A N 1
ATOM 2611 C CA . PHE A 1 336 ? -14.374 7.332 13.939 1.00 98.44 336 PHE A CA 1
ATOM 2612 C C . PHE A 1 336 ? -15.326 6.150 13.952 1.00 98.44 336 PHE A C 1
ATOM 2614 O O . PHE A 1 336 ? -15.820 5.737 12.904 1.00 98.44 336 PHE A O 1
ATOM 2621 N N . ALA A 1 337 ? -15.611 5.620 15.134 1.00 98.38 337 ALA A N 1
ATOM 2622 C CA . ALA A 1 337 ? -16.587 4.560 15.299 1.00 98.38 337 ALA A CA 1
ATOM 2623 C C . ALA A 1 337 ? -17.422 4.761 16.560 1.00 98.38 337 ALA A C 1
ATOM 2625 O O . ALA A 1 337 ? -16.921 5.270 17.562 1.00 98.38 337 ALA A O 1
ATOM 2626 N N . PHE A 1 338 ? -18.679 4.316 16.538 1.00 98.19 338 PHE A N 1
ATOM 2627 C CA . PHE A 1 338 ? -19.504 4.226 17.739 1.00 98.19 338 PHE A CA 1
ATOM 2628 C C . PHE A 1 338 ? -20.346 2.954 17.782 1.00 98.19 338 PHE A C 1
ATOM 2630 O O . PHE A 1 338 ? -20.625 2.335 16.756 1.00 98.19 338 PHE A O 1
ATOM 2637 N N . GLN A 1 339 ? -20.772 2.593 18.992 1.00 98.06 339 GLN A N 1
ATOM 2638 C CA . GLN A 1 339 ? -21.709 1.508 19.261 1.00 98.06 339 GLN A CA 1
ATOM 2639 C C . GLN A 1 339 ? -22.741 1.952 20.304 1.00 98.06 339 GLN A C 1
ATOM 2641 O O . GLN A 1 339 ? -22.382 2.318 21.426 1.00 98.06 339 GLN A O 1
ATOM 2646 N N . GLN A 1 340 ? -24.028 1.887 19.957 1.00 97.75 340 GLN A N 1
ATOM 2647 C CA . GLN A 1 340 ? -25.149 2.246 20.829 1.00 97.75 340 GLN A CA 1
ATOM 2648 C C . GLN A 1 340 ? -26.101 1.057 21.025 1.00 97.75 340 GLN A C 1
ATOM 2650 O O . GLN A 1 340 ? -26.878 0.734 20.122 1.00 97.75 340 GLN A O 1
ATOM 2655 N N . PRO A 1 341 ? -26.109 0.426 22.210 1.00 97.38 341 PRO A N 1
ATOM 2656 C CA . PRO A 1 341 ? -27.113 -0.576 22.563 1.00 97.38 341 PRO A CA 1
ATOM 2657 C C . PRO A 1 341 ? -28.486 0.051 22.860 1.00 97.38 341 PRO A C 1
ATOM 2659 O O . PRO A 1 341 ? -28.568 1.175 23.360 1.00 97.38 341 PRO A O 1
ATOM 2662 N N . THR A 1 342 ? -29.574 -0.683 22.621 1.00 96.69 342 THR A N 1
ATOM 2663 C CA . THR A 1 342 ? -30.916 -0.323 23.111 1.00 96.69 342 THR A CA 1
ATOM 2664 C C . THR A 1 342 ? -31.089 -0.671 24.593 1.00 96.69 342 THR A C 1
ATOM 2666 O O . THR A 1 342 ? -30.315 -1.462 25.133 1.00 96.69 342 THR A O 1
ATOM 2669 N N . PRO A 1 343 ? -32.108 -0.123 25.284 1.00 95.75 343 PRO A N 1
ATOM 2670 C CA . PRO A 1 343 ? -32.297 -0.353 26.722 1.00 95.75 343 PRO A CA 1
ATOM 2671 C C . PRO A 1 343 ? -32.551 -1.820 27.087 1.00 95.75 343 PRO A C 1
ATOM 2673 O O . PRO A 1 343 ? -32.172 -2.266 28.164 1.00 95.75 343 PRO A O 1
ATOM 2676 N N . ASP A 1 344 ? -33.160 -2.583 26.178 1.00 93.00 344 ASP A N 1
ATOM 2677 C CA . ASP A 1 344 ? -33.390 -4.021 26.323 1.00 93.00 344 ASP A CA 1
ATOM 2678 C C . ASP A 1 344 ? -32.222 -4.886 25.814 1.00 93.00 344 ASP A C 1
ATOM 2680 O O . ASP A 1 344 ? -32.325 -6.112 25.833 1.00 93.00 344 ASP A O 1
ATOM 2684 N N . LEU A 1 345 ? -31.130 -4.261 25.347 1.00 92.12 345 LEU A N 1
ATOM 2685 C CA . LEU A 1 345 ? -29.924 -4.883 24.784 1.00 92.12 345 LEU A CA 1
ATOM 2686 C C . LEU A 1 345 ? -30.174 -5.816 23.588 1.00 92.12 345 LEU A C 1
ATOM 2688 O O . LEU A 1 345 ? -29.263 -6.526 23.154 1.00 92.12 345 LEU A O 1
ATOM 2692 N N . LYS A 1 346 ? -31.394 -5.823 23.038 1.00 96.00 346 LYS A N 1
ATOM 2693 C CA . LYS A 1 346 ? -31.741 -6.652 21.880 1.00 96.00 346 LYS A CA 1
ATOM 2694 C C . LYS A 1 346 ? -31.166 -6.093 20.598 1.00 96.00 346 LYS A C 1
ATOM 2696 O O . LYS A 1 346 ? -30.880 -6.868 19.696 1.00 96.00 346 LYS A O 1
ATOM 2701 N N . TRP A 1 347 ? -31.011 -4.779 20.505 1.00 97.62 347 TRP A N 1
ATOM 2702 C CA . TRP A 1 347 ? -30.447 -4.127 19.337 1.00 97.62 347 TRP A CA 1
ATOM 2703 C C . TRP A 1 347 ? -29.186 -3.362 19.716 1.00 97.62 347 TRP A C 1
ATOM 2705 O O . TRP A 1 347 ? -29.072 -2.821 20.818 1.00 97.62 347 TRP A O 1
ATOM 2715 N N . ARG A 1 348 ? -28.239 -3.295 18.786 1.00 97.62 348 ARG A N 1
ATOM 2716 C CA . ARG A 1 348 ? -27.095 -2.389 18.857 1.00 97.62 348 ARG A CA 1
ATOM 2717 C C . ARG A 1 348 ? -26.874 -1.778 17.487 1.00 97.62 348 ARG A C 1
ATOM 2719 O O . ARG A 1 348 ? -26.822 -2.508 16.501 1.00 97.62 348 ARG A O 1
ATOM 2726 N N . TYR A 1 349 ? -26.765 -0.460 17.451 1.00 98.12 349 TYR A N 1
ATOM 2727 C CA . TYR A 1 349 ? -26.431 0.290 16.250 1.00 98.12 349 TYR A CA 1
ATOM 2728 C C . TYR A 1 349 ? -24.951 0.620 16.287 1.00 98.12 349 TYR A C 1
ATOM 2730 O O . TYR A 1 349 ? -24.470 1.185 17.268 1.00 98.12 349 TYR A O 1
ATOM 2738 N N . ASP A 1 350 ? -24.259 0.250 15.226 1.00 98.12 350 ASP A N 1
ATOM 2739 C CA . ASP A 1 350 ? -22.831 0.426 15.064 1.00 98.12 350 ASP A CA 1
ATOM 2740 C C . ASP A 1 350 ? -22.595 1.317 13.838 1.00 98.12 350 ASP A C 1
ATOM 2742 O O . ASP A 1 350 ? -23.357 1.296 12.870 1.00 98.12 350 ASP A O 1
ATOM 2746 N N . PHE A 1 351 ? -21.548 2.125 13.879 1.00 98.38 351 PHE A N 1
ATOM 2747 C CA . PHE A 1 351 ? -21.130 2.942 12.746 1.00 98.38 351 PHE A CA 1
ATOM 2748 C C . PHE A 1 351 ? -19.623 3.088 12.781 1.00 98.38 351 PHE A C 1
ATOM 2750 O O . PHE A 1 351 ? -19.058 3.307 13.853 1.00 98.38 351 PHE A O 1
ATOM 2757 N N . SER A 1 352 ? -18.988 3.012 11.621 1.00 98.19 352 SER A N 1
ATOM 2758 C CA . SER A 1 352 ? -17.581 3.347 11.448 1.00 98.19 352 SER A CA 1
ATOM 2759 C C . SER A 1 352 ? -17.369 4.159 10.181 1.00 98.19 352 SER A C 1
ATOM 2761 O O . SER A 1 352 ? -18.008 3.911 9.161 1.00 98.19 352 SER A O 1
ATOM 2763 N N . VAL A 1 353 ? -16.441 5.104 10.244 1.00 97.75 353 VAL A N 1
ATOM 2764 C CA . VAL A 1 353 ? -15.935 5.852 9.098 1.00 97.75 353 VAL A CA 1
ATOM 2765 C C . VAL A 1 353 ? -14.413 5.860 9.137 1.00 97.75 353 VAL A C 1
ATOM 2767 O O . VAL A 1 353 ? -13.826 6.005 10.210 1.00 97.75 353 VAL A O 1
ATOM 2770 N N . LEU A 1 354 ? -13.786 5.713 7.975 1.00 96.62 354 LEU A N 1
ATOM 2771 C CA . LEU A 1 354 ? -12.374 5.997 7.741 1.00 96.62 354 LEU A CA 1
ATOM 2772 C C . LEU A 1 354 ? -12.304 7.072 6.657 1.00 96.62 354 LEU A C 1
ATOM 2774 O O . LEU A 1 354 ? -12.875 6.901 5.586 1.00 96.62 354 LEU A O 1
ATOM 2778 N N . TYR A 1 355 ? -11.642 8.183 6.949 1.00 95.69 355 TYR A N 1
ATOM 2779 C CA . TYR A 1 355 ? -11.491 9.327 6.062 1.00 95.69 355 TYR A CA 1
ATOM 2780 C C . TYR A 1 355 ? -10.017 9.527 5.728 1.00 95.69 355 TYR A C 1
ATOM 2782 O O . TYR A 1 355 ? -9.204 9.782 6.617 1.00 95.69 355 TYR A O 1
ATOM 2790 N N . ASP A 1 356 ? -9.704 9.423 4.443 1.00 92.50 356 ASP A N 1
ATOM 2791 C CA . ASP A 1 356 ? -8.392 9.660 3.859 1.00 92.50 356 ASP A CA 1
ATOM 2792 C C . ASP A 1 356 ? -8.321 11.106 3.356 1.00 92.50 356 ASP A C 1
ATOM 2794 O O . ASP A 1 356 ? -9.148 11.540 2.543 1.00 92.50 356 ASP A O 1
ATOM 2798 N N . ILE A 1 357 ? -7.329 11.870 3.828 1.00 87.94 357 ILE A N 1
ATOM 2799 C CA . ILE A 1 357 ? -7.222 13.293 3.483 1.00 87.94 357 ILE A CA 1
ATOM 2800 C C . ILE A 1 357 ? -6.984 13.533 1.987 1.00 87.94 357 ILE A C 1
ATOM 2802 O O . ILE A 1 357 ? -7.234 14.644 1.515 1.00 87.94 357 ILE A O 1
ATOM 2806 N N . PHE A 1 358 ? -6.560 12.512 1.233 1.00 86.25 358 PHE A N 1
ATOM 2807 C CA . PHE A 1 358 ? -6.420 12.579 -0.224 1.00 86.25 358 PHE A CA 1
ATOM 2808 C C . PHE A 1 358 ? -7.741 12.390 -0.981 1.00 86.25 358 PHE A C 1
ATOM 2810 O O . PHE A 1 358 ? -7.762 12.243 -2.200 1.00 86.25 358 PHE A O 1
ATOM 2817 N N . GLY A 1 359 ? -8.873 12.498 -0.283 1.00 87.75 359 GLY A N 1
ATOM 2818 C CA . GLY A 1 359 ? -10.181 12.648 -0.911 1.00 87.75 359 GLY A CA 1
ATOM 2819 C C . GLY A 1 359 ? -10.924 11.335 -1.097 1.00 87.75 359 GLY A C 1
ATOM 2820 O O . GLY A 1 359 ? -11.668 11.200 -2.070 1.00 87.75 359 GLY A O 1
ATOM 2821 N N . GLY A 1 360 ? -10.759 10.398 -0.166 1.00 92.81 360 GLY A N 1
ATOM 2822 C CA . GLY A 1 360 ? -11.565 9.186 -0.120 1.00 92.81 360 GLY A CA 1
ATOM 2823 C C . GLY A 1 360 ? -12.089 8.870 1.272 1.00 92.81 360 GLY A C 1
ATOM 2824 O O . GLY A 1 360 ? -11.629 9.406 2.283 1.00 92.81 360 GLY A O 1
ATOM 2825 N N . TYR A 1 361 ? -13.101 8.015 1.319 1.00 95.38 361 TYR A N 1
ATOM 2826 C CA . TYR A 1 361 ? -13.694 7.570 2.570 1.00 95.38 361 TYR A CA 1
ATOM 2827 C C . TYR A 1 361 ? -14.279 6.167 2.457 1.00 95.38 361 TYR A C 1
ATOM 2829 O O . TYR A 1 361 ? -14.715 5.742 1.391 1.00 95.38 361 TYR A O 1
ATOM 2837 N N . LEU A 1 362 ? -14.351 5.499 3.603 1.00 95.94 362 LEU A N 1
ATOM 2838 C CA . LEU A 1 362 ? -15.147 4.303 3.834 1.00 95.94 362 LEU A CA 1
ATOM 2839 C C . LEU A 1 362 ? -16.170 4.619 4.917 1.00 95.94 362 LEU A C 1
ATOM 2841 O O . LEU A 1 362 ? -15.801 5.115 5.981 1.00 95.94 362 LEU A O 1
ATOM 2845 N N . ILE A 1 363 ? -17.444 4.323 4.669 1.00 97.44 363 ILE A N 1
ATOM 2846 C CA . ILE A 1 363 ? -18.536 4.474 5.637 1.00 97.44 363 ILE A CA 1
ATOM 2847 C C . ILE A 1 363 ? -19.228 3.127 5.807 1.00 97.44 363 ILE A C 1
ATOM 2849 O O . ILE A 1 363 ? -19.632 2.510 4.826 1.00 97.44 363 ILE A O 1
ATOM 2853 N N . GLN A 1 364 ? -19.402 2.695 7.057 1.00 97.88 364 GLN A N 1
ATOM 2854 C CA . GLN A 1 364 ? -19.985 1.398 7.373 1.00 97.88 364 GLN A CA 1
ATOM 2855 C C . GLN A 1 364 ? -20.925 1.463 8.590 1.00 97.88 364 GLN A C 1
ATOM 2857 O O . GLN A 1 364 ? -20.479 1.305 9.732 1.00 97.88 364 GLN A O 1
ATOM 2862 N N . PRO A 1 365 ? -22.234 1.706 8.398 1.00 98.25 365 PRO A N 1
ATOM 2863 C CA . PRO A 1 365 ? -23.236 1.431 9.413 1.00 98.25 365 PRO A CA 1
ATOM 2864 C C . PRO A 1 365 ? -23.484 -0.070 9.542 1.00 98.25 365 PRO A C 1
ATOM 2866 O O . PRO A 1 365 ? -23.434 -0.839 8.580 1.00 98.25 365 PRO A O 1
ATOM 2869 N N . ALA A 1 366 ? -23.835 -0.472 10.752 1.00 98.31 366 ALA A N 1
ATOM 2870 C CA . ALA A 1 366 ? -24.167 -1.838 11.079 1.00 98.31 366 ALA A CA 1
ATOM 2871 C C . ALA A 1 366 ? -25.241 -1.898 12.167 1.00 98.31 366 ALA A C 1
ATOM 2873 O O . ALA A 1 366 ? -25.432 -0.981 12.969 1.00 98.31 366 ALA A O 1
ATOM 2874 N N . VAL A 1 367 ? -25.969 -3.006 12.189 1.00 98.25 367 VAL A N 1
ATOM 2875 C CA . VAL A 1 367 ? -26.951 -3.312 13.220 1.00 98.25 367 VAL A CA 1
ATOM 2876 C C . VAL A 1 367 ? -26.760 -4.744 13.689 1.00 98.25 367 VAL A C 1
ATOM 2878 O O . VAL A 1 367 ? -26.652 -5.676 12.894 1.00 98.25 367 VAL A O 1
ATOM 2881 N N . ARG A 1 368 ? -26.746 -4.925 15.006 1.00 97.94 368 ARG A N 1
ATOM 2882 C CA . ARG A 1 368 ? -26.819 -6.231 15.655 1.00 97.94 368 ARG A CA 1
ATOM 2883 C C . ARG A 1 368 ? -28.196 -6.407 16.275 1.00 97.94 368 ARG A C 1
ATOM 2885 O O . ARG A 1 368 ? -28.664 -5.532 16.997 1.00 97.94 368 ARG A O 1
ATOM 2892 N N . TYR A 1 369 ? -28.790 -7.573 16.059 1.00 97.81 369 TYR A N 1
ATOM 2893 C CA . TYR A 1 369 ? -30.020 -8.041 16.676 1.00 97.81 369 TYR A CA 1
ATOM 2894 C C . TYR A 1 369 ? -29.775 -9.333 17.461 1.00 97.81 369 TYR A C 1
ATOM 2896 O O . TYR A 1 369 ? -29.303 -10.332 16.922 1.00 97.81 369 TYR A O 1
ATOM 2904 N N . LYS A 1 370 ? -30.124 -9.330 18.744 1.00 96.94 370 LYS A N 1
ATOM 2905 C CA . LYS A 1 370 ? -30.016 -10.463 19.661 1.00 96.94 370 LYS A CA 1
ATOM 2906 C C . LYS A 1 370 ? -31.407 -10.814 20.214 1.00 96.94 370 LYS A C 1
ATOM 2908 O O . LYS A 1 370 ? -31.765 -10.368 21.304 1.00 96.94 370 LYS A O 1
ATOM 2913 N N . PRO A 1 371 ? -32.227 -11.588 19.473 1.00 94.31 371 PRO A N 1
ATOM 2914 C CA . PRO A 1 371 ? -33.590 -11.941 19.890 1.00 94.31 371 PRO A CA 1
ATOM 2915 C C . PRO A 1 371 ? -33.638 -12.807 21.152 1.00 94.31 371 PRO A C 1
ATOM 2917 O O . PRO A 1 371 ? -34.639 -12.810 21.866 1.00 94.31 371 PRO A O 1
ATOM 2920 N N . SER A 1 372 ? -32.581 -13.579 21.401 1.00 93.38 372 SER A N 1
ATOM 2921 C CA . SER A 1 372 ? -32.461 -14.493 22.536 1.00 93.38 372 SER A CA 1
ATOM 2922 C C . SER A 1 372 ? -30.990 -14.680 22.913 1.00 93.38 372 SER A C 1
ATOM 2924 O O . SER A 1 372 ? -30.099 -14.174 22.235 1.00 93.38 372 SER A O 1
ATOM 2926 N N . ALA A 1 373 ? -30.714 -15.429 23.981 1.00 91.44 373 ALA A N 1
ATOM 2927 C CA . ALA A 1 373 ? -29.340 -15.752 24.361 1.00 91.44 373 ALA A CA 1
ATOM 2928 C C . ALA A 1 373 ? -28.598 -16.576 23.290 1.00 91.44 373 ALA A C 1
ATOM 2930 O O . ALA A 1 373 ? -27.400 -16.375 23.118 1.00 91.44 373 ALA A O 1
ATOM 2931 N N . ALA A 1 374 ? -29.312 -17.448 22.568 1.00 96.38 374 ALA A N 1
ATOM 2932 C CA . ALA A 1 374 ? -28.726 -18.380 21.606 1.00 96.38 374 ALA A CA 1
ATOM 2933 C C . ALA A 1 374 ? -28.489 -17.764 20.220 1.00 96.38 374 ALA A C 1
ATOM 2935 O O . ALA A 1 374 ? -27.548 -18.147 19.538 1.00 96.38 374 ALA A O 1
ATOM 2936 N N . TRP A 1 375 ? -29.322 -16.812 19.793 1.00 96.88 375 TRP A N 1
ATOM 2937 C CA . TRP A 1 375 ? -29.292 -16.271 18.430 1.00 96.88 375 TRP A CA 1
ATOM 2938 C C . TRP A 1 375 ? -28.736 -14.851 18.388 1.00 96.88 375 TRP A C 1
ATOM 2940 O O . TRP A 1 375 ? -29.173 -13.990 19.151 1.00 96.88 375 TRP A O 1
ATOM 2950 N N . THR A 1 376 ? -27.834 -14.589 17.443 1.00 97.31 376 THR A N 1
ATOM 2951 C CA . THR A 1 376 ? -27.361 -13.241 17.101 1.00 97.31 376 THR A CA 1
ATOM 2952 C C . THR A 1 376 ? -27.381 -13.064 15.588 1.00 97.31 376 THR A C 1
ATOM 2954 O O . THR A 1 376 ? -26.915 -13.929 14.856 1.00 97.31 376 THR A O 1
ATOM 2957 N N . VAL A 1 377 ? -27.912 -11.944 15.120 1.00 97.88 377 VAL A N 1
ATOM 2958 C CA . VAL A 1 377 ? -27.919 -11.543 13.715 1.00 97.88 377 VAL A CA 1
ATOM 2959 C C . VAL A 1 377 ? -27.209 -10.205 13.612 1.00 97.88 377 VAL A C 1
ATOM 2961 O O . VAL A 1 377 ? -27.471 -9.307 14.403 1.00 97.88 377 VAL A O 1
ATOM 2964 N N . GLU A 1 378 ? -26.311 -10.061 12.656 1.00 97.81 378 GLU A N 1
ATOM 2965 C CA . GLU A 1 378 ? -25.621 -8.811 12.369 1.00 97.81 378 GLU A CA 1
ATOM 2966 C C . GLU A 1 378 ? -25.741 -8.505 10.891 1.00 97.81 378 GLU A C 1
ATOM 2968 O O . GLU A 1 378 ? -25.658 -9.404 10.055 1.00 97.81 378 GLU A O 1
ATOM 2973 N N . THR A 1 379 ? -25.948 -7.241 10.566 1.00 98.25 379 THR A N 1
ATOM 2974 C CA . THR A 1 379 ? -26.004 -6.763 9.190 1.00 98.25 379 THR A CA 1
ATOM 2975 C C . THR A 1 379 ? -25.217 -5.476 9.100 1.00 98.25 379 THR A C 1
ATOM 2977 O O . THR A 1 379 ? -25.329 -4.631 9.986 1.00 98.25 379 THR A O 1
ATOM 2980 N N . TYR A 1 380 ? -24.427 -5.331 8.049 1.00 97.56 380 TYR A N 1
ATOM 2981 C CA . TYR A 1 380 ? -23.652 -4.131 7.777 1.00 97.56 380 TYR A CA 1
ATOM 2982 C C . TYR A 1 380 ? -23.722 -3.798 6.292 1.00 97.56 380 TYR A C 1
ATOM 2984 O O . TYR A 1 380 ? -23.988 -4.671 5.465 1.00 97.56 380 TYR A O 1
ATOM 2992 N N . ALA A 1 381 ? -23.506 -2.531 5.975 1.00 97.62 381 ALA A N 1
ATOM 2993 C CA . ALA A 1 381 ? -23.322 -2.062 4.613 1.00 97.62 381 ALA A CA 1
ATOM 2994 C C . ALA A 1 381 ? -22.050 -1.225 4.573 1.00 97.62 381 ALA A C 1
ATOM 2996 O O . ALA A 1 381 ? -21.821 -0.464 5.508 1.00 97.62 381 ALA A O 1
ATOM 2997 N N . THR A 1 382 ? -21.253 -1.363 3.523 1.00 96.12 382 THR A N 1
ATOM 2998 C CA . THR A 1 382 ? -19.994 -0.644 3.335 1.00 96.12 382 THR A CA 1
ATOM 2999 C C . THR A 1 382 ? -20.079 0.143 2.041 1.00 96.12 382 THR A C 1
ATOM 3001 O O . THR A 1 382 ? -20.381 -0.430 0.997 1.00 96.12 382 THR A O 1
ATOM 3004 N N . TRP A 1 383 ? -19.797 1.440 2.128 1.00 95.88 383 TRP A N 1
ATOM 3005 C CA . TRP A 1 383 ? -19.619 2.313 0.973 1.00 95.88 383 TRP A CA 1
ATOM 3006 C C . TRP A 1 383 ? -18.205 2.849 0.948 1.00 95.88 383 TRP A C 1
ATOM 3008 O O . TRP A 1 383 ? -17.720 3.345 1.971 1.00 95.88 383 TRP A O 1
ATOM 3018 N N . MET A 1 384 ? -17.573 2.779 -0.215 1.00 94.62 384 MET A N 1
ATOM 3019 C CA . MET A 1 384 ? -16.246 3.328 -0.452 1.00 94.62 384 MET A CA 1
ATOM 3020 C C . MET A 1 384 ? -16.302 4.358 -1.571 1.00 94.62 384 MET A C 1
ATOM 3022 O O . MET A 1 384 ? -17.066 4.239 -2.520 1.00 94.62 384 MET A O 1
ATOM 3026 N N . TYR A 1 385 ? -15.497 5.403 -1.438 1.00 94.94 385 TYR A N 1
ATOM 3027 C CA . TYR A 1 385 ? -15.379 6.444 -2.449 1.00 94.94 385 TYR A CA 1
ATOM 3028 C C . TYR A 1 385 ? -13.940 6.920 -2.534 1.00 94.94 385 TYR A C 1
ATOM 3030 O O . TYR A 1 385 ? -13.280 7.102 -1.505 1.00 94.94 385 TYR A O 1
ATOM 3038 N N . ALA A 1 386 ? -13.486 7.195 -3.751 1.00 93.31 386 ALA A N 1
ATOM 3039 C CA . ALA A 1 386 ? -12.190 7.784 -4.021 1.00 93.31 386 ALA A CA 1
ATOM 3040 C C . ALA A 1 386 ? -12.327 8.864 -5.093 1.00 93.31 386 ALA A C 1
ATOM 3042 O O . ALA A 1 386 ? -12.715 8.616 -6.227 1.00 93.31 386 ALA A O 1
ATOM 3043 N N . LYS A 1 387 ? -11.945 10.100 -4.768 1.00 92.31 387 LYS A N 1
ATOM 3044 C CA . LYS A 1 387 ? -11.952 11.185 -5.757 1.00 92.31 387 LYS A CA 1
ATOM 3045 C C . LYS A 1 387 ? -10.974 10.930 -6.912 1.00 92.31 387 LYS A C 1
ATOM 3047 O O . LYS A 1 387 ? -11.209 11.389 -8.029 1.00 92.31 387 LYS A O 1
ATOM 3052 N N . ASN A 1 388 ? -9.838 10.313 -6.610 1.00 91.44 388 ASN A N 1
ATOM 3053 C CA . ASN A 1 388 ? -8.753 10.022 -7.537 1.00 91.44 388 ASN A CA 1
ATOM 3054 C C . ASN A 1 388 ? -7.875 8.886 -6.973 1.00 91.44 388 ASN A C 1
ATOM 3056 O O . ASN A 1 388 ? -8.113 8.368 -5.880 1.00 91.44 388 ASN A O 1
ATOM 3060 N N . THR A 1 389 ? -6.827 8.533 -7.710 1.00 91.62 389 THR A N 1
ATOM 3061 C CA . THR A 1 389 ? -5.853 7.481 -7.377 1.00 91.62 389 THR A CA 1
ATOM 3062 C C . THR A 1 389 ? -4.869 7.850 -6.263 1.00 91.62 389 THR A C 1
ATOM 3064 O O . THR A 1 389 ? -4.130 6.983 -5.799 1.00 91.62 389 THR A O 1
ATOM 3067 N N . GLU A 1 390 ? -4.865 9.104 -5.788 1.00 90.94 390 GLU A N 1
ATOM 3068 C CA . GLU A 1 390 ? -4.116 9.488 -4.582 1.00 90.94 390 GLU A CA 1
ATOM 3069 C C . GLU A 1 390 ? -4.740 8.847 -3.340 1.00 90.94 390 GLU A C 1
ATOM 3071 O O . GLU A 1 390 ? -4.034 8.546 -2.380 1.00 90.94 390 GLU A O 1
ATOM 3076 N N . SER A 1 391 ? -6.053 8.593 -3.366 1.00 91.25 391 SER A N 1
ATOM 3077 C CA . SER A 1 391 ? -6.730 7.957 -2.246 1.00 91.25 391 SER A CA 1
ATOM 3078 C C . SER A 1 391 ? -6.466 6.452 -2.166 1.00 91.25 391 SER A C 1
ATOM 3080 O O . SER A 1 391 ? -6.430 5.748 -3.184 1.00 91.25 391 SER A O 1
ATOM 3082 N N . VAL A 1 392 ? -6.363 5.947 -0.933 1.00 89.50 392 VAL A N 1
ATOM 3083 C CA . VAL A 1 392 ? -6.213 4.517 -0.598 1.00 89.50 392 VAL A CA 1
ATOM 3084 C C . VAL A 1 392 ? -7.374 3.656 -1.093 1.00 89.50 392 VAL A C 1
ATOM 3086 O O . VAL A 1 392 ? -7.200 2.463 -1.323 1.00 89.50 392 VAL A O 1
ATOM 3089 N N . PHE A 1 393 ? -8.554 4.250 -1.281 1.00 90.94 393 PHE A N 1
ATOM 3090 C CA . PHE A 1 393 ? -9.761 3.522 -1.674 1.00 90.94 393 PHE A CA 1
ATOM 3091 C C . PHE A 1 393 ? -9.910 3.351 -3.185 1.00 90.94 393 PHE A C 1
ATOM 3093 O O . PHE A 1 393 ? -10.768 2.590 -3.613 1.00 90.94 393 PHE A O 1
ATOM 3100 N N . SER A 1 394 ? -9.083 4.010 -4.002 1.00 89.31 394 SER A N 1
ATOM 3101 C CA . SER A 1 394 ? -9.228 4.010 -5.468 1.00 89.31 394 SER A CA 1
ATOM 3102 C C . SER A 1 394 ? -9.263 2.611 -6.090 1.00 89.31 394 SER A C 1
ATOM 3104 O O . SER A 1 394 ? -10.104 2.336 -6.940 1.00 89.31 394 SER A O 1
ATOM 3106 N N . ALA A 1 395 ? -8.413 1.694 -5.625 1.00 83.06 395 ALA A N 1
ATOM 3107 C CA . ALA A 1 395 ? -8.387 0.316 -6.119 1.00 83.06 395 ALA A CA 1
ATOM 3108 C C . ALA A 1 395 ? -9.606 -0.528 -5.686 1.00 83.06 395 ALA A C 1
ATOM 3110 O O . ALA A 1 395 ? -9.872 -1.568 -6.289 1.00 83.06 395 ALA A O 1
ATOM 3111 N N . LEU A 1 396 ? -10.344 -0.096 -4.657 1.00 84.19 396 LEU A N 1
ATOM 3112 C CA . LEU A 1 396 ? -11.455 -0.827 -4.031 1.00 84.19 396 LEU A CA 1
ATOM 3113 C C . LEU A 1 396 ? -12.805 -0.102 -4.137 1.00 84.19 396 LEU A C 1
ATOM 3115 O O . LEU A 1 396 ? -13.806 -0.613 -3.649 1.00 84.19 396 LEU A O 1
ATOM 3119 N N . GLU A 1 397 ? -12.871 1.065 -4.776 1.00 86.25 397 GLU A N 1
ATOM 3120 C CA . GLU A 1 397 ? -14.083 1.899 -4.828 1.00 86.25 397 GLU A CA 1
ATOM 3121 C C . GLU A 1 397 ? -15.301 1.160 -5.411 1.00 86.25 397 GLU A C 1
ATOM 3123 O O . GLU A 1 397 ? -16.441 1.419 -5.051 1.00 86.25 397 GLU A O 1
ATOM 3128 N N . TRP A 1 398 ? -15.069 0.175 -6.271 1.00 82.88 398 TRP A N 1
ATOM 3129 C CA . TRP A 1 398 ? -16.109 -0.636 -6.896 1.00 82.88 398 TRP A CA 1
ATOM 3130 C C . TRP A 1 398 ? -16.722 -1.709 -5.971 1.00 82.88 398 TRP A C 1
ATOM 3132 O O . TRP A 1 398 ? -17.641 -2.412 -6.394 1.00 82.88 398 TRP A O 1
ATOM 3142 N N . THR A 1 399 ? -16.226 -1.865 -4.736 1.00 84.06 399 THR A N 1
ATOM 3143 C CA . THR A 1 399 ? -16.564 -2.977 -3.821 1.00 84.06 399 THR A CA 1
ATOM 3144 C C . THR A 1 399 ? -17.610 -2.632 -2.753 1.00 84.06 399 THR A C 1
ATOM 3146 O O . THR A 1 399 ? -17.587 -3.189 -1.656 1.00 84.06 399 THR A O 1
ATOM 3149 N N . ASP A 1 400 ? -18.557 -1.741 -3.056 1.00 90.62 400 ASP A N 1
ATOM 3150 C CA . ASP A 1 400 ? -19.706 -1.493 -2.175 1.00 90.62 400 ASP A CA 1
ATOM 3151 C C . ASP A 1 400 ? -20.436 -2.809 -1.846 1.00 90.62 400 ASP A C 1
ATOM 3153 O O . ASP A 1 400 ? -20.851 -3.554 -2.741 1.00 90.62 400 ASP A O 1
ATOM 3157 N N . GLU A 1 401 ? -20.621 -3.101 -0.556 1.00 92.44 401 GLU A N 1
ATOM 3158 C CA . GLU A 1 401 ? -21.131 -4.402 -0.116 1.00 92.44 401 GLU A CA 1
ATOM 3159 C C . GLU A 1 401 ? -22.159 -4.321 1.015 1.00 92.44 401 GLU A C 1
ATOM 3161 O O . GLU A 1 401 ? -22.199 -3.382 1.809 1.00 92.44 401 GLU A O 1
ATOM 3166 N N . VAL A 1 402 ? -23.004 -5.352 1.099 1.00 96.19 402 VAL A N 1
ATOM 3167 C CA . VAL A 1 402 ? -23.905 -5.596 2.230 1.00 96.19 402 VAL A CA 1
ATOM 3168 C C . VAL A 1 402 ? -23.644 -7.001 2.746 1.00 96.19 402 VAL A C 1
ATOM 3170 O O . VAL A 1 402 ? -23.806 -7.980 2.017 1.00 96.19 402 VAL A O 1
ATOM 3173 N N . GLY A 1 403 ? -23.277 -7.102 4.019 1.00 96.38 403 GLY A N 1
ATOM 3174 C CA . GLY A 1 403 ? -23.008 -8.369 4.684 1.00 96.38 403 GLY A CA 1
ATOM 3175 C C . GLY A 1 403 ? -24.038 -8.685 5.760 1.00 96.38 403 GLY A C 1
ATOM 3176 O O . GLY A 1 403 ? -24.535 -7.801 6.458 1.00 96.38 403 GLY A O 1
ATOM 3177 N N . MET A 1 404 ? -24.342 -9.973 5.927 1.00 97.38 404 MET A N 1
ATOM 3178 C CA . MET A 1 404 ? -25.177 -10.480 7.014 1.00 97.38 404 MET A CA 1
ATOM 3179 C C . MET A 1 404 ? -24.517 -11.696 7.660 1.00 97.38 404 MET A C 1
ATOM 3181 O O . MET A 1 404 ? -24.136 -12.647 6.981 1.00 97.38 404 MET A O 1
ATOM 3185 N N . ARG A 1 405 ? -24.431 -11.692 8.991 1.00 96.88 405 ARG A N 1
ATOM 3186 C CA . ARG A 1 405 ? -23.926 -12.805 9.794 1.00 96.88 405 ARG A CA 1
ATOM 3187 C C . ARG A 1 405 ? -25.003 -13.296 10.748 1.00 96.88 405 ARG A C 1
ATOM 3189 O O . ARG A 1 405 ? -25.581 -12.509 11.491 1.00 96.88 405 ARG A O 1
ATOM 3196 N N . VAL A 1 406 ? -25.232 -14.607 10.772 1.00 97.06 406 VAL A N 1
ATOM 3197 C CA . VAL A 1 406 ? -26.131 -15.264 11.731 1.00 97.06 406 VAL A CA 1
ATOM 3198 C C . VAL A 1 406 ? -25.314 -16.221 12.589 1.00 97.06 406 VAL A C 1
ATOM 3200 O O . VAL A 1 406 ? -24.653 -17.116 12.072 1.00 97.06 406 VAL A O 1
ATOM 3203 N N . GLY A 1 407 ? -25.348 -16.013 13.901 1.00 96.81 407 GLY A N 1
ATOM 3204 C CA . GLY A 1 407 ? -24.689 -16.843 14.899 1.00 96.81 407 GLY A CA 1
ATOM 3205 C C . GLY A 1 407 ? -25.700 -17.581 15.770 1.00 96.81 407 GLY A C 1
ATOM 3206 O O . GLY A 1 407 ? -26.704 -17.002 16.195 1.00 96.81 407 GLY A O 1
ATOM 3207 N N . TYR A 1 408 ? -25.393 -18.845 16.059 1.00 95.69 408 TYR A N 1
ATOM 3208 C CA . TYR A 1 408 ? -26.108 -19.678 17.019 1.00 95.69 408 TYR A CA 1
ATOM 3209 C C . TYR A 1 408 ? -25.131 -20.227 18.063 1.00 95.69 408 TYR A C 1
ATOM 3211 O O . TYR A 1 408 ? -24.094 -20.784 17.702 1.00 95.69 408 TYR A O 1
ATOM 3219 N N . GLN A 1 409 ? -25.459 -20.070 19.343 1.00 93.69 409 GLN A N 1
ATOM 3220 C CA . GLN A 1 409 ? -24.712 -20.629 20.466 1.00 93.69 409 GLN A CA 1
ATOM 3221 C C . GLN A 1 409 ? -25.508 -21.788 21.081 1.00 93.69 409 GLN A C 1
ATOM 3223 O O . GLN A 1 409 ? -26.661 -21.596 21.473 1.00 93.69 409 GLN A O 1
ATOM 3228 N N . PHE A 1 410 ? -24.885 -22.972 21.121 1.00 87.81 410 PHE A N 1
ATOM 3229 C CA . PHE A 1 410 ? -25.459 -24.226 21.626 1.00 87.81 410 PHE A CA 1
ATOM 3230 C C . PHE A 1 410 ? -25.478 -24.303 23.152 1.00 87.81 410 PHE A C 1
ATOM 3232 O O . PHE A 1 410 ? -24.529 -23.776 23.781 1.00 87.81 410 PHE A O 1
#

Secondary structure (DSSP, 8-state):
-EEESSSSEEEEEEEEE----PPPPTTSTT-SS-TT-EE-HHHHTGGGTT-EEEEEEEEEEETTEEEEEEEEEEE-SSPEEEEPP---GGGTTTS---TTSPPGGGSSEEETTSTT-SSPTT-SB-HHHHHHHHHHHTT--HHHHHHHHHHH-HHHHHHHHHHHHHHHHH-TTTTSSSTT-BGGGTBS-SSHHHHHHHHHHHHHHH-SEEEEEEEE--EEEEEEEEEEEE---STTSSSTT-EEEEEEEEEEEEEE--TT-SSPEEEEEEEEEEEEEEEE-S-TTSPPEEEEEEEEEESSB-TT--BTTS---BTTB----PPPBTTBSSEEEEEEEEEEE-TTSSEEEEEEEEEETTTEEEEEEEEEE-SSSSEEEEEEEEEEEESSTTSTTTTTTT--EEEEEEEE--